Protein 4LUI (pdb70)

Secondary structure (DSSP, 8-state):
--SPPEEEEE-----HHHHHHHHHHHTTT-SEEEEEHHHHHHH-THHHHHHHHHH-SEEEEEEEE-S-HHHHHHHHHHHTTT-SEEEEESTT-HHHHHHHHHHHHHTT-EEEEE----STTHHHHTGGGHHHHHHHHHHHT-SEEE---SSHHHHHHHHHHH-S-EEEE---GGG--TT-EEEE-HHHHTSS-HHHHHHHHHH-/--PPEEEEE---S-HHHHHHHHHHHTTT-SEEEEEHHHHHHH-THHHHHHHHHH-SEEEEEEEE-S-HHHHHHHHHHHHTT-SEEEEESTT-HHHHHHHHHHHHHHT-EEEEE----SGGGGTTTGGGHHHHHHHHHHHT-SEEE---S-HHHHHHHHHHH-S-EEEESB-TTSPBPTT-TTT--TTSEEEE-HHHHTSS-HHHHHHHHHHHT-

Radius of gyration: 21.48 Å; Cα contacts (8 Å, |Δi|>4): 903; chains: 2; bounding box: 56×52×59 Å

Structure (mmCIF, N/CA/C/O backbone):
data_4LUI
#
_entry.id   4LUI
#
_cell.length_a   47.880
_cell.length_b   49.783
_cell.length_c   168.604
_cell.angle_alpha   90.00
_cell.angle_beta   90.00
_cell.angle_gamma   90.00
#
_symmetry.space_group_name_H-M   'P 21 21 21'
#
loop_
_entity.id
_entity.type
_entity.pdbx_description
1 polymer "Orotidine 5'-phosphate decarboxylase"
2 non-polymer 'CHLORIDE ION'
3 water water
#
loop_
_atom_site.group_PDB
_atom_site.id
_atom_site.type_symbol
_atom_site.label_atom_id
_atom_site.label_alt_id
_atom_site.label_comp_id
_atom_site.label_asym_id
_atom_site.label_entity_id
_atom_site.label_seq_id
_atom_site.pdbx_PDB_ins_code
_atom_site.Cartn_x
_atom_site.Cartn_y
_atom_site.Cartn_z
_atom_site.occupancy
_atom_site.B_iso_or_equiv
_atom_site.auth_seq_id
_atom_site.auth_comp_id
_atom_site.auth_asym_id
_atom_site.auth_atom_id
_atom_site.pdbx_PDB_model_num
ATOM 1 N N . GLY A 1 18 ? 64.536 33.419 12.425 1.00 45.98 18 GLY A N 1
ATOM 2 C CA . GLY A 1 18 ? 63.979 34.032 11.231 1.00 50.38 18 GLY A CA 1
ATOM 3 C C . GLY A 1 18 ? 64.445 33.347 9.958 1.00 50.44 18 GLY A C 1
ATOM 4 O O . GLY A 1 18 ? 65.466 32.654 9.950 1.00 52.23 18 GLY A O 1
ATOM 5 N N . SER A 1 19 ? 63.700 33.543 8.875 1.00 48.19 19 SER A N 1
ATOM 6 C CA . SER A 1 19 ? 64.004 32.867 7.616 1.00 46.92 19 SER A CA 1
ATOM 7 C C . SER A 1 19 ? 64.095 33.835 6.438 1.00 48.80 19 SER A C 1
ATOM 8 O O . SER A 1 19 ? 64.072 33.421 5.277 1.00 49.45 19 SER A O 1
ATOM 11 N N . HIS A 1 20 ? 64.197 35.124 6.745 1.00 45.69 20 HIS A N 1
ATOM 12 C CA . HIS A 1 20 ? 64.392 36.131 5.714 1.00 45.32 20 HIS A CA 1
ATOM 13 C C . HIS A 1 20 ? 65.884 36.404 5.538 1.00 40.28 20 HIS A C 1
ATOM 14 O O . HIS A 1 20 ? 66.722 35.789 6.201 1.00 37.41 20 HIS A O 1
ATOM 21 N N . MET A 1 21 ? 66.208 37.326 4.642 1.00 40.33 21 MET A N 1
ATOM 22 C CA . MET A 1 21 ? 67.592 37.559 4.265 1.00 39.85 21 MET A CA 1
ATOM 23 C C . MET A 1 21 ? 68.297 38.485 5.248 1.00 32.79 21 MET A C 1
ATOM 24 O O . MET A 1 21 ? 67.711 39.460 5.722 1.00 31.52 21 MET A O 1
ATOM 29 N N . PRO A 1 22 ? 69.561 38.172 5.565 1.00 27.17 22 PRO A N 1
ATOM 30 C CA . PRO A 1 22 ? 70.376 39.060 6.402 1.00 25.28 22 PRO A CA 1
ATOM 31 C C . PRO A 1 22 ? 70.645 40.386 5.699 1.00 24.55 22 PRO A C 1
ATOM 32 O O . PRO A 1 22 ? 70.444 40.496 4.491 1.00 29.26 22 PRO A O 1
ATOM 36 N N . LYS A 1 23 ? 71.075 41.381 6.465 1.00 25.75 23 LYS A N 1
ATOM 37 C CA . LYS A 1 23 ? 71.450 42.677 5.909 1.00 28.44 23 LYS A CA 1
ATOM 38 C C . LYS A 1 23 ? 72.872 42.626 5.341 1.00 24.30 23 LYS A C 1
ATOM 39 O O . LYS A 1 23 ? 73.651 41.734 5.681 1.00 28.49 23 LYS A O 1
ATOM 45 N N . LEU A 1 24 ? 73.198 43.572 4.463 1.00 23.11 24 LEU A N 1
ATOM 46 C CA . LEU A 1 24 ? 74.521 43.633 3.846 1.00 20.99 24 LEU A CA 1
ATOM 47 C C . LEU A 1 24 ? 75.308 44.807 4.391 1.00 19.61 24 LEU A C 1
ATOM 48 O O . LEU A 1 24 ? 74.881 45.956 4.257 1.00 21.92 24 LEU A O 1
ATOM 53 N N . MET A 1 25 ? 76.463 44.521 4.979 1.00 19.01 25 MET A N 1
ATOM 54 C CA . MET A 1 25 ? 77.325 45.563 5.535 1.00 18.26 25 MET A CA 1
ATOM 55 C C . MET A 1 25 ? 78.599 45.670 4.714 1.00 19.94 25 MET A C 1
ATOM 56 O O . MET A 1 25 ? 79.287 44.672 4.502 1.00 22.17 25 MET A O 1
ATOM 61 N N . LEU A 1 26 ? 78.918 46.880 4.255 1.00 19.32 26 LEU A N 1
ATOM 62 C CA . LEU A 1 26 ? 80.161 47.096 3.526 1.00 19.60 26 LEU A CA 1
ATOM 63 C C . LEU A 1 26 ? 81.281 47.445 4.490 1.00 17.05 26 LEU A C 1
ATOM 64 O O . LEU A 1 26 ? 81.166 48.388 5.257 1.00 18.30 26 LEU A O 1
ATOM 69 N N . ALA A 1 27 ? 82.355 46.666 4.461 1.00 16.46 27 ALA A N 1
ATOM 70 C CA . ALA A 1 27 ? 83.552 47.033 5.204 1.00 14.56 27 ALA A CA 1
ATOM 71 C C . ALA A 1 27 ? 84.358 47.963 4.321 1.00 16.42 27 ALA A C 1
ATOM 72 O O . ALA A 1 27 ? 85.019 47.517 3.383 1.00 17.92 27 ALA A O 1
ATOM 74 N N . LEU A 1 28 ? 84.296 49.260 4.611 1.00 15.81 28 LEU A N 1
ATOM 75 C CA . LEU A 1 28 ? 84.886 50.268 3.738 1.00 17.03 28 LEU A CA 1
ATOM 76 C C . LEU A 1 28 ? 86.351 50.465 4.099 1.00 17.97 28 LEU A C 1
ATOM 77 O O . LEU A 1 28 ? 86.754 51.498 4.641 1.00 20.82 28 LEU A O 1
ATOM 82 N N . ASP A 1 29 ? 87.147 49.461 3.773 1.00 16.66 29 ASP A N 1
ATOM 83 C CA . ASP A 1 29 ? 88.531 49.428 4.214 1.00 17.73 29 ASP A CA 1
ATOM 84 C C . ASP A 1 29 ? 89.477 50.028 3.181 1.00 21.79 29 ASP A C 1
ATOM 85 O O . ASP A 1 29 ? 90.300 49.327 2.576 1.00 21.56 29 ASP A O 1
ATOM 90 N N . VAL A 1 30 ? 89.332 51.337 2.989 1.00 21.20 30 VAL A N 1
ATOM 91 C CA . VAL A 1 30 ? 90.213 52.120 2.133 1.00 19.46 30 VAL A CA 1
ATOM 92 C C . VAL A 1 30 ? 90.819 53.234 2.979 1.00 21.96 30 VAL A C 1
ATOM 93 O O . VAL A 1 30 ? 90.316 53.537 4.065 1.00 25.21 30 VAL A O 1
ATOM 97 N N . LEU A 1 31 ? 91.900 53.833 2.490 1.00 25.48 31 LEU A N 1
ATOM 98 C CA . LEU A 1 31 ? 92.604 54.865 3.249 1.00 27.45 31 LEU A CA 1
ATOM 99 C C . LEU A 1 31 ? 92.252 56.268 2.781 1.00 23.08 31 LEU A C 1
ATOM 100 O O . LEU A 1 31 ? 92.250 57.217 3.573 1.00 26.54 31 LEU A O 1
ATOM 105 N N . ASP A 1 32 ? 91.959 56.397 1.492 1.00 20.83 32 ASP A N 1
ATOM 106 C CA . ASP A 1 32 ? 91.798 57.705 0.864 1.00 24.13 32 ASP A CA 1
ATOM 107 C C . ASP A 1 32 ? 90.380 58.244 0.985 1.00 26.88 32 ASP A C 1
ATOM 108 O O . ASP A 1 32 ? 89.401 57.556 0.683 1.00 25.20 32 ASP A O 1
ATOM 113 N N . ARG A 1 33 ? 90.287 59.492 1.423 1.00 27.71 33 ARG A N 1
ATOM 114 C CA . ARG A 1 33 ? 89.012 60.138 1.670 1.00 33.98 33 ARG A CA 1
ATOM 115 C C . ARG A 1 33 ? 88.143 60.211 0.416 1.00 29.04 33 ARG A C 1
ATOM 116 O O . ARG A 1 33 ? 86.972 59.827 0.444 1.00 28.46 33 ARG A O 1
ATOM 124 N N . ASP A 1 34 ? 88.711 60.706 -0.680 1.00 30.22 34 ASP A N 1
ATOM 125 C CA . ASP A 1 34 ? 87.965 60.842 -1.925 1.00 33.57 34 ASP A CA 1
ATOM 126 C C . ASP A 1 34 ? 87.410 59.504 -2.396 1.00 28.46 34 ASP A C 1
ATOM 127 O O . ASP A 1 34 ? 86.258 59.412 -2.820 1.00 29.55 34 ASP A O 1
ATOM 132 N N . ARG A 1 35 ? 88.242 58.471 -2.319 1.00 25.38 35 ARG A N 1
ATOM 133 C CA . ARG A 1 35 ? 87.855 57.154 -2.799 1.00 23.88 35 ARG A CA 1
ATOM 134 C C . ARG A 1 35 ? 86.730 56.583 -1.946 1.00 24.04 35 ARG A C 1
ATOM 135 O O . ARG A 1 35 ? 85.756 56.050 -2.476 1.00 23.52 35 ARG A O 1
ATOM 143 N N . ALA A 1 36 ? 86.878 56.702 -0.630 1.00 21.18 36 ALA A N 1
ATOM 144 C CA . ALA A 1 36 ? 85.851 56.270 0.318 1.00 20.95 36 ALA A CA 1
ATOM 145 C C . ALA A 1 36 ? 84.501 56.896 -0.011 1.00 24.21 36 ALA A C 1
ATOM 146 O O . ALA A 1 36 ? 83.490 56.199 -0.122 1.00 22.27 36 ALA A O 1
ATOM 148 N N . LEU A 1 37 ? 84.484 58.213 -0.181 1.00 23.37 37 LEU A N 1
ATOM 149 C CA . LEU A 1 37 ? 83.240 58.901 -0.500 1.00 26.33 37 LEU A CA 1
ATOM 150 C C . LEU A 1 37 ? 82.660 58.489 -1.854 1.00 25.27 37 LEU A C 1
ATOM 151 O O . LEU A 1 37 ? 81.437 58.426 -2.019 1.00 25.98 37 LEU A O 1
ATOM 156 N N . LYS A 1 38 ? 83.531 58.223 -2.825 1.00 22.56 38 LYS A N 1
ATOM 157 C CA . LYS A 1 38 ? 83.078 57.813 -4.151 1.00 24.52 38 LYS A CA 1
ATOM 158 C C . LYS A 1 38 ? 82.407 56.445 -4.067 1.00 26.49 38 LYS A C 1
ATOM 159 O O . LYS A 1 38 ? 81.328 56.224 -4.628 1.00 25.51 38 LYS A O 1
ATOM 165 N N . ILE A 1 39 ? 83.056 55.526 -3.361 1.00 21.77 39 ILE A N 1
ATOM 166 C CA . ILE A 1 39 ? 82.513 54.184 -3.191 1.00 21.35 39 ILE A CA 1
ATOM 167 C C . ILE A 1 39 ? 81.149 54.217 -2.490 1.00 25.77 39 ILE A C 1
ATOM 168 O O . ILE A 1 39 ? 80.196 53.564 -2.928 1.00 23.20 39 ILE A O 1
ATOM 173 N N . VAL A 1 40 ? 81.058 54.995 -1.415 1.00 23.46 40 VAL A N 1
ATOM 174 C CA . VAL A 1 40 ? 79.817 55.097 -0.655 1.00 22.05 40 VAL A CA 1
ATOM 175 C C . VAL A 1 40 ? 78.662 55.586 -1.529 1.00 24.57 40 VAL A C 1
ATOM 176 O O . VAL A 1 40 ? 77.572 55.009 -1.523 1.00 24.09 40 VAL A O 1
ATOM 180 N N . GLU A 1 41 ? 78.901 56.639 -2.302 1.00 23.08 41 GLU A N 1
ATOM 181 C CA . GLU A 1 41 ? 77.856 57.155 -3.167 1.00 25.53 41 GLU A CA 1
ATOM 182 C C . GLU A 1 41 ? 77.425 56.108 -4.188 1.00 29.46 41 GLU A C 1
ATOM 183 O O . GLU A 1 41 ? 76.246 55.999 -4.521 1.00 30.79 41 GLU A O 1
ATOM 189 N N . ASP A 1 42 ? 78.385 55.322 -4.658 1.00 28.52 42 ASP A N 1
ATOM 190 C CA . ASP A 1 42 ? 78.124 54.359 -5.715 1.00 29.24 42 ASP A CA 1
ATOM 191 C C . ASP A 1 42 ? 77.270 53.196 -5.205 1.00 29.19 42 ASP A C 1
ATOM 192 O O . ASP A 1 42 ? 76.420 52.687 -5.934 1.00 32.16 42 ASP A O 1
ATOM 197 N N . VAL A 1 43 ? 77.481 52.799 -3.950 1.00 23.81 43 VAL A N 1
ATOM 198 C CA . VAL A 1 43 ? 76.850 51.588 -3.418 1.00 23.47 43 VAL A CA 1
ATOM 199 C C . VAL A 1 43 ? 75.668 51.839 -2.481 1.00 27.42 43 VAL A C 1
ATOM 200 O O . VAL A 1 43 ? 75.044 50.889 -2.010 1.00 24.48 43 VAL A O 1
ATOM 204 N N . LYS A 1 44 ? 75.347 53.107 -2.232 1.00 29.08 44 LYS A N 1
ATOM 205 C CA . LYS A 1 44 ? 74.390 53.464 -1.182 1.00 29.99 44 LYS A CA 1
ATOM 206 C C . LYS A 1 44 ? 73.019 52.783 -1.280 1.00 27.75 44 LYS A C 1
ATOM 207 O O . LYS A 1 44 ? 72.390 52.507 -0.257 1.00 33.51 44 LYS A O 1
ATOM 213 N N . ASP A 1 45 ? 72.570 52.488 -2.492 1.00 26.73 45 ASP A N 1
ATOM 214 C CA . ASP A 1 45 ? 71.235 51.925 -2.664 1.00 29.88 45 ASP A CA 1
ATOM 215 C C . ASP A 1 45 ? 71.188 50.411 -2.504 1.00 26.68 45 ASP A C 1
ATOM 216 O O . ASP A 1 45 ? 70.115 49.818 -2.566 1.00 34.27 45 ASP A O 1
ATOM 221 N N . TYR A 1 46 ? 72.343 49.786 -2.296 1.00 26.25 46 TYR A N 1
ATOM 222 C CA . TYR A 1 46 ? 72.392 48.323 -2.237 1.00 31.73 46 TYR A CA 1
ATOM 223 C C . TYR A 1 46 ? 73.033 47.759 -0.969 1.00 30.96 46 TYR A C 1
ATOM 224 O O . TYR A 1 46 ? 73.073 46.540 -0.778 1.00 35.59 46 TYR A O 1
ATOM 233 N N . VAL A 1 47 ? 73.524 48.635 -0.101 1.00 22.70 47 VAL A N 1
ATOM 234 C CA . VAL A 1 47 ? 74.054 48.205 1.189 1.00 22.16 47 VAL A CA 1
ATOM 235 C C . VAL A 1 47 ? 73.135 48.694 2.295 1.00 21.25 47 VAL A C 1
ATOM 236 O O . VAL A 1 47 ? 72.446 49.703 2.140 1.00 30.55 47 VAL A O 1
ATOM 240 N N . ASP A 1 48 ? 73.113 47.976 3.409 1.00 23.60 48 ASP A N 1
ATOM 241 C CA . ASP A 1 48 ? 72.267 48.380 4.522 1.00 24.36 48 ASP A CA 1
ATOM 242 C C . ASP A 1 48 ? 73.065 49.118 5.589 1.00 21.97 48 ASP A C 1
ATOM 243 O O . ASP A 1 48 ? 72.500 49.860 6.396 1.00 22.74 48 ASP A O 1
ATOM 248 N N . ALA A 1 49 ? 74.377 48.903 5.592 1.00 21.27 49 ALA A N 1
ATOM 249 C CA . ALA A 1 49 ? 75.256 49.516 6.575 1.00 18.79 49 ALA A CA 1
ATOM 250 C C . ALA A 1 49 ? 76.654 49.639 5.994 1.00 19.76 49 ALA A C 1
ATOM 251 O O . ALA A 1 49 ? 77.030 48.894 5.088 1.00 19.55 49 ALA A O 1
ATOM 253 N N . ILE A 1 50 ? 77.415 50.592 6.516 1.00 18.93 50 ILE A N 1
ATOM 254 C CA . ILE A 1 50 ? 78.803 50.776 6.112 1.00 17.96 50 ILE A CA 1
ATOM 255 C C . ILE A 1 50 ? 79.633 50.753 7.383 1.00 16.48 50 ILE A C 1
ATOM 256 O O . ILE A 1 50 ? 79.324 51.479 8.335 1.00 18.89 50 ILE A O 1
ATOM 261 N N . LYS A 1 51 ? 80.653 49.899 7.409 1.00 15.72 51 LYS A N 1
ATOM 262 C CA . LYS A 1 51 ? 81.555 49.812 8.557 1.00 15.11 51 LYS A CA 1
ATOM 263 C C . LYS A 1 51 ? 82.845 50.558 8.261 1.00 15.00 51 LYS A C 1
ATOM 264 O O . LYS A 1 51 ? 83.486 50.324 7.236 1.00 15.82 51 LYS A O 1
ATOM 270 N N . VAL A 1 52 ? 83.228 51.466 9.153 1.00 14.04 52 VAL A N 1
ATOM 271 C CA . VAL A 1 52 ? 84.482 52.194 8.988 1.00 17.64 52 VAL A CA 1
ATOM 272 C C . VAL A 1 52 ? 85.433 51.908 10.140 1.00 14.24 52 VAL A C 1
ATOM 273 O O . VAL A 1 52 ? 85.013 51.648 11.263 1.00 17.33 52 VAL A O 1
ATOM 277 N N . GLY A 1 53 ? 86.725 51.948 9.852 1.00 15.93 53 GLY A N 1
ATOM 278 C CA . GLY A 1 53 ? 87.719 51.602 10.852 1.00 17.95 53 GLY A CA 1
ATOM 279 C C . GLY A 1 53 ? 88.690 52.745 11.099 1.00 16.24 53 GLY A C 1
ATOM 280 O O . GLY A 1 53 ? 88.640 53.792 10.447 1.00 16.96 53 GLY A O 1
ATOM 281 N N . TYR A 1 54 ? 89.587 52.542 12.055 1.00 13.64 54 TYR A N 1
ATOM 282 C CA . TYR A 1 54 ? 90.579 53.569 12.371 1.00 14.73 54 TYR A CA 1
ATOM 283 C C . TYR A 1 54 ? 91.519 53.990 11.233 1.00 15.18 54 TYR A C 1
ATOM 284 O O . TYR A 1 54 ? 91.859 55.170 11.135 1.00 15.70 54 TYR A O 1
ATOM 293 N N . PRO A 1 55 ? 91.962 53.046 10.386 1.00 15.49 55 PRO A N 1
ATOM 294 C CA . PRO A 1 55 ? 92.878 53.520 9.335 1.00 16.78 55 PRO A CA 1
ATOM 295 C C . PRO A 1 55 ? 92.267 54.618 8.455 1.00 18.13 55 PRO A C 1
ATOM 296 O O . PRO A 1 55 ? 92.942 55.603 8.153 1.00 21.22 55 PRO A O 1
ATOM 300 N N . LEU A 1 56 ? 90.995 54.477 8.093 1.00 18.20 56 LEU A N 1
ATOM 301 C CA . LEU A 1 56 ? 90.303 55.529 7.353 1.00 18.05 56 LEU A CA 1
ATOM 302 C C . LEU A 1 56 ? 90.080 56.784 8.212 1.00 18.77 56 LEU A C 1
ATOM 303 O O . LEU A 1 56 ? 90.379 57.894 7.788 1.00 21.52 56 LEU A O 1
ATOM 308 N N . VAL A 1 57 ? 89.559 56.601 9.425 1.00 17.18 57 VAL A N 1
ATOM 309 C CA . VAL A 1 57 ? 89.170 57.747 10.252 1.00 13.77 57 VAL A CA 1
ATOM 310 C C . VAL A 1 57 ? 90.358 58.555 10.800 1.00 17.65 57 VAL A C 1
ATOM 311 O O . VAL A 1 57 ? 90.270 59.771 10.934 1.00 18.00 57 VAL A O 1
ATOM 315 N N . LEU A 1 58 ? 91.471 57.888 11.094 1.00 17.79 58 LEU A N 1
ATOM 316 C CA . LEU A 1 58 ? 92.627 58.568 11.698 1.00 16.53 58 LEU A CA 1
ATOM 317 C C . LEU A 1 58 ? 93.272 59.688 10.877 1.00 27.10 58 LEU A C 1
ATOM 318 O O . LEU A 1 58 ? 93.865 60.622 11.434 1.00 24.96 58 LEU A O 1
ATOM 323 N N . SER A 1 59 ? 93.172 59.590 9.560 1.00 27.60 59 SER A N 1
ATOM 324 C CA . SER A 1 59 ? 93.780 60.583 8.683 1.00 32.92 59 SER A CA 1
ATOM 325 C C . SER A 1 59 ? 93.230 61.994 8.918 1.00 31.57 59 SER A C 1
ATOM 326 O O . SER A 1 59 ? 93.995 62.953 9.043 1.00 26.10 59 SER A O 1
ATOM 329 N N . THR A 1 60 ? 91.907 62.119 8.990 1.00 25.80 60 THR A N 1
ATOM 330 C CA . THR A 1 60 ? 91.274 63.437 9.058 1.00 33.32 60 THR A CA 1
ATOM 331 C C . THR A 1 60 ? 90.310 63.590 10.230 1.00 28.56 60 THR A C 1
ATOM 332 O O . THR A 1 60 ? 89.766 64.673 10.462 1.00 28.60 60 THR A O 1
ATOM 336 N N . GLY A 1 61 ? 90.091 62.508 10.965 1.00 24.09 61 GLY A N 1
ATOM 337 C CA . GLY A 1 61 ? 89.200 62.567 12.105 1.00 20.81 61 GLY A CA 1
ATOM 338 C C . GLY A 1 61 ? 87.773 62.273 11.698 1.00 20.70 61 GLY A C 1
ATOM 339 O O . GLY A 1 61 ? 87.501 61.921 10.546 1.00 19.80 61 GLY A O 1
ATOM 340 N N . THR A 1 62 ? 86.859 62.457 12.644 1.00 25.26 62 THR A N 1
ATOM 341 C CA . THR A 1 62 ? 85.488 62.008 12.479 1.00 20.86 62 THR A CA 1
ATOM 342 C C . THR A 1 62 ? 84.659 62.762 11.427 1.00 18.80 62 THR A C 1
ATOM 343 O O . THR A 1 62 ? 83.532 62.357 11.147 1.00 22.48 62 THR A O 1
ATOM 347 N N . GLU A 1 63 ? 85.198 63.833 10.845 1.00 21.56 63 GLU A N 1
ATOM 348 C CA . GLU A 1 63 ? 84.492 64.522 9.756 1.00 20.34 63 GLU A CA 1
ATOM 349 C C . GLU A 1 63 ? 84.112 63.556 8.626 1.00 20.08 63 GLU A C 1
ATOM 350 O O . GLU A 1 63 ? 83.065 63.719 7.988 1.00 23.50 63 GLU A O 1
ATOM 356 N N . ILE A 1 64 ? 84.946 62.544 8.387 1.00 20.63 64 ILE A N 1
ATOM 357 C CA . ILE A 1 64 ? 84.667 61.596 7.315 1.00 20.02 64 ILE A CA 1
ATOM 358 C C . ILE A 1 64 ? 83.407 60.769 7.618 1.00 20.53 64 ILE A C 1
ATOM 359 O O . ILE A 1 64 ? 82.668 60.411 6.710 1.00 22.61 64 ILE A O 1
ATOM 364 N N . ILE A 1 65 ? 83.144 60.504 8.896 1.00 20.11 65 ILE A N 1
ATOM 365 C CA . ILE A 1 65 ? 81.934 59.777 9.267 1.00 18.47 65 ILE A CA 1
ATOM 366 C C . ILE A 1 65 ? 80.722 60.667 8.980 1.00 19.99 65 ILE A C 1
ATOM 367 O O . ILE A 1 65 ? 79.715 60.204 8.429 1.00 21.32 65 ILE A O 1
ATOM 372 N N . LYS A 1 66 ? 80.827 61.946 9.334 1.00 23.26 66 LYS A N 1
ATOM 373 C CA . LYS A 1 66 ? 79.746 62.876 9.027 1.00 22.88 66 LYS A CA 1
ATOM 374 C C . LYS A 1 66 ? 79.440 62.898 7.527 1.00 26.32 66 LYS A C 1
ATOM 375 O O . LYS A 1 66 ? 78.275 62.828 7.127 1.00 30.22 66 LYS A O 1
ATOM 381 N N . GLU A 1 67 ? 80.481 62.970 6.699 1.00 25.30 67 GLU A N 1
ATOM 382 C CA . GLU A 1 67 ? 80.279 63.071 5.249 1.00 25.04 67 GLU A CA 1
ATOM 383 C C . GLU A 1 67 ? 79.738 61.768 4.659 1.00 25.24 67 GLU A C 1
ATOM 384 O O . GLU A 1 67 ? 78.913 61.789 3.743 1.00 28.61 67 GLU A O 1
ATOM 390 N N . ILE A 1 68 ? 80.214 60.639 5.176 1.00 23.32 68 ILE A N 1
ATOM 391 C CA . ILE A 1 68 ? 79.739 59.334 4.725 1.00 25.28 68 ILE A CA 1
ATOM 392 C C . ILE A 1 68 ? 78.265 59.167 5.055 1.00 29.76 68 ILE A C 1
ATOM 393 O O . ILE A 1 68 ? 77.463 58.807 4.189 1.00 30.56 68 ILE A O 1
ATOM 398 N N . LYS A 1 69 ? 77.921 59.435 6.312 1.00 32.39 69 LYS A N 1
ATOM 399 C CA . LYS A 1 69 ? 76.547 59.315 6.790 1.00 39.47 69 LYS A CA 1
ATOM 400 C C . LYS A 1 69 ? 75.622 60.187 5.944 1.00 39.80 69 LYS A C 1
ATOM 401 O O . LYS A 1 69 ? 74.511 59.778 5.590 1.00 38.93 69 LYS A O 1
ATOM 407 N N . LYS A 1 70 ? 76.110 61.374 5.592 1.00 38.12 70 LYS A N 1
ATOM 408 C CA . LYS A 1 70 ? 75.367 62.320 4.769 1.00 40.19 70 LYS A CA 1
ATOM 409 C C . LYS A 1 70 ? 75.071 61.790 3.366 1.00 38.28 70 LYS A C 1
ATOM 410 O O . LYS A 1 70 ? 73.995 62.023 2.815 1.00 42.35 70 LYS A O 1
ATOM 416 N N . LEU A 1 71 ? 76.037 61.089 2.788 1.00 34.13 71 LEU A N 1
ATOM 417 C CA . LEU A 1 71 ? 75.924 60.612 1.413 1.00 30.21 71 LEU A CA 1
ATOM 418 C C . LEU A 1 71 ? 75.061 59.365 1.262 1.00 33.91 71 LEU A C 1
ATOM 419 O O . LEU A 1 71 ? 74.276 59.270 0.322 1.00 37.11 71 LEU A O 1
ATOM 424 N N . CYS A 1 72 ? 75.215 58.401 2.165 1.00 37.05 72 CYS A N 1
ATOM 425 C CA . CYS A 1 72 ? 74.481 57.143 2.025 1.00 35.81 72 CYS A CA 1
ATOM 426 C C . CYS A 1 72 ? 73.133 57.166 2.734 1.00 40.20 72 CYS A C 1
ATOM 427 O O . CYS A 1 72 ? 72.182 56.521 2.287 1.00 37.42 72 CYS A O 1
ATOM 430 N N . ASN A 1 73 ? 73.059 57.914 3.833 1.00 37.93 73 ASN A N 1
ATOM 431 C CA . ASN A 1 73 ? 71.885 57.913 4.705 1.00 38.40 73 ASN A CA 1
ATOM 432 C C . ASN A 1 73 ? 71.508 56.503 5.181 1.00 41.07 73 ASN A C 1
ATOM 433 O O . ASN A 1 73 ? 70.331 56.186 5.365 1.00 43.03 73 ASN A O 1
ATOM 438 N N . LYS A 1 74 ? 72.528 55.664 5.356 1.00 32.09 74 LYS A N 1
ATOM 439 C CA . LYS A 1 74 ? 72.375 54.317 5.897 1.00 34.98 74 LYS A CA 1
ATOM 440 C C . LYS A 1 74 ? 73.163 54.207 7.203 1.00 27.65 74 LYS A C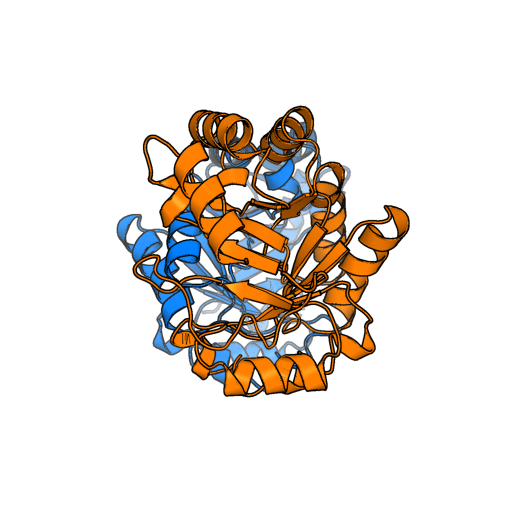 1
ATOM 441 O O . LYS A 1 74 ? 73.848 55.144 7.613 1.00 27.99 74 LYS A O 1
ATOM 447 N N . GLU A 1 75 ? 73.061 53.050 7.845 1.00 22.29 75 GLU A N 1
ATOM 448 C CA . GLU A 1 75 ? 73.696 52.803 9.130 1.00 23.20 75 GLU A CA 1
ATOM 449 C C . GLU A 1 75 ? 75.214 52.844 8.999 1.00 22.47 75 GLU A C 1
ATOM 450 O O . GLU A 1 75 ? 75.784 52.156 8.157 1.00 26.56 75 GLU A O 1
ATOM 456 N N . VAL A 1 76 ? 75.868 53.663 9.819 1.00 17.33 76 VAL A N 1
ATOM 457 C CA . VAL A 1 76 ? 77.323 53.710 9.830 1.00 15.51 76 VAL A CA 1
ATOM 458 C C . VAL A 1 76 ? 77.858 53.174 11.152 1.00 16.77 76 VAL A C 1
ATOM 459 O O . VAL A 1 76 ? 77.540 53.696 12.224 1.00 19.27 76 VAL A O 1
ATOM 463 N N . ILE A 1 77 ? 78.641 52.107 11.068 1.00 15.51 77 ILE A N 1
ATOM 464 C CA . ILE A 1 77 ? 79.198 51.462 12.251 1.00 14.77 77 ILE A CA 1
ATOM 465 C C . ILE A 1 77 ? 80.691 51.743 12.353 1.00 18.17 77 ILE A C 1
ATOM 466 O O . ILE A 1 77 ? 81.435 51.555 11.386 1.00 16.39 77 ILE A O 1
ATOM 471 N N . ALA A 1 78 ? 81.142 52.181 13.528 1.00 15.85 78 ALA A N 1
ATOM 472 C CA . ALA A 1 78 ? 82.559 52.474 13.725 1.00 13.45 78 ALA A CA 1
ATOM 473 C C . ALA A 1 78 ? 83.263 51.272 14.357 1.00 13.61 78 ALA A C 1
ATOM 474 O O . ALA A 1 78 ? 83.004 50.928 15.508 1.00 15.47 78 ALA A O 1
ATOM 476 N N . ASP A 1 79 ? 84.134 50.625 13.588 1.00 12.09 79 ASP A N 1
ATOM 477 C CA . ASP A 1 79 ? 84.787 49.398 14.042 1.00 13.45 79 ASP A CA 1
ATOM 478 C C . ASP A 1 79 ? 86.063 49.794 14.778 1.00 16.01 79 ASP A C 1
ATOM 479 O O . ASP A 1 79 ? 87.160 49.708 14.236 1.00 17.25 79 ASP A O 1
ATOM 484 N N . PHE A 1 80 ? 85.900 50.246 16.019 1.00 13.76 80 PHE A N 1
ATOM 485 C CA . PHE A 1 80 ? 87.001 50.880 16.747 1.00 13.87 80 PHE A CA 1
ATOM 486 C C . PHE A 1 80 ? 87.588 49.966 17.831 1.00 12.83 80 PHE A C 1
ATOM 487 O O . PHE A 1 80 ? 88.530 50.346 18.537 1.00 16.04 80 PHE A O 1
ATOM 495 N N . LYS A 1 81 ? 87.024 48.764 17.956 1.00 12.08 81 LYS A N 1
ATOM 496 C CA . LYS A 1 81 ? 87.528 47.763 18.898 1.00 14.02 81 LYS A CA 1
ATOM 497 C C . LYS A 1 81 ? 87.818 48.375 20.264 1.00 11.68 81 LYS A C 1
ATOM 498 O O . LYS A 1 81 ? 88.898 48.148 20.827 1.00 12.30 81 LYS A O 1
ATOM 504 N N . VAL A 1 82 ? 86.871 49.156 20.782 1.00 12.50 82 VAL A N 1
ATOM 505 C CA . VAL A 1 82 ? 87.114 49.956 21.980 1.00 11.09 82 VAL A CA 1
ATOM 506 C C . VAL A 1 82 ? 87.572 49.062 23.132 1.00 13.85 82 VAL A C 1
ATOM 507 O O . VAL A 1 82 ? 86.929 48.061 23.430 1.00 11.84 82 VAL A O 1
ATOM 511 N N . ALA A 1 83 ? 88.684 49.421 23.766 1.00 10.80 83 ALA A N 1
ATOM 512 C CA . ALA A 1 83 ? 89.334 48.506 24.711 1.00 11.43 83 ALA A CA 1
ATOM 513 C C . ALA A 1 83 ? 90.092 49.231 25.833 1.00 9.04 83 ALA A C 1
ATOM 514 O O . ALA A 1 83 ? 91.251 48.936 26.109 1.00 12.44 83 ALA A O 1
ATOM 516 N N . ASP A 1 84 ? 89.411 50.157 26.495 1.00 11.13 84 ASP A N 1
ATOM 517 C CA . ASP A 1 84 ? 90.048 50.941 27.536 1.00 12.35 84 ASP A CA 1
ATOM 518 C C . ASP A 1 84 ? 89.240 50.914 28.824 1.00 13.58 84 ASP A C 1
ATOM 519 O O . ASP A 1 84 ? 88.235 50.198 28.910 1.00 13.49 84 ASP A O 1
ATOM 524 N N . ILE A 1 85 ? 89.663 51.715 29.806 1.00 13.15 85 ILE A N 1
ATOM 525 C CA . ILE A 1 85 ? 88.932 51.861 31.068 1.00 12.91 85 ILE A CA 1
ATOM 526 C C . ILE A 1 85 ? 87.603 52.573 30.813 1.00 13.67 85 ILE A C 1
ATOM 527 O O . ILE A 1 85 ? 87.443 53.213 29.774 1.00 13.32 85 ILE A O 1
ATOM 532 N N . PRO A 1 86 ? 86.637 52.438 31.740 1.00 13.87 86 PRO A N 1
ATOM 533 C CA . PRO A 1 86 ? 85.331 53.056 31.490 1.00 13.54 86 PRO A CA 1
ATOM 534 C C . PRO A 1 86 ? 85.389 54.546 31.110 1.00 14.46 86 PRO A C 1
ATOM 535 O O . PRO A 1 86 ? 84.750 54.936 30.135 1.00 14.77 86 PRO A O 1
ATOM 539 N N . ALA A 1 87 ? 86.145 55.359 31.841 1.00 13.39 87 ALA A N 1
ATOM 540 C CA . ALA A 1 87 ? 86.150 56.805 31.579 1.00 17.16 87 ALA A CA 1
ATOM 541 C C . ALA A 1 87 ? 86.631 57.139 30.172 1.00 15.38 87 ALA A C 1
ATOM 542 O O . ALA A 1 87 ? 86.081 58.016 29.501 1.00 15.70 87 ALA A O 1
ATOM 544 N N . THR A 1 88 ? 87.653 56.426 29.720 1.00 13.87 88 THR A N 1
ATOM 545 C CA . THR A 1 88 ? 88.170 56.643 28.381 1.00 11.66 88 THR A CA 1
ATOM 546 C C . THR A 1 88 ? 87.206 56.090 27.324 1.00 15.03 88 THR A C 1
ATOM 547 O O . THR A 1 88 ? 86.922 56.746 26.321 1.00 13.30 88 THR A O 1
ATOM 551 N N . ASN A 1 89 ? 86.668 54.900 27.575 1.00 13.42 89 ASN A N 1
ATOM 552 C CA . ASN A 1 89 ? 85.642 54.339 26.697 1.00 11.74 89 ASN A CA 1
ATOM 553 C C . ASN A 1 89 ? 84.462 55.295 26.496 1.00 12.29 89 ASN A C 1
ATOM 554 O O . ASN A 1 89 ? 83.962 55.442 25.380 1.00 13.72 89 ASN A O 1
ATOM 559 N N . GLU A 1 90 ? 84.014 55.926 27.579 1.00 11.50 90 GLU A N 1
ATOM 560 C CA . GLU A 1 90 ? 82.902 56.851 27.508 1.00 12.17 90 GLU A CA 1
ATOM 561 C C . GLU A 1 90 ? 83.245 58.000 26.562 1.00 14.30 90 GLU A C 1
ATOM 562 O O . GLU A 1 90 ? 82.427 58.419 25.734 1.00 14.12 90 GLU A O 1
ATOM 568 N N . LYS A 1 91 ? 84.461 58.526 26.698 1.00 14.17 91 LYS A N 1
ATOM 569 C CA . LYS A 1 91 ? 84.894 59.649 25.872 1.00 16.12 91 LYS A CA 1
ATOM 570 C C . LYS A 1 91 ? 84.964 59.268 24.396 1.00 14.23 91 LYS A C 1
ATOM 571 O O . LYS A 1 91 ? 84.537 60.023 23.525 1.00 15.47 91 LYS A O 1
ATOM 577 N N . ILE A 1 92 ? 85.530 58.106 24.117 1.00 12.58 92 ILE A N 1
ATOM 578 C CA . ILE A 1 92 ? 85.592 57.624 22.743 1.00 11.93 92 ILE A CA 1
ATOM 579 C C . ILE A 1 92 ? 84.173 57.422 22.191 1.00 11.88 92 ILE A C 1
ATOM 580 O O . ILE A 1 92 ? 83.880 57.782 21.050 1.00 14.83 92 ILE A O 1
ATOM 585 N N . ALA A 1 93 ? 83.286 56.871 23.012 1.00 13.87 93 ALA A N 1
ATOM 586 C CA . ALA A 1 93 ? 81.907 56.656 22.581 1.00 15.53 93 ALA A CA 1
ATOM 587 C C . ALA A 1 93 ? 81.210 57.971 22.226 1.00 15.15 93 ALA A C 1
ATOM 588 O O . ALA A 1 93 ? 80.512 58.058 21.209 1.00 15.28 93 ALA A O 1
ATOM 590 N N . LYS A 1 94 ? 81.392 58.993 23.055 1.00 12.96 94 LYS A N 1
ATOM 591 C CA . LYS A 1 94 ? 80.740 60.272 22.791 1.00 13.84 94 LYS A CA 1
ATOM 592 C C . LYS A 1 94 ? 81.174 60.869 21.444 1.00 15.30 94 LYS A C 1
ATOM 593 O O . LYS A 1 94 ? 80.326 61.290 20.645 1.00 17.24 94 LYS A O 1
ATOM 599 N N . ILE A 1 95 ? 82.481 60.870 21.182 1.00 17.49 95 ILE A N 1
ATOM 600 C CA . ILE A 1 95 ? 83.006 61.472 19.960 1.00 16.81 95 ILE A CA 1
ATOM 601 C C . ILE A 1 95 ? 82.620 60.655 18.737 1.00 14.25 95 ILE A C 1
ATOM 602 O O . ILE A 1 95 ? 82.259 61.207 17.689 1.00 18.31 95 ILE A O 1
ATOM 607 N N . THR A 1 96 ? 82.664 59.336 18.896 1.00 14.04 96 THR A N 1
ATOM 608 C CA . THR A 1 96 ? 82.413 58.427 17.794 1.00 15.13 96 THR A CA 1
ATOM 609 C C . THR A 1 96 ? 80.942 58.439 17.393 1.00 18.50 96 THR A C 1
ATOM 610 O O . THR A 1 96 ? 80.614 58.477 16.210 1.00 15.85 96 THR A O 1
ATOM 614 N N . LEU A 1 97 ? 80.061 58.413 18.383 1.00 15.64 97 LEU A N 1
ATOM 615 C CA . LEU A 1 97 ? 78.624 58.302 18.123 1.00 17.52 97 LEU A CA 1
ATOM 616 C C . LEU A 1 97 ? 77.944 59.633 17.822 1.00 17.24 97 LEU A C 1
ATOM 617 O O . LEU A 1 97 ? 76.726 59.694 17.684 1.00 19.35 97 LEU A O 1
ATOM 622 N N . LYS A 1 98 ? 78.720 60.706 17.719 1.00 16.32 98 LYS A N 1
ATOM 623 C CA . LYS A 1 98 ? 78.140 61.953 17.253 1.00 16.83 98 LYS A CA 1
ATOM 624 C C . LYS A 1 98 ? 77.673 61.785 15.808 1.00 18.94 98 LYS A C 1
ATOM 625 O O . LYS A 1 98 ? 76.590 62.242 15.439 1.00 23.79 98 LYS A O 1
ATOM 631 N N . TYR A 1 99 ? 78.480 61.098 15.001 1.00 19.19 99 TYR A N 1
ATOM 632 C CA . TYR A 1 99 ? 78.131 60.898 13.595 1.00 19.95 99 TYR A CA 1
ATOM 633 C C . TYR A 1 99 ? 77.825 59.440 13.253 1.00 20.02 99 TYR A C 1
ATOM 634 O O . TYR A 1 99 ? 77.006 59.172 12.373 1.00 20.35 99 TYR A O 1
ATOM 643 N N . ALA A 1 100 ? 78.487 58.506 13.932 1.00 18.04 100 ALA A N 1
ATOM 644 C CA . ALA A 1 100 ? 78.235 57.081 13.698 1.00 14.87 100 ALA A CA 1
ATOM 645 C C . ALA A 1 100 ? 76.947 56.626 14.374 1.00 16.75 100 ALA A C 1
ATOM 646 O O . ALA A 1 100 ? 76.471 57.255 15.317 1.00 16.97 100 ALA A O 1
ATOM 648 N N . ASP A 1 101 ? 76.389 55.524 13.887 1.00 16.89 101 ASP A N 1
ATOM 649 C CA . ASP A 1 101 ? 75.135 55.001 14.433 1.00 17.03 101 ASP A CA 1
ATOM 650 C C . ASP A 1 101 ? 75.365 53.856 15.405 1.00 15.54 101 ASP A C 1
ATOM 651 O O . ASP A 1 101 ? 74.468 53.471 16.150 1.00 18.58 101 ASP A O 1
ATOM 656 N N . GLY A 1 102 ? 76.573 53.320 15.397 1.00 16.58 102 GLY A N 1
ATOM 657 C CA . GLY A 1 102 ? 76.930 52.228 16.282 1.00 15.56 102 GLY A CA 1
ATOM 658 C C . GLY A 1 102 ? 78.438 52.115 16.407 1.00 16.74 102 GLY A C 1
ATOM 659 O O . GLY A 1 102 ? 79.182 52.672 15.601 1.00 15.87 102 GLY A O 1
ATOM 660 N N . ILE A 1 103 ? 78.892 51.373 17.412 1.00 14.99 103 ILE A N 1
ATOM 661 C CA . ILE A 1 103 ? 80.320 51.289 17.699 1.00 13.37 103 ILE A CA 1
ATOM 662 C C . ILE A 1 103 ? 80.651 49.879 18.189 1.00 14.56 103 ILE A C 1
ATOM 663 O O . ILE A 1 103 ? 79.854 49.260 18.917 1.00 16.13 103 ILE A O 1
ATOM 668 N N . ILE A 1 104 ? 81.796 49.370 17.741 1.00 12.28 104 ILE A N 1
ATOM 669 C CA . ILE A 1 104 ? 82.230 48.015 18.073 1.00 12.33 104 ILE A CA 1
ATOM 670 C C . ILE A 1 104 ? 83.229 48.073 19.213 1.00 12.09 104 ILE A C 1
ATOM 671 O O . ILE A 1 104 ? 84.204 48.827 19.158 1.00 12.78 104 ILE A 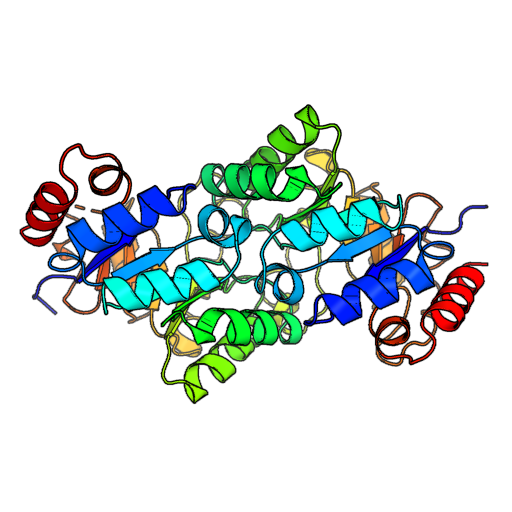O 1
ATOM 676 N N . VAL A 1 105 ? 82.966 47.277 20.252 1.00 12.87 105 VAL A N 1
ATOM 677 C CA . VAL A 1 105 ? 83.760 47.292 21.473 1.00 14.48 105 VAL A CA 1
ATOM 678 C C . VAL A 1 105 ? 84.247 45.885 21.800 1.00 17.26 105 VAL A C 1
ATOM 679 O O . VAL A 1 105 ? 83.615 44.898 21.424 1.00 16.45 105 VAL A O 1
ATOM 683 N N . HIS A 1 106 ? 85.378 45.794 22.489 1.00 12.54 106 HIS A N 1
ATOM 684 C CA . HIS A 1 106 ? 85.837 44.505 23.011 1.00 13.27 106 HIS A CA 1
ATOM 685 C C . HIS A 1 106 ? 85.142 44.219 24.328 1.00 14.09 106 HIS A C 1
ATOM 686 O O . HIS A 1 106 ? 84.959 45.123 25.139 1.00 18.03 106 HIS A O 1
ATOM 693 N N . GLY A 1 107 ? 84.766 42.959 24.549 1.00 12.16 107 GLY A N 1
ATOM 694 C CA . GLY A 1 107 ? 84.263 42.553 25.850 1.00 15.39 107 GLY A CA 1
ATOM 695 C C . GLY A 1 107 ? 85.371 42.115 26.806 1.00 12.19 107 GLY A C 1
ATOM 696 O O . GLY A 1 107 ? 85.186 42.111 28.018 1.00 14.33 107 GLY A O 1
ATOM 697 N N . PHE A 1 108 ? 86.532 41.762 26.264 1.00 13.73 108 PHE A N 1
ATOM 698 C CA . PHE A 1 108 ? 87.609 41.189 27.069 1.00 10.94 108 PHE A CA 1
ATOM 699 C C . PHE A 1 108 ? 88.070 42.111 28.204 1.00 13.27 108 PHE A C 1
ATOM 700 O O . PHE A 1 108 ? 88.486 41.640 29.267 1.00 15.44 108 PHE A O 1
ATOM 708 N N A VAL A 1 109 ? 87.997 43.425 28.002 0.53 14.10 109 VAL A N 1
ATOM 709 N N B VAL A 1 109 ? 87.945 43.414 27.976 0.47 13.74 109 VAL A N 1
ATOM 710 C CA A VAL A 1 109 ? 88.492 44.332 29.035 0.53 14.99 109 VAL A CA 1
ATOM 711 C CA B VAL A 1 109 ? 88.416 44.417 28.917 0.47 14.52 109 VAL A CA 1
ATOM 712 C C A VAL A 1 109 ? 87.489 44.504 30.180 0.53 17.09 109 VAL A C 1
ATOM 713 C C B VAL A 1 109 ? 87.507 44.473 30.154 0.47 16.85 109 VAL A C 1
ATOM 714 O O A VAL A 1 109 ? 87.805 45.108 31.202 0.53 20.67 109 VAL A O 1
ATOM 715 O O B VAL A 1 109 ? 87.918 44.937 31.216 0.47 18.29 109 VAL A O 1
ATOM 722 N N . GLY A 1 110 ? 86.290 43.946 30.025 1.00 15.35 110 GLY A N 1
ATOM 723 C CA . GLY A 1 110 ? 85.379 43.850 31.149 1.00 15.27 110 GLY A CA 1
ATOM 724 C C . GLY A 1 110 ? 84.021 44.507 31.006 1.00 16.35 110 GLY A C 1
ATOM 725 O O . GLY A 1 110 ? 83.790 45.303 30.097 1.00 16.39 110 GLY A O 1
ATOM 726 N N . GLU A 1 111 ? 83.129 44.158 31.933 1.00 15.86 111 GLU A N 1
ATOM 727 C CA . GLU A 1 111 ? 81.741 44.618 31.932 1.00 13.01 111 GLU A CA 1
ATOM 728 C C . GLU A 1 111 ? 81.583 46.126 32.063 1.00 18.26 111 GLU A C 1
ATOM 729 O O . GLU A 1 111 ? 80.785 46.729 31.342 1.00 17.41 111 GLU A O 1
ATOM 735 N N . ASP A 1 112 ? 82.305 46.729 33.005 1.00 14.01 112 ASP A N 1
ATOM 736 C CA . ASP A 1 112 ? 82.208 48.175 33.213 1.00 16.39 112 ASP A CA 1
ATOM 737 C C . ASP A 1 112 ? 82.617 48.969 31.975 1.00 13.70 112 ASP A C 1
ATOM 738 O O . ASP A 1 112 ? 81.975 49.964 31.634 1.00 16.58 112 ASP A O 1
ATOM 743 N N . SER A 1 113 ? 83.675 48.516 31.302 1.00 13.24 113 SER A N 1
ATOM 744 C CA . SER A 1 113 ? 84.135 49.171 30.079 1.00 15.26 113 SER A CA 1
ATOM 745 C C . SER A 1 113 ? 83.079 49.091 28.968 1.00 16.13 113 SER A C 1
ATOM 746 O O . SER A 1 113 ? 82.863 50.072 28.235 1.00 14.55 113 SER A O 1
ATOM 749 N N . VAL A 1 114 ? 82.395 47.951 28.854 1.00 14.20 114 VAL A N 1
ATOM 750 C CA . VAL A 1 114 ? 81.329 47.852 27.866 1.00 13.80 114 VAL A CA 1
ATOM 751 C C . VAL A 1 114 ? 80.140 48.733 28.258 1.00 15.06 114 VAL A C 1
ATOM 752 O O . VAL A 1 114 ? 79.592 49.465 27.428 1.00 14.69 114 VAL A O 1
ATOM 756 N N . LYS A 1 115 ? 79.742 48.658 29.527 1.00 15.38 115 LYS A N 1
ATOM 757 C CA . LYS A 1 115 ? 78.609 49.435 30.024 1.00 14.56 115 LYS A CA 1
ATOM 758 C C . LYS A 1 115 ? 78.826 50.949 29.851 1.00 13.55 115 LYS A C 1
ATOM 759 O O . LYS A 1 115 ? 77.891 51.671 29.543 1.00 16.18 115 LYS A O 1
ATOM 765 N N . ALA A 1 116 ? 80.061 51.418 29.998 1.00 14.81 116 ALA A N 1
ATOM 766 C CA . ALA A 1 116 ? 80.344 52.844 29.781 1.00 15.71 116 ALA A CA 1
ATOM 767 C C . ALA A 1 116 ? 79.970 53.290 28.361 1.00 15.69 116 ALA A C 1
ATOM 768 O O . ALA A 1 116 ? 79.447 54.394 28.154 1.00 17.70 116 ALA A O 1
ATOM 770 N N . VAL A 1 117 ? 80.249 52.433 27.383 1.00 13.89 117 VAL A N 1
ATOM 771 C CA . VAL A 1 117 ? 79.896 52.735 25.999 1.00 13.26 117 VAL A CA 1
ATOM 772 C C . VAL A 1 117 ? 78.382 52.622 25.816 1.00 13.89 117 VAL A C 1
ATOM 773 O O . VAL A 1 117 ? 77.747 53.489 25.204 1.00 14.67 117 VAL A O 1
ATOM 777 N N . GLN A 1 118 ? 77.797 51.564 26.363 1.00 15.72 118 GLN A N 1
ATOM 778 C CA . GLN A 1 118 ? 76.343 51.411 26.330 1.00 17.50 118 GLN A CA 1
ATOM 779 C C . GLN A 1 118 ? 75.589 52.611 26.887 1.00 20.59 118 GLN A C 1
ATOM 780 O O . GLN A 1 118 ? 74.588 53.041 26.319 1.00 21.20 118 GLN A O 1
ATOM 786 N N . ASP A 1 119 ? 76.064 53.150 28.005 1.00 18.64 119 ASP A N 1
ATOM 787 C CA . ASP A 1 119 ? 75.351 54.246 28.648 1.00 18.40 119 ASP A CA 1
ATOM 788 C C . ASP A 1 119 ? 75.334 55.494 27.761 1.00 19.82 119 ASP A C 1
ATOM 789 O O . ASP A 1 119 ? 74.349 56.231 27.748 1.00 19.41 119 ASP A O 1
ATOM 794 N N . VAL A 1 120 ? 76.414 55.716 27.011 1.00 19.18 120 VAL A N 1
ATOM 795 C CA . VAL A 1 120 ? 76.454 56.787 26.015 1.00 18.36 120 VAL A CA 1
ATOM 796 C C . VAL A 1 120 ? 75.482 56.482 24.883 1.00 18.00 120 VAL A C 1
ATOM 797 O O . VAL A 1 120 ? 74.632 57.298 24.541 1.00 17.29 120 VAL A O 1
ATOM 801 N N . ALA A 1 121 ? 75.584 55.277 24.334 1.00 19.32 121 ALA A N 1
ATOM 802 C CA . ALA A 1 121 ? 74.750 54.869 23.208 1.00 18.32 121 ALA A CA 1
ATOM 803 C C . ALA A 1 121 ? 73.254 54.926 23.495 1.00 18.66 121 ALA A C 1
ATOM 804 O O . ALA A 1 121 ? 72.476 55.368 22.649 1.00 18.93 121 ALA A O 1
ATOM 806 N N . LYS A 1 122 ? 72.847 54.471 24.679 1.00 17.75 122 LYS A N 1
ATOM 807 C CA . LYS A 1 122 ? 71.430 54.470 25.047 1.00 20.31 122 LYS A CA 1
ATOM 808 C C . LYS A 1 122 ? 70.799 55.862 25.015 1.00 23.79 122 LYS A C 1
ATOM 809 O O . LYS A 1 122 ? 69.666 56.016 24.581 1.00 26.41 122 LYS A O 1
ATOM 815 N N . LYS A 1 123 ? 71.534 56.874 25.465 1.00 21.83 123 LYS A N 1
ATOM 816 C CA . LYS A 1 123 ? 71.019 58.239 25.441 1.00 23.03 123 LYS A CA 1
ATOM 817 C C . LYS A 1 123 ? 70.802 58.736 24.009 1.00 26.85 123 LYS A C 1
ATOM 818 O O . LYS A 1 123 ? 70.029 59.665 23.783 1.00 28.23 123 LYS A O 1
ATOM 824 N N . LEU A 1 124 ? 71.483 58.111 23.049 1.00 26.61 124 LEU A N 1
ATOM 825 C CA . LEU A 1 124 ? 71.435 58.551 21.657 1.00 23.64 124 LEU A CA 1
ATOM 826 C C . LEU A 1 124 ? 70.609 57.629 20.765 1.00 27.15 124 LEU A C 1
ATOM 827 O O . LEU A 1 124 ? 70.511 57.860 19.556 1.00 25.11 124 LEU A O 1
ATOM 832 N N . ASN A 1 125 ? 70.007 56.601 21.363 1.00 25.88 125 ASN A N 1
ATOM 833 C CA . ASN A 1 125 ? 69.354 55.535 20.604 1.00 24.63 125 ASN A CA 1
ATOM 834 C C . ASN A 1 125 ? 70.287 54.953 19.558 1.00 28.10 125 ASN A C 1
ATOM 835 O O . ASN A 1 125 ? 69.896 54.748 18.408 1.00 25.66 125 ASN A O 1
ATOM 840 N N . LYS A 1 126 ? 71.528 54.699 19.959 1.00 21.83 126 LYS A N 1
ATOM 841 C CA . LYS A 1 126 ? 72.509 54.139 19.041 1.00 19.05 126 LYS A CA 1
ATOM 842 C C . LYS A 1 126 ? 73.023 52.785 19.540 1.00 17.97 126 LYS A C 1
ATOM 843 O O . LYS A 1 126 ? 72.682 52.364 20.647 1.00 21.26 126 LYS A O 1
ATOM 849 N N . LYS A 1 127 ? 73.809 52.097 18.719 1.00 15.25 127 LYS A N 1
ATOM 850 C CA . LYS A 1 127 ? 74.119 50.694 18.974 1.00 18.68 127 LYS A CA 1
ATOM 851 C C . LYS A 1 127 ? 75.506 50.429 19.538 1.00 17.28 127 LYS A C 1
ATOM 852 O O . LYS A 1 127 ? 76.476 51.117 19.213 1.00 18.23 127 LYS A O 1
ATOM 858 N N . VAL A 1 128 ? 75.584 49.397 20.370 1.00 18.92 128 VAL A N 1
ATOM 859 C CA . VAL A 1 128 ? 76.851 48.882 20.848 1.00 16.23 128 VAL A CA 1
ATOM 860 C C . VAL A 1 128 ? 76.943 47.434 20.400 1.00 17.91 128 VAL A C 1
ATOM 861 O O . VAL A 1 128 ? 76.009 46.650 20.582 1.00 17.33 128 VAL A O 1
ATOM 865 N N . ILE A 1 129 ? 78.070 47.098 19.790 1.00 17.22 129 ILE A N 1
ATOM 866 C CA . ILE A 1 129 ? 78.280 45.774 19.220 1.00 14.87 129 ILE A CA 1
ATOM 867 C C . ILE A 1 129 ? 79.541 45.210 19.837 1.00 17.04 129 ILE A C 1
ATOM 868 O O . ILE A 1 129 ? 80.574 45.870 19.847 1.00 16.09 129 ILE A O 1
ATOM 873 N N . MET A 1 130 ? 79.461 43.991 20.358 1.00 15.90 130 MET A N 1
ATOM 874 C CA . MET A 1 130 ? 80.601 43.424 21.081 1.00 16.58 130 MET A CA 1
ATOM 875 C C . MET A 1 130 ? 81.357 42.370 20.286 1.00 17.82 130 MET A C 1
ATOM 876 O O . MET A 1 130 ? 80.748 41.457 19.722 1.00 19.06 130 MET A O 1
ATOM 881 N N . VAL A 1 131 ? 82.682 42.479 20.261 1.00 14.63 131 VAL A N 1
ATOM 882 C CA . VAL A 1 131 ? 83.502 41.387 19.752 1.00 14.80 131 VAL A CA 1
ATOM 883 C C . VAL A 1 131 ? 83.552 40.262 20.774 1.00 16.05 131 VAL A C 1
ATOM 884 O O . VAL A 1 131 ? 84.059 40.447 21.884 1.00 16.40 131 VAL A O 1
ATOM 888 N N . THR A 1 132 ? 83.048 39.089 20.404 1.00 16.46 132 THR A N 1
ATOM 889 C CA . THR A 1 132 ? 83.096 37.942 21.313 1.00 17.83 132 THR A CA 1
ATOM 890 C C . THR A 1 132 ? 84.084 36.882 20.849 1.00 23.06 132 THR A C 1
ATOM 891 O O . THR A 1 132 ? 84.512 36.039 21.632 1.00 22.25 132 THR A O 1
ATOM 895 N N . GLU A 1 133 ? 84.449 36.941 19.572 1.00 18.51 133 GLU A N 1
ATOM 896 C CA . GLU A 1 133 ? 85.243 35.894 18.949 1.00 19.88 133 GLU A CA 1
ATOM 897 C C . GLU A 1 133 ? 85.950 36.489 17.729 1.00 21.41 133 GLU A C 1
ATOM 898 O O . GLU A 1 133 ? 85.368 37.305 17.002 1.00 19.82 133 GLU A O 1
ATOM 904 N N . MET A 1 134 ? 87.204 36.100 17.520 1.00 21.19 134 MET A N 1
ATOM 905 C CA . MET A 1 134 ? 87.980 36.550 16.363 1.00 17.74 134 MET A CA 1
ATOM 906 C C . MET A 1 134 ? 88.597 35.339 15.657 1.00 22.41 134 MET A C 1
ATOM 907 O O . MET A 1 134 ? 88.673 34.249 16.234 1.00 25.68 134 MET A O 1
ATOM 912 N N . SER A 1 135 ? 89.054 35.531 14.423 1.00 22.64 135 SER A N 1
ATOM 913 C CA . SER A 1 135 ? 89.482 34.398 13.607 1.00 27.92 135 SER A CA 1
ATOM 914 C C . SER A 1 135 ? 90.952 34.403 13.168 1.00 20.55 135 SER A C 1
ATOM 915 O O . SER A 1 135 ? 91.376 33.508 12.435 1.00 21.64 135 SER A O 1
ATOM 918 N N . HIS A 1 136 ? 91.728 35.398 13.595 1.00 18.20 136 HIS A N 1
ATOM 919 C CA . HIS A 1 136 ? 93.154 35.388 13.275 1.00 20.73 136 HIS A CA 1
ATOM 920 C C . HIS A 1 136 ? 93.866 34.371 14.176 1.00 15.42 136 HIS A C 1
ATOM 921 O O . HIS A 1 136 ? 93.350 34.015 15.238 1.00 21.41 136 HIS A O 1
ATOM 928 N N . PRO A 1 137 ? 95.038 33.886 13.753 1.00 16.44 137 PRO A N 1
ATOM 929 C CA . PRO A 1 137 ? 95.758 32.888 14.551 1.00 17.08 137 PRO A CA 1
ATOM 930 C C . PRO A 1 137 ? 95.989 33.316 16.003 1.00 24.84 137 PRO A C 1
ATOM 931 O O . PRO A 1 137 ? 95.906 32.491 16.905 1.00 22.62 137 PRO A O 1
ATOM 935 N N . GLY A 1 138 ? 96.261 34.595 16.228 1.00 19.80 138 GLY A N 1
ATOM 936 C CA . GLY A 1 138 ? 96.466 35.083 17.581 1.00 18.98 138 GLY A CA 1
ATOM 937 C C . GLY A 1 138 ? 95.297 34.928 18.535 1.00 21.63 138 GLY A C 1
ATOM 938 O O . GLY A 1 138 ? 95.489 34.936 19.751 1.00 21.34 138 GLY A O 1
ATOM 939 N N . ALA A 1 139 ? 94.089 34.783 17.996 1.00 17.79 139 ALA A N 1
ATOM 940 C CA . ALA A 1 139 ? 92.890 34.688 18.829 1.00 17.55 139 ALA A CA 1
ATOM 941 C C . ALA A 1 139 ? 92.883 33.448 19.727 1.00 16.69 139 ALA A C 1
ATOM 942 O O . ALA A 1 139 ? 92.198 33.423 20.751 1.00 19.46 139 ALA A O 1
ATOM 944 N N A VAL A 1 140 ? 93.639 32.421 19.350 0.39 19.10 140 VAL A N 1
ATOM 945 N N B VAL A 1 140 ? 93.635 32.431 19.326 0.61 19.30 140 VAL A N 1
ATOM 946 C CA A VAL A 1 140 ? 93.608 31.154 20.089 0.39 18.27 140 VAL A CA 1
ATOM 947 C CA B VAL A 1 140 ? 93.670 31.157 20.040 0.61 18.34 140 VAL A CA 1
ATOM 948 C C A VAL A 1 140 ? 94.236 31.245 21.476 0.39 19.79 140 VAL A C 1
ATOM 949 C C B VAL A 1 140 ? 94.179 31.308 21.472 0.61 19.55 140 VAL A C 1
ATOM 950 O O A VAL A 1 140 ? 93.889 30.475 22.374 0.39 18.81 140 VAL A O 1
ATOM 951 O O B VAL A 1 140 ? 93.682 30.661 22.394 0.61 19.78 140 VAL A O 1
ATOM 958 N N . GLN A 1 141 ? 95.166 32.179 21.647 1.00 19.60 141 GLN A N 1
ATOM 959 C CA . GLN A 1 141 ? 95.923 32.274 22.888 1.00 17.47 141 GLN A CA 1
ATOM 960 C C . GLN A 1 141 ? 95.091 32.702 24.101 1.00 16.78 141 GLN A C 1
ATOM 961 O O . GLN A 1 141 ? 95.095 32.025 25.134 1.00 18.57 141 GLN A O 1
ATOM 967 N N . PHE A 1 142 ? 94.393 33.827 23.978 1.00 15.73 142 PHE A N 1
ATOM 968 C CA . PHE A 1 142 ? 93.625 34.356 25.102 1.00 16.18 142 PHE A CA 1
ATOM 969 C C . PHE A 1 142 ? 92.132 34.542 24.825 1.00 17.48 142 PHE A C 1
ATOM 970 O O . PHE A 1 142 ? 91.306 34.407 25.733 1.00 17.68 142 PHE A O 1
ATOM 978 N N . LEU A 1 143 ? 91.783 34.873 23.587 1.00 16.58 143 LEU A N 1
ATOM 979 C CA . LEU A 1 143 ? 90.390 35.160 23.260 1.00 18.23 143 LEU A CA 1
ATOM 980 C C . LEU A 1 143 ? 89.541 33.898 23.151 1.00 19.91 143 LEU A C 1
ATOM 981 O O . LEU A 1 143 ? 88.482 33.792 23.780 1.00 17.99 143 LEU A O 1
ATOM 986 N N . GLN A 1 144 ? 89.990 32.950 22.340 1.00 18.81 144 GLN A N 1
ATOM 987 C CA . GLN A 1 144 ? 89.174 31.766 22.078 1.00 19.80 144 GLN A CA 1
ATOM 988 C C . GLN A 1 144 ? 88.795 30.969 23.338 1.00 17.83 144 GLN A C 1
ATOM 989 O O . GLN A 1 144 ? 87.650 30.527 23.446 1.00 20.67 144 GLN A O 1
ATOM 995 N N . PRO A 1 145 ? 89.729 30.802 24.301 1.00 19.46 145 PRO A N 1
ATOM 996 C CA . PRO A 1 145 ? 89.346 30.028 25.487 1.00 21.16 145 PRO A CA 1
ATOM 997 C C . PRO A 1 145 ? 88.165 30.603 26.280 1.00 25.74 145 PRO A C 1
ATOM 998 O O . PRO A 1 145 ? 87.544 29.848 27.043 1.00 29.54 145 PRO A O 1
ATOM 1002 N N . ILE A 1 146 ? 87.858 31.884 26.102 1.00 23.72 146 ILE A N 1
ATOM 1003 C CA . ILE A 1 146 ? 86.747 32.504 26.818 1.00 22.61 146 ILE A CA 1
ATOM 1004 C C . ILE A 1 146 ? 85.635 32.987 25.888 1.00 21.77 146 ILE A C 1
ATOM 1005 O O . ILE A 1 146 ? 84.807 33.815 26.277 1.00 23.12 146 ILE A O 1
ATOM 1010 N N . ALA A 1 147 ? 85.614 32.475 24.662 1.00 20.46 147 ALA A N 1
ATOM 1011 C CA . ALA A 1 147 ? 84.640 32.935 23.669 1.00 24.46 147 ALA A CA 1
ATOM 1012 C C . ALA A 1 147 ? 83.189 32.735 24.115 1.00 21.21 147 ALA A C 1
ATOM 1013 O O . ALA A 1 147 ? 82.344 33.588 23.869 1.00 20.45 147 ALA A O 1
ATOM 1015 N N . ASP A 1 148 ? 82.900 31.604 24.757 1.00 21.04 148 ASP A N 1
ATOM 1016 C CA . ASP A 1 148 ? 81.545 31.334 25.234 1.00 25.91 148 ASP A CA 1
ATOM 1017 C C . ASP A 1 148 ? 81.171 32.307 26.345 1.00 25.18 148 ASP A C 1
ATOM 1018 O O . ASP A 1 148 ? 80.043 32.792 26.405 1.00 20.88 148 ASP A O 1
ATOM 1023 N N . LYS A 1 149 ? 82.128 32.607 27.213 1.00 21.34 149 LYS A N 1
ATOM 1024 C CA . LYS A 1 149 ? 81.868 33.525 28.311 1.00 19.66 149 LYS A CA 1
ATOM 1025 C C . LYS A 1 149 ? 81.636 34.939 27.809 1.00 20.77 149 LYS A C 1
ATOM 1026 O O . LYS A 1 149 ? 80.858 35.689 28.393 1.00 20.12 149 LYS A O 1
ATOM 1032 N N . LEU A 1 150 ? 82.307 35.300 26.721 1.00 17.20 150 LEU A N 1
ATOM 1033 C CA . LEU A 1 150 ? 82.091 36.607 26.120 1.00 18.19 150 LEU A CA 1
ATOM 1034 C C . LEU A 1 150 ? 80.713 36.685 25.471 1.00 18.35 150 LEU A C 1
ATOM 1035 O O . LEU A 1 150 ? 80.054 37.716 25.550 1.00 19.32 150 LEU A O 1
ATOM 1040 N N . SER A 1 151 ? 80.285 35.605 24.821 1.00 17.64 151 SER A N 1
ATOM 1041 C CA . SER A 1 151 ? 78.924 35.543 24.285 1.00 18.03 151 SER A CA 1
ATOM 1042 C C . SER A 1 151 ? 77.903 35.634 25.410 1.00 19.88 151 SER A C 1
ATOM 1043 O O . SER A 1 151 ? 76.878 36.297 25.272 1.00 20.22 151 SER A O 1
ATOM 1046 N N . GLU A 1 152 ? 78.180 34.960 26.522 1.00 17.62 152 GLU A N 1
ATOM 1047 C CA . GLU A 1 152 ? 77.291 35.038 27.673 1.00 20.73 152 GLU A CA 1
ATOM 1048 C C . GLU A 1 152 ? 77.241 36.478 28.214 1.00 23.67 152 GLU A C 1
ATOM 1049 O O . GLU A 1 152 ? 76.177 36.951 28.615 1.00 21.11 152 GLU A O 1
ATOM 1055 N N A MET A 1 153 ? 78.374 37.170 28.213 0.48 19.33 153 MET A N 1
ATOM 1056 N N B MET A 1 153 ? 78.394 37.149 28.229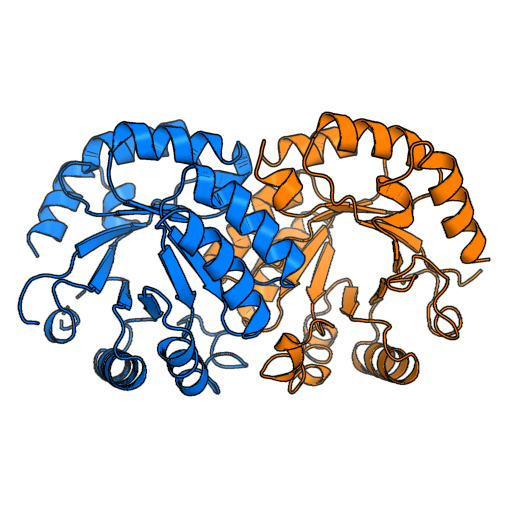 0.52 19.15 153 MET A N 1
ATOM 1057 C CA A MET A 1 153 ? 78.390 38.540 28.717 0.48 18.77 153 MET A CA 1
ATOM 1058 C CA B MET A 1 153 ? 78.480 38.545 28.672 0.52 15.58 153 MET A CA 1
ATOM 1059 C C A MET A 1 153 ? 77.664 39.501 27.778 0.48 21.66 153 MET A C 1
ATOM 1060 C C B MET A 1 153 ? 77.639 39.448 27.784 0.52 21.65 153 MET A C 1
ATOM 1061 O O A MET A 1 153 ? 77.008 40.446 28.229 0.48 20.19 153 MET A O 1
ATOM 1062 O O B MET A 1 153 ? 76.884 40.300 28.272 0.52 19.21 153 MET A O 1
ATOM 1071 N N . ALA A 1 154 ? 77.783 39.258 26.477 1.00 18.87 154 ALA A N 1
ATOM 1072 C CA . ALA A 1 154 ? 77.004 40.001 25.491 1.00 18.27 154 ALA A CA 1
ATOM 1073 C C . ALA A 1 154 ? 75.504 39.848 25.757 1.00 23.22 154 ALA A C 1
ATOM 1074 O O . ALA A 1 154 ? 74.759 40.829 25.722 1.00 22.77 154 ALA A O 1
ATOM 1076 N N . LYS A 1 155 ? 75.066 38.621 26.038 1.00 20.17 155 LYS A N 1
ATOM 1077 C CA . LYS A 1 155 ? 73.666 38.375 26.361 1.00 21.89 155 LYS A CA 1
ATOM 1078 C C . LYS A 1 155 ? 73.262 39.107 27.642 1.00 21.73 155 LYS A C 1
ATOM 1079 O O . LYS A 1 155 ? 72.221 39.768 27.686 1.00 26.46 155 LYS A O 1
ATOM 1085 N N . LYS A 1 156 ? 74.102 38.997 28.671 1.00 22.86 156 LYS A N 1
ATOM 1086 C CA . LYS A 1 156 ? 73.809 39.576 29.979 1.00 24.94 156 LYS A CA 1
ATOM 1087 C C . LYS A 1 156 ? 73.652 41.090 29.880 1.00 23.18 156 LYS A C 1
ATOM 1088 O O . LYS A 1 156 ? 72.718 41.678 30.446 1.00 24.18 156 LYS A O 1
ATOM 1094 N N . LEU A 1 157 ? 74.555 41.700 29.129 1.00 20.06 157 LEU A N 1
ATOM 1095 C CA . LEU A 1 157 ? 74.614 43.156 29.018 1.00 21.33 157 LEU A CA 1
ATOM 1096 C C . LEU A 1 157 ? 73.608 43.688 28.011 1.00 27.26 157 LEU A C 1
ATOM 1097 O O . LEU A 1 157 ? 73.366 44.893 27.961 1.00 22.69 157 LEU A O 1
ATOM 1102 N N . LYS A 1 158 ? 73.024 42.784 27.226 1.00 22.32 158 LYS A N 1
ATOM 1103 C CA . LYS A 1 158 ? 72.053 43.146 26.196 1.00 21.20 158 LYS A CA 1
ATOM 1104 C C . LYS A 1 158 ? 72.635 44.148 25.200 1.00 24.21 158 LYS A C 1
ATOM 1105 O O . LYS A 1 158 ? 72.007 45.160 24.890 1.00 24.02 158 LYS A O 1
ATOM 1111 N N . VAL A 1 159 ? 73.838 43.875 24.701 1.00 19.40 159 VAL A N 1
ATOM 1112 C CA . VAL A 1 159 ? 74.347 44.661 23.593 1.00 16.20 159 VAL A CA 1
ATOM 1113 C C . VAL A 1 159 ? 73.474 44.406 22.369 1.00 18.99 159 VAL A C 1
ATOM 1114 O O . VAL A 1 159 ? 72.659 43.469 22.332 1.00 24.78 159 VAL A O 1
ATOM 1118 N N . ASP A 1 160 ? 73.623 45.264 21.372 1.00 19.54 160 ASP A N 1
ATOM 1119 C CA . ASP A 1 160 ? 72.756 45.218 20.212 1.00 21.51 160 ASP A CA 1
ATOM 1120 C C . ASP A 1 160 ? 73.084 44.096 19.246 1.00 22.47 160 ASP A C 1
ATOM 1121 O O . ASP A 1 160 ? 72.186 43.540 18.616 1.00 24.53 160 ASP A O 1
ATOM 1126 N N . ALA A 1 161 ? 74.363 43.748 19.154 1.00 20.57 161 ALA A N 1
ATOM 1127 C CA . ALA A 1 161 ? 74.802 42.672 18.279 1.00 19.58 161 ALA A CA 1
ATOM 1128 C C . ALA A 1 161 ? 76.184 42.215 18.710 1.00 17.81 161 ALA A C 1
ATOM 1129 O O . ALA A 1 161 ? 76.821 42.855 19.541 1.00 18.13 161 ALA A O 1
ATOM 1131 N N . ILE A 1 162 ? 76.629 41.103 18.145 1.00 19.12 162 ILE A N 1
ATOM 1132 C CA . ILE A 1 162 ? 77.998 40.669 18.368 1.00 20.90 162 ILE A CA 1
ATOM 1133 C C . ILE A 1 162 ? 78.723 40.494 17.044 1.00 19.83 162 ILE A C 1
ATOM 1134 O O . ILE A 1 162 ? 78.113 40.222 16.004 1.00 22.19 162 ILE A O 1
ATOM 1139 N N . VAL A 1 163 ? 80.038 40.658 17.100 1.00 19.51 163 VAL A N 1
ATOM 1140 C CA . VAL A 1 163 ? 80.905 40.399 15.969 1.00 22.93 163 VAL A CA 1
ATOM 1141 C C . VAL A 1 163 ? 81.554 39.051 16.228 1.00 20.87 163 VAL A C 1
ATOM 1142 O O . VAL A 1 163 ? 82.117 38.820 17.305 1.00 21.29 163 VAL A O 1
ATOM 1146 N N . ALA A 1 164 ? 81.434 38.148 15.260 1.00 22.34 164 ALA A N 1
ATOM 1147 C CA . ALA A 1 164 ? 82.001 36.814 15.384 1.00 26.01 164 ALA A CA 1
ATOM 1148 C C . ALA A 1 164 ? 82.285 36.259 13.992 1.00 34.93 164 ALA A C 1
ATOM 1149 O O . ALA A 1 164 ? 81.638 36.656 13.027 1.00 30.16 164 ALA A O 1
ATOM 1151 N N . PRO A 1 165 ? 83.262 35.341 13.883 1.00 34.22 165 PRO A N 1
ATOM 1152 C CA . PRO A 1 165 ? 83.650 34.759 12.591 1.00 30.22 165 PRO A CA 1
ATOM 1153 C C . PRO A 1 165 ? 82.651 33.750 12.035 1.00 29.55 165 PRO A C 1
ATOM 1154 O O . PRO A 1 165 ? 81.837 33.184 12.767 1.00 29.26 165 PRO A O 1
ATOM 1158 N N . SER A 1 166 ? 82.738 33.521 10.731 1.00 24.14 166 SER A N 1
ATOM 1159 C CA . SER A 1 166 ? 81.877 32.566 10.054 1.00 32.49 166 SER A CA 1
ATOM 1160 C C . SER A 1 166 ? 82.698 31.436 9.450 1.00 31.19 166 SER A C 1
ATOM 1161 O O . SER A 1 166 ? 82.212 30.716 8.576 1.00 33.51 166 SER A O 1
ATOM 1164 N N . THR A 1 167 ? 83.941 31.295 9.909 1.00 31.82 167 THR A N 1
ATOM 1165 C CA . THR A 1 167 ? 84.835 30.242 9.422 1.00 37.44 167 THR A CA 1
ATOM 1166 C C . THR A 1 167 ? 84.193 28.864 9.507 1.00 37.74 167 THR A C 1
ATOM 1167 O O . THR A 1 167 ? 84.237 28.089 8.553 1.00 38.35 167 THR A O 1
ATOM 1171 N N . ARG A 1 168 ? 83.602 28.557 10.653 1.00 35.02 168 ARG A N 1
ATOM 1172 C CA . ARG A 1 168 ? 82.823 27.332 10.790 1.00 38.42 168 ARG A CA 1
ATOM 1173 C C . ARG A 1 168 ? 81.364 27.669 11.068 1.00 40.22 168 ARG A C 1
ATOM 1174 O O . ARG A 1 168 ? 81.029 28.150 12.152 1.00 43.22 168 ARG A O 1
ATOM 1182 N N . PRO A 1 169 ? 80.492 27.431 10.079 1.00 41.09 169 PRO A N 1
ATOM 1183 C CA . PRO A 1 169 ? 79.052 27.674 10.202 1.00 41.06 169 PRO A CA 1
ATOM 1184 C C . PRO A 1 169 ? 78.452 27.044 11.463 1.00 41.44 169 PRO A C 1
ATOM 1185 O O . PRO A 1 169 ? 77.609 27.665 12.109 1.00 41.36 169 PRO A O 1
ATOM 1189 N N . GLU A 1 170 ? 78.895 25.841 11.816 1.00 37.69 170 GLU A N 1
ATOM 1190 C CA . GLU A 1 170 ? 78.401 25.173 13.017 1.00 34.05 170 GLU A CA 1
ATOM 1191 C C . GLU A 1 170 ? 78.712 25.993 14.265 1.00 31.61 170 GLU A C 1
ATOM 1192 O O . GLU A 1 170 ? 77.889 26.093 15.174 1.00 36.95 170 GLU A O 1
ATOM 1198 N N . ARG A 1 171 ? 79.902 26.582 14.299 1.00 30.32 171 ARG A N 1
ATOM 1199 C CA . ARG A 1 171 ? 80.320 27.387 15.436 1.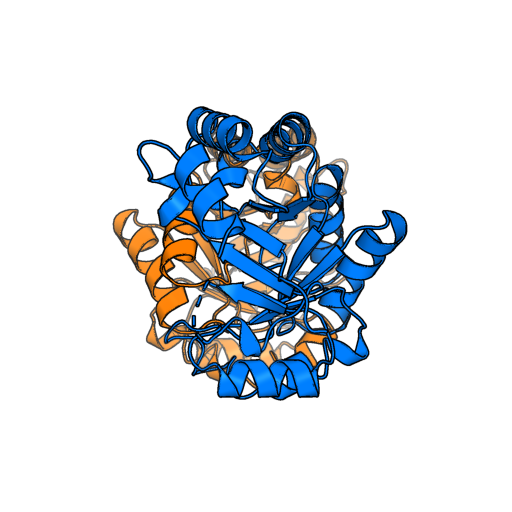00 33.33 171 ARG A CA 1
ATOM 1200 C C . ARG A 1 171 ? 79.495 28.669 15.508 1.00 35.49 171 ARG A C 1
ATOM 1201 O O . ARG A 1 171 ? 79.088 29.094 16.593 1.00 32.83 171 ARG A O 1
ATOM 1209 N N . LEU A 1 172 ? 79.252 29.278 14.348 1.00 31.21 172 LEU A N 1
ATOM 1210 C CA . LEU A 1 172 ? 78.438 30.487 14.278 1.00 35.07 172 LEU A CA 1
ATOM 1211 C C . LEU A 1 172 ? 77.052 30.210 14.852 1.00 29.51 172 LEU A C 1
ATOM 1212 O O . LEU A 1 172 ? 76.487 31.039 15.563 1.00 34.36 172 LEU A O 1
ATOM 1217 N N . LYS A 1 173 ? 76.517 29.033 14.546 1.00 28.07 173 LYS A N 1
ATOM 1218 C CA . LYS A 1 173 ? 75.240 28.610 15.102 1.00 29.82 173 LYS A CA 1
ATOM 1219 C C . LYS A 1 173 ? 75.317 28.486 16.627 1.00 36.02 173 LYS A C 1
ATOM 1220 O O . LYS A 1 173 ? 74.413 28.930 17.334 1.00 40.67 173 LYS A O 1
ATOM 1226 N N . GLU A 1 174 ? 76.395 27.889 17.133 1.00 30.98 174 GLU A N 1
ATOM 1227 C CA . GLU A 1 174 ? 76.579 27.770 18.581 1.00 33.15 174 GLU A CA 1
ATOM 1228 C C . GLU A 1 174 ? 76.620 29.146 19.253 1.00 30.30 174 GLU A C 1
ATOM 1229 O O . GLU A 1 174 ? 76.027 29.342 20.318 1.00 31.96 174 GLU A O 1
ATOM 1235 N N . ILE A 1 175 ? 77.327 30.086 18.629 1.00 27.46 175 ILE A N 1
ATOM 1236 C CA . ILE A 1 175 ? 77.446 31.448 19.153 1.00 26.92 175 ILE A CA 1
ATOM 1237 C C . ILE A 1 175 ? 76.066 32.095 19.243 1.00 29.64 175 ILE A C 1
ATOM 1238 O O . ILE A 1 175 ? 75.715 32.687 20.264 1.00 28.22 175 ILE A O 1
ATOM 1243 N N . LYS A 1 176 ? 75.277 31.950 18.181 1.00 31.33 176 LYS A N 1
ATOM 1244 C CA . LYS A 1 176 ? 73.921 32.501 18.150 1.00 35.14 176 LYS A CA 1
ATOM 1245 C C . LYS A 1 176 ? 73.014 31.899 19.216 1.00 36.09 176 LYS A C 1
ATOM 1246 O O . LYS A 1 176 ? 72.166 32.586 19.778 1.00 41.74 176 LYS A O 1
ATOM 1252 N N . GLU A 1 177 ? 73.191 30.614 19.493 1.00 32.37 177 GLU A N 1
ATOM 1253 C CA . GLU A 1 177 ? 72.373 29.947 20.495 1.00 33.53 177 GLU A CA 1
ATOM 1254 C C . GLU A 1 177 ? 72.739 30.374 21.915 1.00 31.23 177 GLU A C 1
ATOM 1255 O O . GLU A 1 177 ? 71.878 30.419 22.794 1.00 36.81 177 GLU A O 1
ATOM 1261 N N . ILE A 1 178 ? 74.012 30.683 22.138 1.00 25.59 178 ILE A N 1
ATOM 1262 C CA . ILE A 1 178 ? 74.457 31.171 23.441 1.00 28.10 178 ILE A CA 1
ATOM 1263 C C . ILE A 1 178 ? 74.011 32.610 23.684 1.00 28.65 178 ILE A C 1
ATOM 1264 O O . ILE A 1 178 ? 73.415 32.920 24.714 1.00 31.47 178 ILE A O 1
ATOM 1269 N N . ALA A 1 179 ? 74.312 33.481 22.731 1.00 27.72 179 ALA A N 1
ATOM 1270 C CA . ALA A 1 179 ? 74.089 34.915 22.896 1.00 24.92 179 ALA A CA 1
ATOM 1271 C C . ALA A 1 179 ? 72.634 35.317 22.661 1.00 30.54 179 ALA A C 1
ATOM 1272 O O . ALA A 1 179 ? 72.127 36.239 23.311 1.00 28.33 179 ALA A O 1
ATOM 1274 N N . GLU A 1 180 ? 71.977 34.623 21.732 1.00 24.76 180 GLU A N 1
ATOM 1275 C CA . GLU A 1 180 ? 70.609 34.947 21.314 1.00 32.73 180 GLU A CA 1
ATOM 1276 C C . GLU A 1 180 ? 70.508 36.409 20.877 1.00 30.49 180 GLU A C 1
ATOM 1277 O O . GLU A 1 180 ? 69.508 37.091 21.128 1.00 29.48 180 GLU A O 1
ATOM 1283 N N . LEU A 1 181 ? 71.566 36.855 20.205 1.00 25.56 181 LEU A N 1
ATOM 1284 C CA . LEU A 1 181 ? 71.696 38.213 19.696 1.00 24.85 181 LEU A CA 1
ATOM 1285 C C . LEU A 1 181 ? 71.995 38.164 18.201 1.00 23.74 181 LEU A C 1
ATOM 1286 O O . LEU A 1 181 ? 72.470 37.147 17.692 1.00 26.74 181 LEU A O 1
ATOM 1291 N N . PRO A 1 182 ? 71.718 39.267 17.491 1.00 23.69 182 PRO A N 1
ATOM 1292 C CA . PRO A 1 182 ? 72.137 39.364 16.092 1.00 24.86 182 PRO A CA 1
ATOM 1293 C C . PRO A 1 182 ? 73.657 39.286 15.962 1.00 23.74 182 PRO A C 1
ATOM 1294 O O . PRO A 1 182 ? 74.386 39.713 16.861 1.00 23.84 182 PRO A O 1
ATOM 1298 N N . VAL A 1 183 ? 74.121 38.744 14.845 1.00 21.26 183 VAL A N 1
ATOM 1299 C CA . VAL A 1 183 ? 75.544 38.658 14.584 1.00 21.52 183 VAL A CA 1
ATOM 1300 C C . VAL A 1 183 ? 75.904 39.428 13.335 1.00 23.05 183 VAL A C 1
ATOM 1301 O O . VAL A 1 183 ? 75.129 39.505 12.368 1.00 23.75 183 VAL A O 1
ATOM 1305 N N . ILE A 1 184 ? 77.096 40.003 13.381 1.00 23.40 184 ILE A N 1
ATOM 1306 C CA . ILE A 1 184 ? 77.700 40.634 12.230 1.00 21.43 184 ILE A CA 1
ATOM 1307 C C . ILE A 1 184 ? 78.907 39.769 11.891 1.00 22.97 184 ILE A C 1
ATOM 1308 O O . ILE A 1 184 ? 79.816 39.605 12.712 1.00 23.02 184 ILE A O 1
ATOM 1313 N N . THR A 1 185 ? 78.892 39.185 10.700 1.00 20.35 185 THR A N 1
ATOM 1314 C CA . THR A 1 185 ? 79.857 38.145 10.354 1.00 26.99 185 THR A CA 1
ATOM 1315 C C . THR A 1 185 ? 80.279 38.243 8.891 1.00 26.88 185 THR A C 1
ATOM 1316 O O . THR A 1 185 ? 79.490 38.648 8.044 1.00 24.74 185 THR A O 1
ATOM 1320 N N . PRO A 1 186 ? 81.545 37.896 8.593 1.00 30.81 186 PRO A N 1
ATOM 1321 C CA . PRO A 1 186 ? 82.038 37.946 7.211 1.00 26.13 186 PRO A CA 1
ATOM 1322 C C . PRO A 1 186 ? 81.295 36.989 6.291 1.00 29.31 186 PRO A C 1
ATOM 1323 O O . PRO A 1 186 ? 80.927 35.885 6.701 1.00 27.20 186 PRO A O 1
ATOM 1327 N N . GLY A 1 187 ? 81.070 37.417 5.053 1.00 31.37 187 GLY A N 1
ATOM 1328 C CA . GLY A 1 187 ? 80.510 36.537 4.041 1.00 29.71 187 GLY A CA 1
ATOM 1329 C C . GLY A 1 187 ? 81.447 35.386 3.723 1.00 43.95 187 GLY A C 1
ATOM 1330 O O . GLY A 1 187 ? 82.026 35.316 2.637 1.00 51.27 187 GLY A O 1
ATOM 1331 N N . ASP A 1 197 ? 75.874 28.935 2.335 1.00 48.94 197 ASP A N 1
ATOM 1332 C CA . ASP A 1 197 ? 76.304 27.975 3.351 1.00 59.22 197 ASP A CA 1
ATOM 1333 C C . ASP A 1 197 ? 76.315 28.575 4.761 1.00 62.70 197 ASP A C 1
ATOM 1334 O O . ASP A 1 197 ? 76.029 27.891 5.745 1.00 65.76 197 ASP A O 1
ATOM 1339 N N . ILE A 1 198 ? 76.648 29.857 4.847 1.00 55.74 198 ILE A N 1
ATOM 1340 C CA . ILE A 1 198 ? 76.600 30.591 6.104 1.00 48.97 198 ILE A CA 1
ATOM 1341 C C . ILE A 1 198 ? 75.192 31.157 6.289 1.00 46.67 198 ILE A C 1
ATOM 1342 O O . ILE A 1 198 ? 74.688 31.273 7.406 1.00 44.66 198 ILE A O 1
ATOM 1347 N N . LEU A 1 199 ? 74.552 31.466 5.167 1.00 46.69 199 LEU A N 1
ATOM 1348 C CA . LEU A 1 199 ? 73.235 32.099 5.149 1.00 44.40 199 LEU A CA 1
ATOM 1349 C C . LEU A 1 199 ? 72.128 31.315 5.850 1.00 44.74 199 LEU A C 1
ATOM 1350 O O . LEU A 1 199 ? 71.182 31.909 6.365 1.00 46.72 199 LEU A O 1
ATOM 1355 N N . ASN A 1 200 ? 72.236 29.989 5.865 1.00 44.36 200 ASN A N 1
ATOM 1356 C CA . ASN A 1 200 ? 71.205 29.154 6.479 1.00 41.71 200 ASN A CA 1
ATOM 1357 C C . ASN A 1 200 ? 71.107 29.373 7.982 1.00 41.28 200 ASN A C 1
ATOM 1358 O O . ASN A 1 200 ? 70.085 29.079 8.604 1.00 46.01 200 ASN A O 1
ATOM 1363 N N . ILE A 1 201 ? 72.187 29.897 8.547 1.00 35.86 201 ILE A N 1
ATOM 1364 C CA . ILE A 1 201 ? 72.309 30.124 9.978 1.00 37.45 201 ILE A CA 1
ATOM 1365 C C . ILE A 1 201 ? 71.872 31.552 10.324 1.00 32.42 201 ILE A C 1
ATOM 1366 O O . ILE A 1 201 ? 71.538 31.862 11.470 1.00 38.85 201 ILE A O 1
ATOM 1371 N N . LEU A 1 202 ? 71.821 32.408 9.311 1.00 31.92 202 LEU A N 1
ATOM 1372 C CA . LEU A 1 202 ? 71.510 33.815 9.527 1.00 29.83 202 LEU A CA 1
ATOM 1373 C C . LEU A 1 202 ? 70.064 34.159 9.199 1.00 31.41 202 LEU A C 1
ATOM 1374 O O . LEU A 1 202 ? 69.411 33.464 8.425 1.00 33.50 202 LEU A O 1
ATOM 1379 N N . ASP A 1 203 ? 69.577 35.247 9.790 1.00 27.92 203 ASP A N 1
ATOM 1380 C CA . ASP A 1 203 ? 68.266 35.784 9.437 1.00 30.85 203 ASP A CA 1
ATOM 1381 C C . ASP A 1 203 ? 68.289 37.300 9.231 1.00 30.22 203 ASP A C 1
ATOM 1382 O O . ASP A 1 203 ? 69.357 37.913 9.175 1.00 32.03 203 ASP A O 1
ATOM 1387 N N . GLU A 1 204 ? 67.096 37.888 9.150 1.00 34.98 204 GLU A N 1
ATOM 1388 C CA . GLU A 1 204 ? 66.926 39.310 8.845 1.00 34.38 204 GLU A CA 1
ATOM 1389 C C . GLU A 1 204 ? 67.572 40.273 9.848 1.00 32.91 204 GLU A C 1
ATOM 1390 O O . GLU A 1 204 ? 67.780 41.446 9.538 1.00 30.04 204 GLU A O 1
ATOM 1396 N N . ASN A 1 205 ? 67.898 39.780 11.039 1.00 28.21 205 ASN A N 1
ATOM 1397 C CA . ASN A 1 205 ? 68.501 40.616 12.072 1.00 24.39 205 ASN A CA 1
ATOM 1398 C C . ASN A 1 205 ? 70.023 40.629 12.001 1.00 23.07 205 ASN A C 1
ATOM 1399 O O . ASN A 1 205 ? 70.674 41.477 12.605 1.00 22.97 205 ASN A O 1
ATOM 1404 N N . ASP A 1 206 ? 70.578 39.691 11.245 1.00 24.01 206 ASP A N 1
ATOM 1405 C CA . ASP A 1 206 ? 72.025 39.563 11.120 1.00 23.83 206 ASP A CA 1
ATOM 1406 C C . ASP A 1 206 ? 72.565 40.400 9.963 1.00 24.31 206 ASP A C 1
ATOM 1407 O O . ASP A 1 206 ? 71.817 40.812 9.078 1.00 24.13 206 ASP A O 1
ATOM 1412 N N . TYR A 1 207 ? 73.876 40.635 9.973 1.00 22.94 207 TYR A N 1
ATOM 1413 C CA . TYR A 1 207 ? 74.557 41.286 8.862 1.00 27.49 207 TYR A CA 1
ATOM 1414 C C . TYR A 1 207 ? 75.653 40.385 8.306 1.00 24.39 207 TYR A C 1
ATOM 1415 O O . TYR A 1 207 ? 76.409 39.795 9.071 1.00 26.17 207 TYR A O 1
ATOM 1424 N N . VAL A 1 208 ? 75.735 40.286 6.979 1.00 22.55 208 VAL A N 1
ATOM 1425 C CA . VAL A 1 208 ? 76.913 39.725 6.322 1.00 23.76 208 VAL A CA 1
ATOM 1426 C C . VAL A 1 208 ? 77.841 40.867 5.898 1.00 20.98 208 VAL A C 1
ATOM 1427 O O . VAL A 1 208 ? 77.397 41.829 5.267 1.00 20.89 208 VAL A O 1
ATOM 1431 N N . ILE A 1 209 ? 79.117 40.777 6.269 1.00 21.29 209 ILE A N 1
ATOM 1432 C CA . ILE A 1 209 ? 80.088 41.810 5.913 1.00 20.35 209 ILE A CA 1
ATOM 1433 C C . ILE A 1 209 ? 80.800 41.443 4.621 1.00 22.23 209 ILE A C 1
ATOM 1434 O O . ILE A 1 209 ? 81.314 40.339 4.483 1.00 24.20 209 ILE A O 1
ATOM 1439 N N . VAL A 1 210 ? 80.835 42.374 3.677 1.00 19.12 210 VAL A N 1
ATOM 1440 C CA . VAL A 1 210 ? 81.603 42.192 2.455 1.00 21.38 210 VAL A CA 1
ATOM 1441 C C . VAL A 1 210 ? 82.543 43.380 2.325 1.00 21.49 210 VAL A C 1
ATOM 1442 O O . VAL A 1 210 ? 82.162 44.508 2.630 1.00 20.41 210 VAL A O 1
ATOM 1446 N N . GLY A 1 211 ? 83.777 43.136 1.900 1.00 22.86 211 GLY A N 1
ATOM 1447 C CA . GLY A 1 211 ? 84.744 44.215 1.817 1.00 18.06 211 GLY A CA 1
ATOM 1448 C C . GLY A 1 211 ? 85.328 44.423 0.431 1.00 19.77 211 GLY A C 1
ATOM 1449 O O . GLY A 1 211 ? 84.707 45.042 -0.442 1.00 19.67 211 GLY A O 1
ATOM 1450 N N . ARG A 1 212 ? 86.541 43.909 0.251 1.00 18.82 212 ARG A N 1
ATOM 1451 C CA . ARG A 1 212 ? 87.341 44.125 -0.950 1.00 20.37 212 ARG A CA 1
ATOM 1452 C C . ARG A 1 212 ? 86.629 43.772 -2.253 1.00 21.60 212 ARG A C 1
ATOM 1453 O O . ARG A 1 212 ? 86.830 44.439 -3.270 1.00 22.06 212 ARG A O 1
ATOM 1461 N N . ALA A 1 213 ? 85.805 42.723 -2.232 1.00 20.03 213 ALA A N 1
ATOM 1462 C CA . ALA A 1 213 ? 85.083 42.304 -3.428 1.00 22.84 213 ALA A CA 1
ATOM 1463 C C . ALA A 1 213 ? 84.235 43.445 -3.973 1.00 25.18 213 ALA A C 1
ATOM 1464 O O . ALA A 1 213 ? 84.040 43.557 -5.182 1.00 25.86 213 ALA A O 1
ATOM 1466 N N . ILE A 1 214 ? 83.732 44.283 -3.073 1.00 22.02 214 ILE A N 1
ATOM 1467 C CA . ILE A 1 214 ? 82.989 45.469 -3.479 1.00 21.54 214 ILE A CA 1
ATOM 1468 C C . ILE A 1 214 ? 83.887 46.694 -3.679 1.00 20.85 214 ILE A C 1
ATOM 1469 O O . ILE A 1 214 ? 83.903 47.270 -4.771 1.00 24.48 214 ILE A O 1
ATOM 1474 N N . TYR A 1 215 ? 84.637 47.089 -2.649 1.00 23.45 215 TYR A N 1
ATOM 1475 C CA . TYR A 1 215 ? 85.390 48.343 -2.737 1.00 26.43 215 TYR A CA 1
ATOM 1476 C C . TYR A 1 215 ? 86.546 48.338 -3.737 1.00 32.86 215 TYR A C 1
ATOM 1477 O O . TYR A 1 215 ? 86.990 49.400 -4.170 1.00 32.94 215 TYR A O 1
ATOM 1486 N N . GLN A 1 216 ? 87.028 47.154 -4.107 1.00 32.49 216 GLN A N 1
ATOM 1487 C CA . GLN A 1 216 ? 88.130 47.059 -5.062 1.00 37.77 216 GLN A CA 1
ATOM 1488 C C . GLN A 1 216 ? 87.626 46.774 -6.477 1.00 36.82 216 GLN A C 1
ATOM 1489 O O . GLN A 1 216 ? 88.407 46.693 -7.424 1.00 37.93 216 GLN A O 1
ATOM 1495 N N . SER A 1 217 ? 86.314 46.637 -6.625 1.00 32.31 217 SER A N 1
ATOM 1496 C CA . SER A 1 217 ? 85.735 46.356 -7.932 1.00 29.98 217 SER A CA 1
ATOM 1497 C C . SER A 1 217 ? 85.825 47.535 -8.894 1.00 33.87 217 SER A C 1
ATOM 1498 O O . SER A 1 217 ? 85.895 48.692 -8.474 1.00 34.08 217 SER A O 1
ATOM 1501 N N . GLN A 1 218 ? 85.808 47.231 -10.189 1.00 36.27 218 GLN A N 1
ATOM 1502 C CA . GLN A 1 218 ? 85.709 48.263 -11.214 1.00 40.40 218 GLN A CA 1
ATOM 1503 C C . GLN A 1 218 ? 84.326 48.898 -11.164 1.00 39.67 218 GLN A C 1
ATOM 1504 O O . GLN A 1 218 ? 84.145 50.053 -11.546 1.00 44.39 218 GLN A O 1
ATOM 1510 N N . ASN A 1 219 ? 83.347 48.134 -10.696 1.00 37.17 219 ASN A N 1
ATOM 1511 C CA . ASN A 1 219 ? 81.985 48.642 -10.578 1.00 37.59 219 ASN A CA 1
ATOM 1512 C C . ASN A 1 219 ? 81.366 48.228 -9.249 1.00 31.37 219 ASN A C 1
ATOM 1513 O O . ASN A 1 219 ? 80.581 47.284 -9.190 1.00 29.95 219 ASN A O 1
ATOM 1518 N N . PRO A 1 220 ? 81.732 48.936 -8.173 1.00 25.93 220 PRO A N 1
ATOM 1519 C CA . PRO A 1 220 ? 81.247 48.637 -6.822 1.00 25.89 220 PRO A CA 1
ATOM 1520 C C . PRO A 1 220 ? 79.724 48.550 -6.757 1.00 25.12 220 PRO A C 1
ATOM 1521 O O . PRO A 1 220 ? 79.214 47.644 -6.104 1.00 26.07 220 PRO A O 1
ATOM 1525 N N . LYS A 1 221 ? 79.017 49.464 -7.420 1.00 26.15 221 LYS A N 1
ATOM 1526 C CA . LYS A 1 221 ? 77.556 49.437 -7.414 1.00 26.87 221 LYS A CA 1
ATOM 1527 C C . LYS A 1 221 ? 77.023 48.094 -7.908 1.00 28.90 221 LYS A C 1
ATOM 1528 O O . LYS A 1 221 ? 76.150 47.485 -7.281 1.00 28.75 221 LYS A O 1
ATOM 1534 N N . GLU A 1 222 ? 77.568 47.646 -9.033 1.00 28.68 222 GLU A N 1
ATOM 1535 C CA . GLU A 1 222 ? 77.213 46.364 -9.622 1.00 30.55 222 GLU A CA 1
ATOM 1536 C C . GLU A 1 222 ? 77.497 45.219 -8.648 1.00 29.75 222 GLU A C 1
ATOM 1537 O O . GLU A 1 222 ? 76.650 44.351 -8.441 1.00 28.98 222 GLU A O 1
ATOM 1543 N N . GLU A 1 223 ? 78.676 45.231 -8.032 1.00 28.60 223 GLU A N 1
ATOM 1544 C CA . GLU A 1 223 ? 79.037 44.179 -7.084 1.00 26.49 223 GLU A CA 1
ATOM 1545 C C . GLU A 1 223 ? 78.139 44.169 -5.854 1.00 36.55 223 GLU A C 1
ATOM 1546 O O . GLU A 1 223 ? 77.748 43.106 -5.373 1.00 25.45 223 GLU A O 1
ATOM 1552 N N . ALA A 1 224 ? 77.826 45.352 -5.339 1.00 24.86 224 ALA A N 1
ATOM 1553 C CA . ALA A 1 224 ? 76.980 45.459 -4.156 1.00 24.16 224 ALA A CA 1
ATOM 1554 C C . ALA A 1 224 ? 75.595 44.905 -4.462 1.00 28.93 224 ALA A C 1
ATOM 1555 O O . ALA A 1 224 ? 75.023 44.153 -3.671 1.00 25.19 224 ALA A O 1
ATOM 1557 N N . LYS A 1 225 ? 75.062 45.280 -5.619 1.00 26.81 225 LYS A N 1
ATOM 1558 C CA . LYS A 1 225 ? 73.755 44.794 -6.036 1.00 28.61 225 LYS A CA 1
ATOM 1559 C C . LYS A 1 225 ? 73.760 43.269 -6.101 1.00 30.67 225 LYS A C 1
ATOM 1560 O O . LYS A 1 225 ? 72.820 42.625 -5.646 1.00 33.32 225 LYS A O 1
ATOM 1566 N N . LYS A 1 226 ? 74.834 42.699 -6.644 1.00 29.32 226 LYS A N 1
ATOM 1567 C CA . LYS A 1 226 ? 74.950 41.249 -6.785 1.00 30.80 226 LYS A CA 1
ATOM 1568 C C . LYS A 1 226 ? 74.945 40.540 -5.436 1.00 34.44 226 LYS A C 1
ATOM 1569 O O . LYS A 1 226 ? 74.220 39.562 -5.244 1.00 40.68 226 LYS A O 1
ATOM 1575 N N . TYR A 1 227 ? 75.763 41.029 -4.510 1.00 29.56 227 TYR A N 1
ATOM 1576 C CA . TYR A 1 227 ? 75.806 40.488 -3.156 1.00 27.57 227 TYR A CA 1
ATOM 1577 C C . TYR A 1 227 ? 74.457 40.628 -2.458 1.00 35.71 227 TYR A C 1
ATOM 1578 O O . TYR A 1 227 ? 74.014 39.711 -1.768 1.00 37.26 227 TYR A O 1
ATOM 1587 N N . LYS A 1 228 ? 73.806 41.773 -2.655 1.00 34.22 228 LYS A N 1
ATOM 1588 C CA . LYS A 1 228 ? 72.485 42.031 -2.086 1.00 34.71 228 LYS A CA 1
ATOM 1589 C C . LYS A 1 228 ? 71.464 41.015 -2.601 1.00 43.43 228 LYS A C 1
ATOM 1590 O O . LYS A 1 228 ? 70.540 40.622 -1.882 1.00 43.76 228 LYS A O 1
ATOM 1596 N N . GLU A 1 229 ? 71.646 40.579 -3.844 1.00 38.76 229 GLU A N 1
ATOM 1597 C CA . GLU A 1 229 ? 70.765 39.582 -4.435 1.00 45.70 229 GLU A CA 1
ATOM 1598 C C . GLU A 1 229 ? 71.022 38.174 -3.890 1.00 44.27 229 GLU A C 1
ATOM 1599 O O . GLU A 1 229 ? 70.121 37.335 -3.891 1.00 47.98 229 GLU A O 1
ATOM 1605 N N . MET A 1 230 ? 72.240 37.915 -3.421 1.00 34.73 230 MET A N 1
ATOM 1606 C CA . MET A 1 230 ? 72.535 36.626 -2.806 1.00 40.13 230 MET A CA 1
ATOM 1607 C C . MET A 1 230 ? 71.782 36.521 -1.485 1.00 48.50 230 MET A C 1
ATOM 1608 O O . MET A 1 230 ? 71.442 35.425 -1.039 1.00 50.75 230 MET A O 1
ATOM 1613 N N . SER B 1 19 ? 119.522 60.204 39.638 1.00 56.67 19 SER B N 1
ATOM 1614 C CA . SER B 1 19 ? 120.305 59.071 39.158 1.00 56.52 19 SER B CA 1
ATOM 1615 C C . SER B 1 19 ? 119.420 58.020 38.487 1.00 53.35 19 SER B C 1
ATOM 1616 O O . SER B 1 19 ? 119.370 57.931 37.260 1.00 54.04 19 SER B O 1
ATOM 1619 N N . HIS B 1 20 ? 118.723 57.226 39.293 1.00 47.21 20 HIS B N 1
ATOM 1620 C CA . HIS B 1 20 ? 117.813 56.215 38.759 1.00 39.40 20 HIS B CA 1
ATOM 1621 C C . HIS B 1 20 ? 116.352 56.672 38.809 1.00 33.75 20 HIS B C 1
ATOM 1622 O O . HIS B 1 20 ? 115.449 55.885 39.093 1.00 35.30 20 HIS B O 1
ATOM 1629 N N . MET B 1 21 ? 116.129 57.950 38.518 1.00 34.13 21 MET B N 1
ATOM 1630 C CA . MET B 1 21 ? 114.789 58.534 38.553 1.00 30.93 21 MET B CA 1
ATOM 1631 C C . MET B 1 21 ? 114.027 58.232 37.267 1.00 22.25 21 MET B C 1
ATOM 1632 O O . MET B 1 21 ? 114.554 58.419 36.176 1.00 25.04 21 MET B O 1
ATOM 1637 N N . PRO B 1 22 ? 112.772 57.781 37.385 1.00 21.28 22 PRO B N 1
ATOM 1638 C CA . PRO B 1 22 ? 112.018 57.518 36.154 1.00 19.91 22 PRO B CA 1
ATOM 1639 C C . PRO B 1 22 ? 111.709 58.781 35.356 1.00 17.69 22 PRO B C 1
ATOM 1640 O O . PRO B 1 22 ? 111.788 59.898 35.876 1.00 18.53 22 PRO B O 1
ATOM 1644 N N . LYS B 1 23 ? 111.378 58.586 34.084 1.00 17.29 23 LYS B N 1
ATOM 1645 C CA . LYS B 1 23 ? 110.961 59.671 33.213 1.00 17.14 23 LYS B CA 1
ATOM 1646 C C . LYS B 1 23 ? 109.524 60.080 33.547 1.00 18.49 23 LYS B C 1
ATOM 1647 O O . LYS B 1 23 ? 108.743 59.275 34.043 1.00 16.78 23 LYS B O 1
ATOM 1653 N N . LEU B 1 24 ? 109.185 61.339 33.289 1.00 15.08 24 LEU B N 1
ATOM 1654 C CA . LEU B 1 24 ? 107.836 61.824 33.538 1.00 14.35 24 LEU B CA 1
ATOM 1655 C C . LEU B 1 24 ? 107.049 61.879 32.234 1.00 14.34 24 LEU B C 1
ATOM 1656 O O . LEU B 1 24 ? 107.447 62.559 31.286 1.00 15.06 24 LEU B O 1
ATOM 1661 N N . MET B 1 25 ? 105.935 61.153 32.189 1.00 11.57 25 MET B N 1
ATOM 1662 C CA . MET B 1 25 ? 105.090 61.103 31.004 1.00 12.11 25 MET B CA 1
ATOM 1663 C C . MET B 1 25 ? 103.776 61.782 31.313 1.00 13.11 25 MET B C 1
ATOM 1664 O O . MET B 1 25 ? 103.082 61.392 32.248 1.00 13.87 25 MET B O 1
ATOM 1669 N N . LEU B 1 26 ? 103.437 62.805 30.533 1.00 12.48 26 LEU B N 1
ATOM 1670 C CA . LEU B 1 26 ? 102.161 63.491 30.702 1.00 11.53 26 LEU B CA 1
ATOM 1671 C C . LEU B 1 26 ? 101.062 62.777 29.927 1.00 11.29 26 LEU B C 1
ATOM 1672 O O . LEU B 1 26 ? 101.199 62.587 28.714 1.00 12.23 26 LEU B O 1
ATOM 1677 N N . ALA B 1 27 ? 99.986 62.388 30.615 1.00 13.57 27 ALA B N 1
ATOM 1678 C CA . ALA B 1 27 ? 98.801 61.874 29.932 1.00 11.27 27 ALA B CA 1
ATOM 1679 C C . ALA B 1 27 ? 97.952 63.075 29.534 1.00 12.50 27 ALA B C 1
ATOM 1680 O O . ALA B 1 27 ? 97.261 63.666 30.370 1.00 13.38 27 ALA B O 1
ATOM 1682 N N . LEU B 1 28 ? 98.018 63.451 28.261 1.00 12.07 28 LEU B N 1
ATOM 1683 C CA . LEU B 1 28 ? 97.440 64.713 27.814 1.00 13.70 28 LEU B CA 1
ATOM 1684 C C . LEU B 1 28 ? 95.998 64.485 27.405 1.00 17.23 28 LEU B C 1
ATOM 1685 O O . LEU B 1 28 ? 95.645 64.565 26.230 1.00 16.01 28 LEU B O 1
ATOM 1690 N N . ASP B 1 29 ? 95.159 64.202 28.391 1.00 12.82 29 ASP B N 1
ATOM 1691 C CA . ASP B 1 29 ? 93.793 63.773 28.119 1.00 17.13 29 ASP B CA 1
ATOM 1692 C C . ASP B 1 29 ? 92.826 64.956 28.126 1.00 20.10 29 ASP B C 1
ATOM 1693 O O . ASP B 1 29 ? 91.978 65.094 29.012 1.00 22.26 29 ASP B O 1
ATOM 1698 N N . VAL B 1 30 ? 92.990 65.831 27.140 1.00 15.23 30 VAL B N 1
ATOM 1699 C CA . VAL B 1 30 ? 92.047 66.917 26.909 1.00 13.75 30 VAL B CA 1
ATOM 1700 C C . VAL B 1 30 ? 91.396 66.665 25.550 1.00 13.04 30 VAL B C 1
ATOM 1701 O O . VAL B 1 30 ? 91.891 65.867 24.767 1.00 19.45 30 VAL B O 1
ATOM 1705 N N . LEU B 1 31 ? 90.262 67.301 25.293 1.00 16.47 31 LEU B N 1
ATOM 1706 C CA . LEU B 1 31 ? 89.553 67.082 24.037 1.00 17.60 31 LEU B CA 1
ATOM 1707 C C . LEU B 1 31 ? 89.859 68.151 23.008 1.00 18.89 31 LEU B C 1
ATOM 1708 O O . LEU B 1 31 ? 89.783 67.907 21.805 1.00 24.56 31 LEU B O 1
ATOM 1713 N N . ASP B 1 32 ? 90.195 69.339 23.487 1.00 18.57 32 ASP B N 1
ATOM 1714 C CA . ASP B 1 32 ? 90.355 70.495 22.621 1.00 20.28 32 ASP B CA 1
ATOM 1715 C C . ASP B 1 32 ? 91.806 70.658 22.174 1.00 24.49 32 ASP B C 1
ATOM 1716 O O . ASP B 1 32 ? 92.729 70.654 22.995 1.00 17.57 32 ASP B O 1
ATOM 1721 N N . ARG B 1 33 ? 92.012 70.812 20.870 1.00 29.21 33 ARG B N 1
ATOM 1722 C CA . ARG B 1 33 ? 93.375 70.803 20.351 1.00 31.97 33 ARG B CA 1
ATOM 1723 C C . ARG B 1 33 ? 94.157 72.055 20.745 1.00 27.35 33 ARG B C 1
ATOM 1724 O O . ARG B 1 33 ? 95.362 71.963 20.983 1.00 24.47 33 ARG B O 1
ATOM 1732 N N . ASP B 1 34 ? 93.477 73.200 20.839 1.00 27.08 34 ASP B N 1
ATOM 1733 C CA . ASP B 1 34 ? 94.108 74.448 21.285 1.00 21.62 34 ASP B CA 1
ATOM 1734 C C . ASP B 1 34 ? 94.623 74.289 22.714 1.00 22.18 34 ASP B C 1
ATOM 1735 O O . ASP B 1 34 ? 95.753 74.673 23.033 1.00 21.40 34 ASP B O 1
ATOM 1740 N N . ARG B 1 35 ? 93.778 73.730 23.573 1.00 21.60 35 ARG B N 1
ATOM 1741 C CA . ARG B 1 35 ? 94.157 73.497 24.960 1.00 22.72 35 ARG B CA 1
ATOM 1742 C C . ARG B 1 35 ? 95.354 72.551 25.031 1.00 16.66 35 ARG B C 1
ATOM 1743 O O . ARG B 1 35 ? 96.287 72.774 25.798 1.00 16.41 35 ARG B O 1
ATOM 1751 N N . ALA B 1 36 ? 95.310 71.489 24.228 1.00 14.75 36 ALA B N 1
ATOM 1752 C CA . ALA B 1 36 ? 96.388 70.507 24.186 1.00 13.64 36 ALA B CA 1
ATOM 1753 C C . ALA B 1 36 ? 97.693 71.187 23.797 1.00 17.83 36 ALA B C 1
ATOM 1754 O O . ALA B 1 36 ? 98.736 70.955 24.403 1.00 17.41 36 ALA B O 1
ATOM 1756 N N . LEU B 1 37 ? 97.630 72.052 22.796 1.00 16.85 37 LEU B N 1
ATOM 1757 C CA . LEU B 1 37 ? 98.844 72.698 22.315 1.00 19.64 37 LEU B CA 1
ATOM 1758 C C . LEU B 1 37 ? 99.380 73.700 23.334 1.00 21.16 37 LEU B C 1
ATOM 1759 O O . LEU B 1 37 ? 100.593 73.855 23.482 1.00 25.27 37 LEU B O 1
ATOM 1764 N N . LYS B 1 38 ? 98.472 74.381 24.032 1.00 18.35 38 LYS B N 1
ATOM 1765 C CA . LYS B 1 38 ? 98.866 75.326 25.067 1.00 19.92 38 LYS B CA 1
ATOM 1766 C C . LYS B 1 38 ? 99.625 74.607 26.177 1.00 18.57 38 LYS B C 1
ATOM 1767 O O . LYS B 1 38 ? 100.669 75.065 26.635 1.00 20.90 38 LYS B O 1
ATOM 1773 N N . ILE B 1 39 ? 99.100 73.464 26.589 1.00 17.36 39 ILE B N 1
ATOM 1774 C CA . ILE B 1 39 ? 99.699 72.713 27.681 1.00 16.27 39 ILE B CA 1
ATOM 1775 C C . ILE B 1 39 ? 101.070 72.176 27.301 1.00 14.94 39 ILE B C 1
ATOM 1776 O O . ILE B 1 39 ? 102.023 72.282 28.080 1.00 16.64 39 ILE B O 1
ATOM 1781 N N . VAL B 1 40 ? 101.166 71.599 26.107 1.00 17.90 40 VAL B N 1
ATOM 1782 C CA . VAL B 1 40 ? 102.446 71.074 25.628 1.00 19.90 40 VAL B CA 1
ATOM 1783 C C . VAL B 1 40 ? 103.545 72.136 25.649 1.00 24.25 40 VAL B C 1
ATOM 1784 O O . VAL B 1 40 ? 104.640 71.896 26.166 1.00 20.71 40 VAL B O 1
ATOM 1788 N N . GLU B 1 41 ? 103.251 73.311 25.100 1.00 21.38 41 GLU B N 1
ATOM 1789 C CA . GLU B 1 41 ? 104.214 74.404 25.093 1.00 22.92 41 GLU B CA 1
ATOM 1790 C C . GLU B 1 41 ? 104.629 74.770 26.512 1.00 24.49 41 GLU B C 1
ATOM 1791 O O . GLU B 1 41 ? 105.794 75.088 26.774 1.00 27.18 41 GLU B O 1
ATOM 1797 N N . ASP B 1 42 ? 103.671 74.710 27.431 1.00 20.49 42 ASP B N 1
ATOM 1798 C CA . ASP B 1 42 ? 103.894 75.162 28.801 1.00 21.26 42 ASP B CA 1
ATOM 1799 C C . ASP B 1 42 ? 104.742 74.171 29.613 1.00 25.40 42 ASP B C 1
ATOM 1800 O O . ASP B 1 42 ? 105.549 74.596 30.453 1.00 25.12 42 ASP B O 1
ATOM 1805 N N . VAL B 1 43 ? 104.576 72.870 29.352 1.00 20.03 43 VAL B N 1
ATOM 1806 C CA . VAL B 1 43 ? 105.222 71.833 30.177 1.00 17.57 43 VAL B CA 1
ATOM 1807 C C . VAL B 1 43 ? 106.467 71.189 29.560 1.00 22.66 43 VAL B C 1
ATOM 1808 O O . VAL B 1 43 ? 107.118 70.372 30.206 1.00 20.38 43 VAL B O 1
ATOM 1812 N N . LYS B 1 44 ? 106.812 71.575 28.335 1.00 22.60 44 LYS B N 1
ATOM 1813 C CA . LYS B 1 44 ? 107.828 70.855 27.555 1.00 21.40 44 LYS B CA 1
ATOM 1814 C C . LYS B 1 44 ? 109.197 70.718 28.235 1.00 22.40 44 LYS B C 1
ATOM 1815 O O . LYS B 1 44 ? 109.923 69.760 27.981 1.00 29.05 44 LYS B O 1
ATOM 1821 N N . ASP B 1 45 ? 109.548 71.660 29.103 1.00 23.73 45 ASP B N 1
ATOM 1822 C CA . ASP B 1 45 ? 110.856 71.627 29.753 1.00 26.77 45 ASP B CA 1
ATOM 1823 C C . ASP B 1 45 ? 110.910 70.698 30.970 1.00 27.03 45 ASP B C 1
ATOM 1824 O O . ASP B 1 45 ? 111.983 70.462 31.529 1.00 28.33 45 ASP B O 1
ATOM 1829 N N . TYR B 1 46 ? 109.762 70.180 31.391 1.00 18.06 46 TYR B N 1
ATOM 1830 C CA . TYR B 1 46 ? 109.711 69.346 32.591 1.00 17.85 46 TYR B CA 1
ATOM 1831 C C . TYR B 1 46 ? 109.259 67.916 32.339 1.00 22.82 46 TYR B C 1
ATOM 1832 O O . TYR B 1 46 ? 109.553 67.021 33.129 1.00 28.66 46 TYR B O 1
ATOM 1841 N N . VAL B 1 47 ? 108.537 67.695 31.249 1.00 20.33 47 VAL B N 1
ATOM 1842 C CA . VAL B 1 47 ? 108.079 66.351 30.934 1.00 17.66 47 VAL B CA 1
ATOM 1843 C C . VAL B 1 47 ? 109.049 65.689 29.976 1.00 20.22 47 VAL B C 1
ATOM 1844 O O . VAL B 1 47 ? 109.725 66.363 29.200 1.00 22.52 47 VAL B O 1
ATOM 1848 N N . ASP B 1 48 ? 109.127 64.364 30.043 1.00 15.95 48 ASP B N 1
ATOM 1849 C CA . ASP B 1 48 ? 110.036 63.621 29.180 1.00 15.07 48 ASP B CA 1
ATOM 1850 C C . ASP B 1 48 ? 109.279 62.997 28.015 1.00 14.80 48 ASP B C 1
ATOM 1851 O O . ASP B 1 48 ? 109.870 62.686 26.978 1.00 18.72 48 ASP B O 1
ATOM 1856 N N . ALA B 1 49 ? 107.975 62.820 28.192 1.00 15.55 49 ALA B N 1
ATOM 1857 C CA . ALA B 1 49 ? 107.139 62.213 27.158 1.00 15.45 49 ALA B CA 1
ATOM 1858 C C . ALA B 1 49 ? 105.716 62.732 27.243 1.00 14.22 49 ALA B C 1
ATOM 1859 O O . ALA B 1 49 ? 105.267 63.162 28.302 1.00 14.85 49 ALA B O 1
ATOM 1861 N N . ILE B 1 50 ? 105.009 62.681 26.120 1.00 13.62 50 ILE B N 1
ATOM 1862 C CA . ILE B 1 50 ? 103.603 63.068 26.081 1.00 11.50 50 ILE B CA 1
ATOM 1863 C C . ILE B 1 50 ? 102.802 61.908 25.512 1.00 11.22 50 ILE B C 1
ATOM 1864 O O . ILE B 1 50 ? 103.150 61.383 24.449 1.00 15.56 50 ILE B O 1
ATOM 1869 N N . LYS B 1 51 ? 101.753 61.499 26.226 1.00 10.76 51 LYS B N 1
ATOM 1870 C CA . LYS B 1 51 ? 100.890 60.396 25.799 1.00 11.46 51 LYS B CA 1
ATOM 1871 C C . LYS B 1 51 ? 99.539 60.958 25.360 1.00 11.31 51 LYS B C 1
ATOM 1872 O O . LYS B 1 51 ? 98.879 61.689 26.113 1.00 11.38 51 LYS B O 1
ATOM 1878 N N . VAL B 1 52 ? 99.135 60.625 24.139 1.00 13.79 52 VAL B N 1
ATOM 1879 C CA . VAL B 1 52 ? 97.871 61.104 23.605 1.00 13.32 52 VAL B CA 1
ATOM 1880 C C . VAL B 1 52 ? 96.975 59.920 23.284 1.00 9.88 52 VAL B C 1
ATOM 1881 O O . VAL B 1 52 ? 97.457 58.849 22.887 1.00 15.06 52 VAL B O 1
ATOM 1885 N N . GLY B 1 53 ? 95.676 60.105 23.466 1.00 12.95 53 GLY B N 1
ATOM 1886 C CA . GLY B 1 53 ? 94.740 59.024 23.206 1.00 11.41 53 GLY B CA 1
ATOM 1887 C C . GLY B 1 53 ? 93.737 59.363 22.128 1.00 11.29 53 GLY B C 1
ATOM 1888 O O . GLY B 1 53 ? 93.753 60.451 21.560 1.00 14.23 53 GLY B O 1
ATOM 1889 N N . TYR B 1 54 ? 92.835 58.421 21.859 1.00 11.27 54 TYR B N 1
ATOM 1890 C CA . TYR B 1 54 ? 91.801 58.629 20.853 1.00 14.09 54 TYR B CA 1
ATOM 1891 C C . TYR B 1 54 ? 90.837 59.805 21.047 1.00 14.35 54 TYR B C 1
ATOM 1892 O O . TYR B 1 54 ? 90.446 60.429 20.063 1.00 16.52 54 TYR B O 1
ATOM 1901 N N . PRO B 1 55 ? 90.412 60.086 22.294 1.00 13.68 55 PRO B N 1
ATOM 1902 C CA . PRO B 1 55 ? 89.466 61.207 22.392 1.00 15.16 55 PRO B CA 1
ATOM 1903 C C . PRO B 1 55 ? 90.027 62.516 21.830 1.00 16.54 55 PRO B C 1
ATOM 1904 O O . PRO B 1 55 ? 89.305 63.246 21.135 1.00 18.97 55 PRO B O 1
ATOM 1908 N N . LEU B 1 56 ? 91.301 62.781 22.088 1.00 16.57 56 LEU B N 1
ATOM 1909 C CA . LEU B 1 56 ? 91.928 63.971 21.523 1.00 17.06 56 LEU B CA 1
ATOM 1910 C C . LEU B 1 56 ? 92.126 63.823 20.019 1.00 18.25 56 LEU B C 1
ATOM 1911 O O . LEU B 1 56 ? 91.759 64.703 19.240 1.00 20.79 56 LEU B O 1
ATOM 1916 N N . VAL B 1 57 ? 92.697 62.696 19.613 1.00 16.04 57 VAL B N 1
ATOM 1917 C CA . VAL B 1 57 ? 93.090 62.509 18.217 1.00 13.18 57 VAL B CA 1
ATOM 1918 C C . VAL B 1 57 ? 91.902 62.351 17.253 1.00 17.47 57 VAL B C 1
ATOM 1919 O O . VAL B 1 57 ? 91.960 62.808 16.112 1.00 18.56 57 VAL B O 1
ATOM 1923 N N . LEU B 1 58 ? 90.817 61.735 17.719 1.00 16.85 58 LEU B N 1
ATOM 1924 C CA . LEU B 1 58 ? 89.651 61.487 16.859 1.00 21.45 58 LEU B CA 1
ATOM 1925 C C . LEU B 1 58 ? 88.968 62.707 16.265 1.00 27.05 58 LEU B C 1
ATOM 1926 O O . LEU B 1 58 ? 88.381 62.632 15.180 1.00 30.61 58 LEU B O 1
ATOM 1931 N N A SER B 1 59 ? 89.036 63.822 16.980 0.48 22.64 59 SER B N 1
ATOM 1932 N N B SER B 1 59 ? 89.030 63.821 16.983 0.52 22.36 59 SER B N 1
ATOM 1933 C CA A SER B 1 59 ? 88.377 65.051 16.557 0.48 27.36 59 SER B CA 1
ATOM 1934 C CA B SER B 1 59 ? 88.378 65.052 16.552 0.52 27.42 59 SER B CA 1
ATOM 1935 C C A SER B 1 59 ? 88.922 65.599 15.234 0.48 30.01 59 SER B C 1
ATOM 1936 C C B SER B 1 59 ? 88.923 65.585 15.224 0.52 30.07 59 SER B C 1
ATOM 1937 O O A SER B 1 59 ? 88.154 65.951 14.338 0.48 31.07 59 SER B O 1
ATOM 1938 O O B SER B 1 59 ? 88.156 65.911 14.317 0.52 30.97 59 SER B O 1
ATOM 1943 N N . THR B 1 60 ? 90.245 65.668 15.111 1.00 27.72 60 THR B N 1
ATOM 1944 C CA . THR B 1 60 ? 90.868 66.242 13.916 1.00 28.76 60 THR B CA 1
ATOM 1945 C C . THR B 1 60 ? 91.837 65.314 13.188 1.00 28.48 60 THR B C 1
ATOM 1946 O O . THR B 1 60 ? 92.354 65.667 12.130 1.00 30.45 60 THR B O 1
ATOM 1950 N N . GLY B 1 61 ? 92.080 64.132 13.747 1.00 20.40 61 GLY B N 1
ATOM 1951 C CA . GLY B 1 61 ? 93.010 63.198 13.142 1.00 24.89 61 GLY B CA 1
ATOM 1952 C C . GLY B 1 61 ? 94.438 63.418 13.609 1.00 23.59 61 GLY B C 1
ATOM 1953 O O . GLY B 1 61 ? 94.712 64.256 14.475 1.00 21.79 61 GLY B O 1
ATOM 1954 N N . THR B 1 62 ? 95.355 62.670 13.008 1.00 20.29 62 THR B N 1
ATOM 1955 C CA . THR B 1 62 ? 96.737 62.640 13.455 1.00 18.13 62 THR B CA 1
ATOM 1956 C C . THR B 1 62 ? 97.508 63.948 13.266 1.00 17.29 62 THR B C 1
ATOM 1957 O O . THR B 1 62 ? 98.635 64.051 13.734 1.00 18.29 62 THR B O 1
ATOM 1961 N N . GLU B 1 63 ? 96.913 64.938 12.603 1.00 16.50 63 GLU B N 1
ATOM 1962 C CA . GLU B 1 63 ? 97.551 66.251 12.482 1.00 22.18 63 GLU B CA 1
ATOM 1963 C C . GLU B 1 63 ? 97.985 66.779 13.851 1.00 21.57 63 GLU B C 1
ATOM 1964 O O . GLU B 1 63 ? 99.025 67.415 13.966 1.00 22.42 63 GLU B O 1
ATOM 1970 N N . ILE B 1 64 ? 97.198 66.490 14.889 1.00 20.98 64 ILE B N 1
ATOM 1971 C CA . ILE B 1 64 ? 97.508 67.002 16.224 1.00 17.27 64 ILE B CA 1
ATOM 1972 C C . ILE B 1 64 ? 98.804 66.400 16.775 1.00 18.66 64 ILE B C 1
ATOM 1973 O O . ILE B 1 64 ? 99.544 67.061 17.491 1.00 19.62 64 ILE B O 1
ATOM 1978 N N . ILE B 1 65 ? 99.077 65.140 16.441 1.00 15.76 65 ILE B N 1
ATOM 1979 C CA . ILE B 1 65 ? 100.329 64.508 16.845 1.00 15.52 65 ILE B CA 1
ATOM 1980 C C . ILE B 1 65 ? 101.517 65.194 16.167 1.00 20.37 65 ILE B C 1
ATOM 1981 O O . ILE B 1 65 ? 102.536 65.473 16.802 1.00 21.38 65 ILE B O 1
ATOM 1986 N N . LYS B 1 66 ? 101.366 65.467 14.875 1.00 19.40 66 LYS B N 1
ATOM 1987 C CA . LYS B 1 66 ? 102.359 66.218 14.098 1.00 21.15 66 LYS B CA 1
ATOM 1988 C C . LYS B 1 66 ? 102.636 67.571 14.741 1.00 26.66 66 LYS B C 1
ATOM 1989 O O . LYS B 1 66 ? 103.789 67.967 14.900 1.00 30.30 66 LYS B O 1
ATOM 1995 N N . GLU B 1 67 ? 101.569 68.266 15.124 1.00 21.97 67 GLU B N 1
ATOM 1996 C CA . GLU B 1 67 ? 101.697 69.618 15.669 1.00 23.32 67 GLU B CA 1
ATOM 1997 C C . GLU B 1 67 ? 102.362 69.592 17.034 1.00 26.18 67 GLU B C 1
ATOM 1998 O O . GLU B 1 67 ? 103.157 70.470 17.357 1.00 26.98 67 GLU B O 1
ATOM 2004 N N . ILE B 1 68 ? 102.011 68.591 17.837 1.00 22.39 68 ILE B N 1
ATOM 2005 C CA . ILE B 1 68 ? 102.612 68.405 19.153 1.00 28.00 68 ILE B CA 1
ATOM 2006 C C . ILE B 1 68 ? 104.115 68.188 18.975 1.00 37.33 68 ILE B C 1
ATOM 2007 O O . ILE B 1 68 ? 104.920 68.658 19.786 1.00 36.00 68 ILE B O 1
ATOM 2012 N N . LYS B 1 69 ? 104.484 67.526 17.878 1.00 36.19 69 LYS B N 1
ATOM 2013 C CA . LYS B 1 69 ? 105.889 67.294 17.547 1.00 41.95 69 LYS B CA 1
ATOM 2014 C C . LYS B 1 69 ? 106.623 68.536 17.030 1.00 38.96 69 LYS B C 1
ATOM 2015 O O . LYS B 1 69 ? 107.828 68.675 17.242 1.00 41.23 69 LYS B O 1
ATOM 2021 N N . LYS B 1 70 ? 105.917 69.441 16.361 1.00 34.47 70 LYS B N 1
ATOM 2022 C CA . LYS B 1 70 ? 106.550 70.685 15.934 1.00 31.96 70 LYS B CA 1
ATOM 2023 C C . LYS B 1 70 ? 106.922 71.518 17.160 1.00 40.49 70 LYS B C 1
ATOM 2024 O O . LYS B 1 70 ? 107.698 72.468 17.056 1.00 45.82 70 LYS B O 1
ATOM 2030 N N . LEU B 1 71 ? 106.382 71.142 18.320 1.00 37.16 71 LEU B N 1
ATOM 2031 C CA . LEU B 1 71 ? 106.357 72.016 19.490 1.00 40.42 71 LEU B CA 1
ATOM 2032 C C . LEU B 1 71 ? 107.342 71.695 20.616 1.00 44.39 71 LEU B C 1
ATOM 2033 O O . LEU B 1 71 ? 107.986 72.599 21.137 1.00 45.13 71 LEU B O 1
ATOM 2038 N N . CYS B 1 72 ? 107.448 70.430 21.014 1.00 44.67 72 CYS B N 1
ATOM 2039 C CA . CYS B 1 72 ? 108.129 70.116 22.277 1.00 43.15 72 CYS B CA 1
ATOM 2040 C C . CYS B 1 72 ? 109.437 69.337 22.162 1.00 46.21 72 CYS B C 1
ATOM 2041 O O . CYS B 1 72 ? 110.220 69.297 23.117 1.00 51.12 72 CYS B O 1
ATOM 2044 N N . ASN B 1 73 ? 109.661 68.710 21.011 1.00 35.27 73 ASN B N 1
ATOM 2045 C CA . ASN B 1 73 ? 110.851 67.893 20.775 1.00 34.44 73 ASN B CA 1
ATOM 2046 C C . ASN B 1 73 ? 111.024 66.753 21.779 1.00 28.64 73 ASN B C 1
ATOM 2047 O O . ASN B 1 73 ? 112.136 66.286 22.021 1.00 43.23 73 ASN B O 1
ATOM 2052 N N . LYS B 1 74 ? 109.916 66.315 22.367 1.00 18.99 74 LYS B N 1
ATOM 2053 C CA . LYS B 1 74 ? 109.940 65.191 23.293 1.00 18.32 74 LYS B CA 1
ATOM 2054 C C . LYS B 1 74 ? 109.142 64.029 22.696 1.00 22.00 74 LYS B C 1
ATOM 2055 O O . LYS B 1 74 ? 108.381 64.197 21.741 1.00 24.09 74 LYS B O 1
ATOM 2061 N N . GLU B 1 75 ? 109.329 62.858 23.283 1.00 17.62 75 GLU B N 1
ATOM 2062 C CA . GLU B 1 75 ? 108.725 61.620 22.819 1.00 17.21 75 GLU B CA 1
ATOM 2063 C C . GLU B 1 75 ? 107.201 61.673 22.891 1.00 15.00 75 GLU B C 1
ATOM 2064 O O . GLU B 1 75 ? 106.648 61.998 23.932 1.00 16.32 75 GLU B O 1
ATOM 2070 N N . VAL B 1 76 ? 106.519 61.333 21.801 1.00 15.32 76 VAL B N 1
ATOM 2071 C CA . VAL B 1 76 ? 105.053 61.296 21.809 1.00 14.01 76 VAL B CA 1
ATOM 2072 C C . VAL B 1 76 ? 104.561 59.866 21.621 1.00 13.22 76 VAL B C 1
ATOM 2073 O O . VAL B 1 76 ? 104.904 59.205 20.636 1.00 13.50 76 VAL B O 1
ATOM 2077 N N . ILE B 1 77 ? 103.761 59.397 22.573 1.00 12.95 77 ILE B N 1
ATOM 2078 C CA . ILE B 1 77 ? 103.268 58.018 22.583 1.00 13.50 77 ILE B CA 1
ATOM 2079 C C . ILE B 1 77 ? 101.768 58.004 22.342 1.00 14.69 77 ILE B C 1
ATOM 2080 O O . ILE B 1 77 ? 101.031 58.734 22.996 1.00 12.94 77 ILE B O 1
ATOM 2085 N N . ALA B 1 78 ? 101.319 57.189 21.393 1.00 12.30 78 ALA B N 1
ATOM 2086 C CA . ALA B 1 78 ? 99.893 57.101 21.086 1.00 12.72 78 ALA B CA 1
ATOM 2087 C C . ALA B 1 78 ? 99.244 55.960 21.848 1.00 12.60 78 ALA B C 1
ATOM 2088 O O . ALA B 1 78 ? 99.518 54.785 21.576 1.00 13.37 78 ALA B O 1
ATOM 2090 N N . ASP B 1 79 ? 98.393 56.308 22.809 1.00 12.07 79 ASP B N 1
ATOM 2091 C CA . ASP B 1 79 ? 97.757 55.306 23.647 1.00 12.81 79 ASP B CA 1
ATOM 2092 C C . ASP B 1 79 ? 96.469 54.869 22.956 1.00 11.17 79 ASP B C 1
ATOM 2093 O O . ASP B 1 79 ? 95.371 55.315 23.301 1.00 12.94 79 ASP B O 1
ATOM 2098 N N . PHE B 1 80 ? 96.625 54.003 21.956 1.00 10.35 80 PHE B N 1
ATOM 2099 C CA . PHE B 1 80 ? 95.517 53.636 21.077 1.00 9.16 80 PHE B CA 1
ATOM 2100 C C . PHE B 1 80 ? 94.987 52.230 21.354 1.00 12.36 80 PHE B C 1
ATOM 2101 O O . PHE B 1 80 ? 94.065 51.766 20.666 1.00 15.52 80 PHE B O 1
ATOM 2109 N N . LYS B 1 81 ? 95.567 51.572 22.352 1.00 10.92 81 LYS B N 1
ATOM 2110 C CA . LYS B 1 81 ? 95.078 50.262 22.800 1.00 12.99 81 LYS B CA 1
ATOM 2111 C C . LYS B 1 81 ? 94.804 49.314 21.624 1.00 10.91 81 LYS B C 1
ATOM 2112 O O . LYS B 1 81 ? 93.744 48.678 21.572 1.00 11.03 81 LYS B O 1
ATOM 2118 N N . VAL B 1 82 ? 95.740 49.238 20.683 1.00 9.99 82 VAL B N 1
ATOM 2119 C CA . VAL B 1 82 ? 95.499 48.568 19.405 1.00 9.49 82 VAL B CA 1
ATOM 2120 C C . VAL B 1 82 ? 95.113 47.112 19.658 1.00 11.05 82 VAL B C 1
ATOM 2121 O O . VAL B 1 82 ? 95.783 46.409 20.420 1.00 12.22 82 VAL B O 1
ATOM 2125 N N . ALA B 1 83 ? 94.020 46.679 19.045 1.00 12.88 83 ALA B N 1
ATOM 2126 C CA . ALA B 1 83 ? 93.415 45.419 19.428 1.00 14.13 83 ALA B CA 1
ATOM 2127 C C . ALA B 1 83 ? 92.645 44.801 18.273 1.00 10.70 83 ALA B C 1
ATOM 2128 O O . ALA B 1 83 ? 91.493 44.407 18.433 1.00 13.64 83 ALA B O 1
ATOM 2130 N N . ASP B 1 84 ? 93.290 44.708 17.111 1.00 11.05 84 ASP B N 1
ATOM 2131 C CA . ASP B 1 84 ? 92.665 44.120 15.929 1.00 13.36 84 ASP B CA 1
ATOM 2132 C C . ASP B 1 84 ? 93.496 42.972 15.339 1.00 13.19 84 ASP B C 1
ATOM 2133 O O . ASP B 1 84 ? 94.483 42.540 15.930 1.00 14.29 84 ASP B O 1
ATOM 2138 N N . ILE B 1 85 ? 93.065 42.472 14.186 1.00 14.53 85 ILE B N 1
ATOM 2139 C CA . ILE B 1 85 ? 93.788 41.419 13.480 1.00 14.20 85 ILE B CA 1
ATOM 2140 C C . ILE B 1 85 ? 95.085 41.991 12.915 1.00 14.87 85 ILE B C 1
ATOM 2141 O O . ILE B 1 85 ? 95.218 43.202 12.783 1.00 13.41 85 ILE B O 1
ATOM 2146 N N . PRO B 1 86 ? 96.046 41.121 12.574 1.00 15.38 86 PRO B N 1
ATOM 2147 C CA . PRO B 1 86 ? 97.326 41.649 12.085 1.00 16.58 86 PRO B CA 1
ATOM 2148 C C . PRO B 1 86 ? 97.233 42.692 10.964 1.00 16.73 86 PRO B C 1
ATOM 2149 O O . PRO B 1 86 ? 97.879 43.731 11.090 1.00 16.56 86 PRO B O 1
ATOM 2153 N N . ALA B 1 87 ? 96.437 42.441 9.924 1.00 15.71 87 ALA B N 1
ATOM 2154 C CA . ALA B 1 87 ? 96.359 43.360 8.786 1.00 17.01 87 ALA B CA 1
ATOM 2155 C C . ALA B 1 87 ? 95.891 44.754 9.207 1.00 19.18 87 ALA B C 1
ATOM 2156 O O . ALA B 1 87 ? 96.425 45.767 8.759 1.00 17.41 87 ALA B O 1
ATOM 2158 N N . THR B 1 88 ? 94.884 44.807 10.064 1.00 16.20 88 THR B N 1
ATOM 2159 C CA . THR B 1 88 ? 94.375 46.092 10.512 1.00 15.83 88 THR B CA 1
ATOM 2160 C C . THR B 1 88 ? 95.342 46.772 11.485 1.00 15.64 88 THR B C 1
ATOM 2161 O O . THR B 1 88 ? 95.552 47.987 11.419 1.00 13.89 88 THR B O 1
ATOM 2165 N N . ASN B 1 89 ? 95.926 45.989 12.389 1.00 15.88 89 ASN B N 1
ATOM 2166 C CA . ASN B 1 89 ? 96.937 46.515 13.302 1.00 13.22 89 ASN B CA 1
ATOM 2167 C C . ASN B 1 89 ? 98.076 47.173 12.540 1.00 14.33 89 ASN B C 1
ATOM 2168 O O . ASN B 1 89 ? 98.562 48.242 12.939 1.00 14.54 89 ASN B O 1
ATOM 2173 N N . GLU B 1 90 ? 98.503 46.535 11.448 1.00 13.86 90 GLU B N 1
ATOM 2174 C CA . GLU B 1 90 ? 99.588 47.073 10.631 1.00 16.35 90 GLU B CA 1
ATOM 2175 C C . GLU B 1 90 ? 99.217 48.452 10.056 1.00 16.96 90 GLU B C 1
ATOM 2176 O O . GLU B 1 90 ? 100.013 49.393 10.101 1.00 14.27 90 GLU B O 1
ATOM 2182 N N . LYS B 1 91 ? 98.000 48.570 9.538 1.00 16.80 91 LYS B N 1
ATOM 2183 C CA . LYS B 1 91 ? 97.532 49.824 8.957 1.00 14.81 91 LYS B CA 1
ATOM 2184 C C . LYS B 1 91 ? 97.426 50.932 10.007 1.00 13.88 91 LYS B C 1
ATOM 2185 O O . LYS B 1 91 ? 97.814 52.071 9.751 1.00 16.79 91 LYS B O 1
ATOM 2191 N N . ILE B 1 92 ? 96.882 50.599 11.176 1.00 13.06 92 ILE B N 1
ATOM 2192 C CA . ILE B 1 92 ? 96.811 51.547 12.292 1.00 12.30 92 ILE B CA 1
ATOM 2193 C C . ILE B 1 92 ? 98.220 51.987 12.707 1.00 15.66 92 ILE B C 1
ATOM 2194 O O . ILE B 1 92 ? 98.473 53.176 12.906 1.00 14.11 92 ILE B O 1
ATOM 2199 N N . ALA B 1 93 ? 99.136 51.027 12.810 1.00 12.42 93 ALA B N 1
ATOM 2200 C CA . ALA B 1 93 ? 100.515 51.339 13.193 1.00 14.43 93 ALA B CA 1
ATOM 2201 C C . ALA B 1 93 ? 101.194 52.287 12.202 1.00 14.99 93 ALA B C 1
ATOM 2202 O O . ALA B 1 93 ? 101.889 53.228 12.600 1.00 16.77 93 ALA B O 1
ATOM 2204 N N . LYS B 1 94 ? 101.012 52.038 10.911 1.00 13.78 94 LYS B N 1
ATOM 2205 C CA . LYS B 1 94 ? 101.636 52.889 9.900 1.00 14.67 94 LYS B CA 1
ATOM 2206 C C . LYS B 1 94 ? 101.164 54.336 10.017 1.00 20.23 94 LYS B C 1
ATOM 2207 O O . LYS B 1 94 ? 101.971 55.276 10.031 1.00 19.08 94 LYS B O 1
ATOM 2213 N N . ILE B 1 95 ? 99.857 54.531 10.103 1.00 14.88 95 ILE B N 1
ATOM 2214 C CA . ILE B 1 95 ? 99.350 55.906 10.138 1.00 14.25 95 ILE B CA 1
ATOM 2215 C C . ILE B 1 95 ? 99.718 56.596 11.452 1.00 16.98 95 ILE B C 1
ATOM 2216 O O . ILE B 1 95 ? 100.005 57.794 11.477 1.00 19.89 95 ILE B O 1
ATOM 2221 N N . THR B 1 96 ? 99.734 55.826 12.535 1.00 14.26 96 THR B N 1
ATOM 2222 C CA . THR B 1 96 ? 99.967 56.379 13.865 1.00 11.99 96 THR B CA 1
ATOM 2223 C C . THR B 1 96 ? 101.430 56.755 14.046 1.00 16.35 96 THR B C 1
ATOM 2224 O O . THR B 1 96 ? 101.749 57.835 14.567 1.00 16.32 96 THR B O 1
ATOM 2228 N N . LEU B 1 97 ? 102.323 55.878 13.593 1.00 14.46 97 LEU B N 1
ATOM 2229 C CA . LEU B 1 97 ? 103.750 56.094 13.788 1.00 16.11 97 LEU B CA 1
ATOM 2230 C C . LEU B 1 97 ? 104.371 57.030 12.753 1.00 17.81 97 LEU B C 1
ATOM 2231 O O . LEU B 1 97 ? 105.576 57.306 12.805 1.00 18.26 97 LEU B O 1
ATOM 2236 N N . LYS B 1 98 ? 103.557 57.544 11.834 1.00 16.53 98 LYS B N 1
ATOM 2237 C CA . LYS B 1 98 ? 104.022 58.590 10.936 1.00 19.07 98 LYS B CA 1
ATOM 2238 C C . LYS B 1 98 ? 104.506 59.798 11.741 1.00 17.15 98 LYS B C 1
ATOM 2239 O O . LYS B 1 98 ? 105.546 60.378 11.426 1.00 20.47 98 LYS B O 1
ATOM 2245 N N . TYR B 1 99 ? 103.755 60.154 12.787 1.00 17.51 99 TYR B N 1
ATOM 2246 C CA . TYR B 1 99 ? 104.101 61.297 13.632 1.00 20.56 99 TYR B CA 1
ATOM 2247 C C . TYR B 1 99 ? 104.421 60.939 15.083 1.00 15.32 99 TYR B C 1
ATOM 2248 O O . TYR B 1 99 ? 105.223 61.625 15.725 1.00 17.94 99 TYR B O 1
ATOM 2257 N N . ALA B 1 100 ? 103.797 59.887 15.607 1.00 15.77 100 ALA B N 1
ATOM 2258 C CA . ALA B 1 100 ? 104.102 59.453 16.969 1.00 12.81 100 ALA B CA 1
ATOM 2259 C C . ALA B 1 100 ? 105.423 58.687 17.018 1.00 15.98 100 ALA B C 1
ATOM 2260 O O . ALA B 1 100 ? 105.886 58.150 16.013 1.00 18.93 100 ALA B O 1
ATOM 2262 N N . ASP B 1 101 ? 106.006 58.625 18.207 1.00 15.97 101 ASP B N 1
ATOM 2263 C CA . ASP B 1 101 ? 107.266 57.930 18.407 1.00 16.89 101 ASP B CA 1
ATOM 2264 C C . ASP B 1 101 ? 107.065 56.530 18.951 1.00 13.83 101 ASP B C 1
ATOM 2265 O O . ASP B 1 101 ? 107.989 55.729 18.944 1.00 16.26 101 ASP B O 1
ATOM 2270 N N . GLY B 1 102 ? 105.862 56.250 19.426 1.00 15.10 102 GLY B N 1
ATOM 2271 C CA . GLY B 1 102 ? 105.555 54.947 19.977 1.00 11.32 102 GLY B CA 1
ATOM 2272 C C . GLY B 1 102 ? 104.057 54.749 19.997 1.00 12.05 102 GLY B C 1
ATOM 2273 O O . GLY B 1 102 ? 103.288 55.706 19.902 1.00 13.24 102 GLY B O 1
ATOM 2274 N N . ILE B 1 103 ? 103.648 53.491 20.097 1.00 12.63 103 ILE B N 1
ATOM 2275 C CA . ILE B 1 103 ? 102.236 53.156 20.095 1.00 13.56 103 ILE B CA 1
ATOM 2276 C C . ILE B 1 103 ? 101.962 52.063 21.129 1.00 11.94 103 ILE B C 1
ATOM 2277 O O . ILE B 1 103 ? 102.779 51.145 21.311 1.00 14.41 103 ILE B O 1
ATOM 2282 N N . ILE B 1 104 ? 100.829 52.186 21.825 1.00 10.04 104 ILE B N 1
ATOM 2283 C CA . ILE B 1 104 ? 100.444 51.228 22.853 1.00 10.60 104 ILE B CA 1
ATOM 2284 C C . ILE B 1 104 ? 99.440 50.230 22.279 1.00 11.50 104 ILE B C 1
ATOM 2285 O O . ILE B 1 104 ? 98.438 50.625 21.666 1.00 10.76 104 ILE B O 1
ATOM 2290 N N . VAL B 1 105 ? 99.742 48.944 22.461 1.00 11.06 105 VAL B N 1
ATOM 2291 C CA . VAL B 1 105 ? 98.926 47.852 21.935 1.00 11.76 105 VAL B CA 1
ATOM 2292 C C . VAL B 1 105 ? 98.470 46.904 23.050 1.00 13.60 105 VAL B C 1
ATOM 2293 O O . VAL B 1 105 ? 99.118 46.795 24.096 1.00 14.74 105 VAL B O 1
ATOM 2297 N N . HIS B 1 106 ? 97.338 46.240 22.837 1.00 12.00 106 HIS B N 1
ATOM 2298 C CA . HIS B 1 106 ? 96.934 45.143 23.717 1.00 11.39 106 HIS B CA 1
ATOM 2299 C C . HIS B 1 106 ? 97.650 43.872 23.320 1.00 14.66 106 HIS B C 1
ATOM 2300 O O . HIS B 1 106 ? 97.848 43.609 22.135 1.00 16.05 106 HIS B O 1
ATOM 2307 N N . GLY B 1 107 ? 98.066 43.096 24.312 1.00 12.28 107 GLY B N 1
ATOM 2308 C CA . GLY B 1 107 ? 98.595 41.772 24.052 1.00 13.82 107 GLY B CA 1
ATOM 2309 C C . GLY B 1 107 ? 97.500 40.715 24.013 1.00 14.77 107 GLY B C 1
ATOM 2310 O O . GLY B 1 107 ? 97.733 39.604 23.511 1.00 14.39 107 GLY B O 1
ATOM 2311 N N . PHE B 1 108 ? 96.311 41.028 24.544 1.00 15.09 108 PHE B N 1
ATOM 2312 C CA . PHE B 1 108 ? 95.282 39.981 24.661 1.00 16.83 108 PHE B CA 1
ATOM 2313 C C . PHE B 1 108 ? 94.799 39.421 23.326 1.00 16.73 108 PHE B C 1
ATOM 2314 O O . PHE B 1 108 ? 94.300 38.297 23.271 1.00 17.53 108 PHE B O 1
ATOM 2322 N N . VAL B 1 109 ? 94.991 40.180 22.250 1.00 13.72 109 VAL B N 1
ATOM 2323 C CA . VAL B 1 109 ? 94.581 39.728 20.926 1.00 17.89 109 VAL B CA 1
ATOM 2324 C C . VAL B 1 109 ? 95.602 38.783 20.280 1.00 17.54 109 VAL B C 1
ATOM 2325 O O . VAL B 1 109 ? 95.366 38.246 19.201 1.00 19.10 109 VAL B O 1
ATOM 2329 N N . GLY B 1 110 ? 96.728 38.556 20.955 1.00 16.18 110 GLY B N 1
ATOM 2330 C CA . GLY B 1 110 ? 97.633 37.497 20.536 1.00 15.59 110 GLY B CA 1
ATOM 2331 C C . GLY B 1 110 ? 98.941 37.989 19.956 1.00 16.72 110 GLY B C 1
ATOM 2332 O O . GLY B 1 110 ? 99.100 39.166 19.639 1.00 17.47 110 GLY B O 1
ATOM 2333 N N . GLU B 1 111 ? 99.874 37.062 19.793 1.00 18.68 111 GLU B N 1
ATOM 2334 C CA . GLU B 1 111 ? 101.216 37.394 19.332 1.00 20.05 111 GLU B CA 1
ATOM 2335 C C . GLU B 1 111 ? 101.274 38.017 17.952 1.00 17.82 111 GLU B C 1
ATOM 2336 O O . GLU B 1 111 ? 102.029 38.955 17.731 1.00 19.39 111 GLU B O 1
ATOM 2342 N N . ASP B 1 112 ? 100.531 37.451 17.009 1.00 18.35 112 ASP B N 1
ATOM 2343 C CA . ASP B 1 112 ? 100.629 37.909 15.628 1.00 20.70 112 ASP B CA 1
ATOM 2344 C C . ASP B 1 112 ? 100.181 39.359 15.495 1.00 20.78 112 ASP B C 1
ATOM 2345 O O . ASP B 1 112 ? 100.773 40.130 14.744 1.00 18.14 112 ASP B O 1
ATOM 2350 N N . SER B 1 113 ? 99.150 39.733 16.244 1.00 16.02 113 SER B N 1
ATOM 2351 C CA . SER B 1 113 ? 98.662 41.109 16.197 1.00 14.50 113 SER B CA 1
ATOM 2352 C C . SER B 1 113 ? 99.705 42.081 16.740 1.00 16.30 113 SER B C 1
ATOM 2353 O O . SER B 1 113 ? 99.888 43.173 16.207 1.00 16.11 113 SER B O 1
ATOM 2356 N N . VAL B 1 114 ? 100.394 41.678 17.801 1.00 15.69 114 VAL B N 1
ATOM 2357 C CA . VAL B 1 114 ? 101.445 42.517 18.362 1.00 18.23 114 VAL B CA 1
ATOM 2358 C C . VAL B 1 114 ? 102.633 42.629 17.393 1.00 16.14 114 VAL B C 1
ATOM 2359 O O . VAL B 1 114 ? 103.131 43.731 17.124 1.00 16.17 114 VAL B O 1
ATOM 2363 N N . LYS B 1 115 ? 103.055 41.490 16.856 1.00 14.46 115 LYS B N 1
ATOM 2364 C CA . LYS B 1 115 ? 104.143 41.434 15.873 1.00 16.18 115 LYS B CA 1
ATOM 2365 C C . LYS B 1 115 ? 103.889 42.338 14.663 1.00 18.63 115 LYS B C 1
ATOM 2366 O O . LYS B 1 115 ? 104.806 42.978 14.151 1.00 19.61 115 LYS B O 1
ATOM 2372 N N . ALA B 1 116 ? 102.639 42.392 14.210 1.00 17.07 116 ALA B N 1
ATOM 2373 C CA . ALA B 1 116 ? 102.281 43.246 13.078 1.00 17.14 116 ALA B CA 1
ATOM 2374 C C . ALA B 1 116 ? 102.624 44.707 13.351 1.00 17.75 116 ALA B C 1
ATOM 2375 O O . ALA B 1 116 ? 103.144 45.407 12.480 1.00 18.42 116 ALA B O 1
ATOM 2377 N N . VAL B 1 117 ? 102.334 45.163 14.564 1.00 15.91 117 VAL B N 1
ATOM 2378 C CA . VAL B 1 117 ? 102.695 46.522 14.960 1.00 14.60 117 VAL B CA 1
ATOM 2379 C C . VAL B 1 117 ? 104.217 46.668 15.086 1.00 17.71 117 VAL B C 1
ATOM 2380 O O . VAL B 1 117 ? 104.792 47.638 14.591 1.00 15.36 117 VAL B O 1
ATOM 2384 N N . GLN B 1 118 ? 104.865 45.689 15.720 1.00 15.39 118 GLN B N 1
ATOM 2385 C CA . GLN B 1 118 ? 106.320 45.701 15.864 1.00 15.72 118 GLN B CA 1
ATOM 2386 C C . GLN B 1 118 ? 107.052 45.791 14.534 1.00 20.27 118 GLN B C 1
ATOM 2387 O O . GLN B 1 118 ? 108.037 46.522 14.405 1.00 19.07 118 GLN B O 1
ATOM 2393 N N . ASP B 1 119 ? 106.573 45.046 13.545 1.00 17.05 119 ASP B N 1
ATOM 2394 C CA . ASP B 1 119 ? 107.219 45.030 12.242 1.00 19.56 119 ASP B CA 1
ATOM 2395 C C . ASP B 1 119 ? 107.221 46.421 11.604 1.00 19.59 119 ASP B C 1
ATOM 2396 O O . ASP B 1 119 ? 108.206 46.820 10.978 1.00 22.21 119 ASP B O 1
ATOM 2401 N N . VAL B 1 120 ? 106.135 47.164 11.790 1.00 16.15 120 VAL B N 1
ATOM 2402 C CA . VAL B 1 120 ? 106.058 48.533 11.294 1.00 16.11 120 VAL B CA 1
ATOM 2403 C C . VAL B 1 120 ? 107.008 49.425 12.082 1.00 17.78 120 VAL B C 1
ATOM 2404 O O . VAL B 1 120 ? 107.778 50.206 11.499 1.00 20.82 120 VAL B O 1
ATOM 2408 N N . ALA B 1 121 ? 106.948 49.302 13.405 1.00 17.94 121 ALA B N 1
ATOM 2409 C CA . ALA B 1 121 ? 107.740 50.152 14.300 1.00 15.32 121 ALA B CA 1
ATOM 2410 C C . ALA B 1 121 ? 109.239 49.966 14.091 1.00 17.31 121 ALA B C 1
ATOM 2411 O O . ALA B 1 121 ? 110.003 50.937 14.133 1.00 21.10 121 ALA B O 1
ATOM 2413 N N . LYS B 1 122 ? 109.659 48.724 13.860 1.00 18.13 122 LYS B N 1
ATOM 2414 C CA . LYS B 1 122 ? 111.079 48.422 13.692 1.00 17.87 122 LYS B CA 1
ATOM 2415 C C . LYS B 1 122 ? 111.686 49.148 12.500 1.00 22.64 122 LYS B C 1
ATOM 2416 O O . LYS B 1 122 ? 112.798 49.679 12.575 1.00 24.30 122 LYS B O 1
ATOM 2422 N N . LYS B 1 123 ? 110.951 49.176 11.397 1.00 19.95 123 LYS B N 1
ATOM 2423 C CA . LYS B 1 123 ? 111.432 49.848 10.205 1.00 24.03 123 LYS B CA 1
ATOM 2424 C C . LYS B 1 123 ? 111.580 51.350 10.426 1.00 21.65 123 LYS B C 1
ATOM 2425 O O . LYS B 1 123 ? 112.381 51.997 9.754 1.00 26.43 123 LYS B O 1
ATOM 2431 N N . LEU B 1 124 ? 110.822 51.887 11.379 1.00 22.06 124 LEU B N 1
ATOM 2432 C CA . LEU B 1 124 ? 110.821 53.322 11.647 1.00 20.46 124 LEU B CA 1
ATOM 2433 C C . LEU B 1 124 ? 111.687 53.709 12.846 1.00 22.72 124 LEU B C 1
ATOM 2434 O O . LEU B 1 124 ? 111.795 54.899 13.183 1.00 20.83 124 LEU B O 1
ATOM 2439 N N . ASN B 1 125 ? 112.309 52.708 13.469 1.00 23.14 125 ASN B N 1
ATOM 2440 C CA . ASN B 1 125 ? 113.029 52.891 14.731 1.00 22.10 125 ASN B CA 1
ATOM 2441 C C . ASN B 1 125 ? 112.130 53.541 15.778 1.00 23.87 125 ASN B C 1
ATOM 2442 O O . ASN B 1 125 ? 112.526 54.483 16.473 1.00 21.32 125 ASN B O 1
ATOM 2447 N N . LYS B 1 126 ? 110.910 53.027 15.887 1.00 16.09 126 LYS B N 1
ATOM 2448 C CA . LYS B 1 126 ? 109.956 53.543 16.853 1.00 14.35 126 LYS B CA 1
ATOM 2449 C C . LYS B 1 126 ? 109.493 52.425 17.782 1.00 15.71 126 LYS B C 1
ATOM 2450 O O . LYS B 1 126 ? 109.871 51.261 17.586 1.00 21.22 126 LYS B O 1
ATOM 2456 N N . LYS B 1 127 ? 108.727 52.785 18.806 1.00 15.56 127 LYS B N 1
ATOM 2457 C CA . LYS B 1 127 ? 108.439 51.884 19.918 1.00 16.44 127 LYS B CA 1
ATOM 2458 C C . LYS B 1 127 ? 107.055 51.237 19.892 1.00 15.16 127 LYS B C 1
ATOM 2459 O O . LYS B 1 127 ? 106.051 51.857 19.503 1.00 14.56 127 LYS B O 1
ATOM 2465 N N . VAL B 1 128 ? 107.019 49.993 20.351 1.00 14.56 128 VAL B N 1
ATOM 2466 C CA . VAL B 1 128 ? 105.763 49.296 20.640 1.00 15.04 128 VAL B CA 1
ATOM 2467 C C . VAL B 1 128 ? 105.698 48.981 22.138 1.00 14.24 128 VAL B C 1
ATOM 2468 O O . VAL B 1 128 ? 106.648 48.467 22.720 1.00 14.00 128 VAL B O 1
ATOM 2472 N N . ILE B 1 129 ? 104.572 49.308 22.754 1.00 14.11 129 ILE B N 1
ATOM 2473 C CA . ILE B 1 129 ? 104.415 49.209 24.189 1.00 14.47 129 ILE B CA 1
ATOM 2474 C C . ILE B 1 129 ? 103.177 48.350 24.429 1.00 11.15 129 ILE B C 1
ATOM 2475 O O . ILE B 1 129 ? 102.123 48.622 23.868 1.00 13.52 129 ILE B O 1
ATOM 2480 N N . MET B 1 130 ? 103.298 47.299 25.228 1.00 14.12 130 MET B N 1
ATOM 2481 C CA . MET B 1 130 ? 102.160 46.394 25.422 1.00 11.96 130 MET B CA 1
ATOM 2482 C C . MET B 1 130 ? 101.461 46.619 26.758 1.00 12.70 130 MET B C 1
ATOM 2483 O O . MET B 1 130 ? 102.116 46.670 27.805 1.00 13.73 130 MET B O 1
ATOM 2488 N N . VAL B 1 131 ? 100.133 46.725 26.729 1.00 11.81 131 VAL B N 1
ATOM 2489 C CA . VAL B 1 131 ? 99.367 46.700 27.967 1.00 12.56 131 VAL B CA 1
ATOM 2490 C C . VAL B 1 131 ? 99.356 45.278 28.500 1.00 12.40 131 VAL B C 1
ATOM 2491 O O . VAL B 1 131 ? 98.843 44.374 27.839 1.00 15.11 131 VAL B O 1
ATOM 2495 N N . THR B 1 132 ? 99.902 45.071 29.694 1.00 11.80 132 THR B N 1
ATOM 2496 C CA . THR B 1 132 ? 99.875 43.735 30.289 1.00 13.05 132 THR B CA 1
ATOM 2497 C C . THR B 1 132 ? 98.891 43.627 31.447 1.00 15.05 132 THR B C 1
ATOM 2498 O O . THR B 1 132 ? 98.544 42.523 31.870 1.00 15.01 132 THR B O 1
ATOM 2502 N N . GLU B 1 133 ? 98.449 44.764 31.972 1.00 11.31 133 GLU B N 1
ATOM 2503 C CA . GLU B 1 133 ? 97.665 44.763 33.206 1.00 12.14 133 GLU B CA 1
ATOM 2504 C C . GLU B 1 133 ? 96.958 46.112 33.348 1.00 13.12 133 GLU B C 1
ATOM 2505 O O . GLU B 1 133 ? 97.536 47.143 33.033 1.00 14.11 133 GLU B O 1
ATOM 2511 N N . MET B 1 134 ? 95.706 46.086 33.795 1.00 12.59 134 MET B N 1
ATOM 2512 C CA . MET B 1 134 ? 94.885 47.285 33.898 1.00 13.24 134 MET B CA 1
ATOM 2513 C C . MET B 1 134 ? 94.244 47.345 35.278 1.00 14.69 134 MET B C 1
ATOM 2514 O O . MET B 1 134 ? 94.157 46.327 35.976 1.00 19.41 134 MET B O 1
ATOM 2519 N N . SER B 1 135 ? 93.798 48.528 35.681 1.00 15.75 135 SER B N 1
ATOM 2520 C CA . SER B 1 135 ? 93.391 48.718 37.073 1.00 18.81 135 SER B CA 1
ATOM 2521 C C . SER B 1 135 ? 91.919 49.050 37.272 1.00 18.11 135 SER B C 1
ATOM 2522 O O . SER B 1 135 ? 91.479 49.249 38.402 1.00 18.54 135 SER B O 1
ATOM 2525 N N . HIS B 1 136 ? 91.151 49.115 36.193 1.00 14.14 136 HIS B N 1
ATOM 2526 C CA . HIS B 1 136 ? 89.709 49.319 36.352 1.00 13.59 136 HIS B CA 1
ATOM 2527 C C . HIS B 1 136 ? 89.051 48.028 36.869 1.00 15.64 136 HIS B C 1
ATOM 2528 O O . HIS B 1 136 ? 89.586 46.933 36.675 1.00 14.60 136 HIS B O 1
ATOM 2535 N N . PRO B 1 137 ? 87.900 48.144 37.547 1.00 15.97 137 PRO B N 1
ATOM 2536 C CA . PRO B 1 137 ? 87.260 46.960 38.133 1.00 14.13 137 PRO B CA 1
ATOM 2537 C C . PRO B 1 137 ? 87.030 45.801 37.151 1.00 15.97 137 PRO B C 1
ATOM 2538 O O . PRO B 1 137 ? 87.209 44.641 37.528 1.00 18.28 137 PRO B O 1
ATOM 2542 N N . GLY B 1 138 ? 86.648 46.117 35.919 1.00 15.74 138 GLY B N 1
ATOM 2543 C CA . GLY B 1 138 ? 86.335 45.101 34.928 1.00 17.14 138 GLY B CA 1
ATOM 2544 C C . GLY B 1 138 ? 87.528 44.250 34.511 1.00 17.63 138 GLY B C 1
ATOM 2545 O O . GLY B 1 138 ? 87.346 43.134 34.011 1.00 16.30 138 GLY B O 1
ATOM 2546 N N . ALA B 1 139 ? 88.738 44.758 34.729 1.00 14.66 139 ALA B N 1
ATOM 2547 C CA . ALA B 1 139 ? 89.947 44.009 34.395 1.00 15.23 139 ALA B CA 1
ATOM 2548 C C . ALA B 1 139 ? 90.030 42.698 35.162 1.00 15.10 139 ALA B C 1
ATOM 2549 O O . ALA B 1 139 ? 90.709 41.763 34.738 1.00 14.40 139 ALA B O 1
ATOM 2551 N N . VAL B 1 140 ? 89.344 42.613 36.295 1.00 15.31 140 VAL B N 1
ATOM 2552 C CA . VAL B 1 140 ? 89.447 41.420 37.139 1.00 14.43 140 VAL B CA 1
ATOM 2553 C C . VAL B 1 140 ? 88.929 40.132 36.463 1.00 15.13 140 VAL B C 1
ATOM 2554 O O . VAL B 1 140 ? 89.374 39.033 36.788 1.00 17.65 140 VAL B O 1
ATOM 2558 N N . GLN B 1 141 ? 88.004 40.267 35.515 1.00 14.84 141 GLN B N 1
ATOM 2559 C CA . GLN B 1 141 ? 87.306 39.107 34.976 1.00 16.54 141 GLN B CA 1
ATOM 25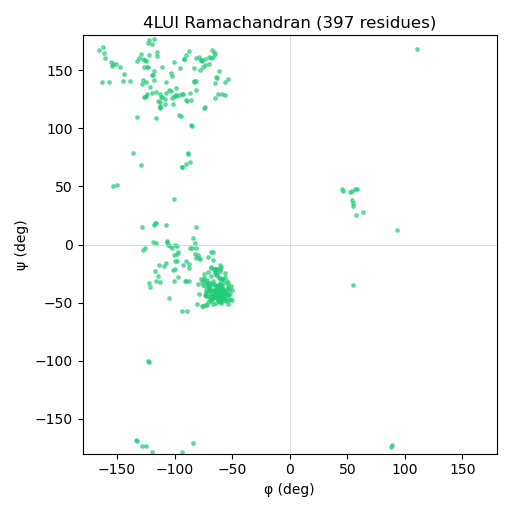60 C C . GLN B 1 141 ? 88.137 38.265 34.005 1.00 16.83 141 GLN B C 1
ATOM 2561 O O . GLN B 1 141 ? 88.247 37.048 34.174 1.00 17.18 141 GLN B O 1
ATOM 2567 N N . PHE B 1 142 ? 88.700 38.910 32.989 1.00 19.21 142 PHE B N 1
ATOM 2568 C CA . PHE B 1 142 ? 89.446 38.195 31.947 1.00 14.72 142 PHE B CA 1
ATOM 2569 C C . PHE B 1 142 ? 90.894 38.646 31.808 1.00 17.21 142 PHE B C 1
ATOM 2570 O O . PHE B 1 142 ? 91.762 37.833 31.502 1.00 18.09 142 PHE B O 1
ATOM 2578 N N . LEU B 1 143 ? 91.153 39.944 31.979 1.00 12.81 143 LEU B N 1
ATOM 2579 C CA . LEU B 1 143 ? 92.513 40.462 31.825 1.00 11.87 143 LEU B CA 1
ATOM 2580 C C . LEU B 1 143 ? 93.420 40.051 32.976 1.00 16.04 143 LEU B C 1
ATOM 2581 O O . LEU B 1 143 ? 94.517 39.532 32.762 1.00 15.13 143 LEU B O 1
ATOM 2586 N N . GLN B 1 144 ? 92.986 40.308 34.205 1.00 15.37 144 GLN B N 1
ATOM 2587 C CA . GLN B 1 144 ? 93.864 40.040 35.344 1.00 15.87 144 GLN B CA 1
ATOM 2588 C C . GLN B 1 144 ? 94.336 38.571 35.464 1.00 16.37 144 GLN B C 1
ATOM 2589 O O . GLN B 1 144 ? 95.513 38.334 35.755 1.00 14.93 144 GLN B O 1
ATOM 2595 N N . PRO B 1 145 ? 93.446 37.581 35.222 1.00 15.11 145 PRO B N 1
ATOM 2596 C CA . PRO B 1 145 ? 93.925 36.194 35.312 1.00 15.82 145 PRO B CA 1
ATOM 2597 C C . PRO B 1 145 ? 95.116 35.876 34.402 1.00 16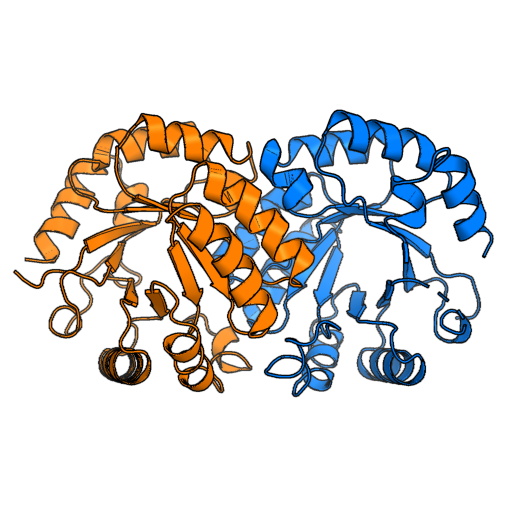.33 145 PRO B C 1
ATOM 2598 O O . PRO B 1 145 ? 95.861 34.932 34.715 1.00 18.31 145 PRO B O 1
ATOM 2602 N N . ILE B 1 146 ? 95.285 36.628 33.315 1.00 16.72 146 ILE B N 1
ATOM 2603 C CA . ILE B 1 146 ? 96.387 36.384 32.380 1.00 19.15 146 ILE B CA 1
ATOM 2604 C C . ILE B 1 146 ? 97.487 37.448 32.448 1.00 18.84 146 ILE B C 1
ATOM 2605 O O . ILE B 1 146 ? 98.311 37.558 31.541 1.00 19.89 146 ILE B O 1
ATOM 2610 N N . ALA B 1 147 ? 97.501 38.233 33.517 1.00 16.91 147 ALA B N 1
ATOM 2611 C CA . ALA B 1 147 ? 98.458 39.336 33.620 1.00 15.30 147 ALA B CA 1
ATOM 2612 C C . ALA B 1 147 ? 99.916 38.850 33.544 1.00 15.51 147 ALA B C 1
ATOM 2613 O O . ALA B 1 147 ? 100.759 39.512 32.941 1.00 16.68 147 ALA B O 1
ATOM 2615 N N . ASP B 1 148 ? 100.211 37.704 34.149 1.00 15.43 148 ASP B N 1
ATOM 2616 C CA . ASP B 1 148 ? 101.580 37.179 34.091 1.00 15.78 148 ASP B CA 1
ATOM 2617 C C . ASP B 1 148 ? 101.894 36.613 32.706 1.00 17.88 148 ASP B C 1
ATOM 2618 O O . ASP B 1 148 ? 103.018 36.740 32.210 1.00 17.90 148 ASP B O 1
ATOM 2623 N N . LYS B 1 149 ? 100.893 36.005 32.075 1.00 15.88 149 LYS B N 1
ATOM 2624 C CA . LYS B 1 149 ? 101.068 35.480 30.729 1.00 16.93 149 LYS B CA 1
ATOM 2625 C C . LYS B 1 149 ? 101.377 36.609 29.758 1.00 18.16 149 LYS B C 1
ATOM 2626 O O . LYS B 1 149 ? 102.161 36.441 28.818 1.00 19.23 149 LYS B O 1
ATOM 2632 N N . LEU B 1 150 ? 100.759 37.764 29.984 1.00 15.21 150 LEU B N 1
ATOM 2633 C CA . LEU B 1 150 ? 100.982 38.912 29.116 1.00 13.76 150 LEU B CA 1
ATOM 2634 C C . LEU B 1 150 ? 102.374 39.504 29.285 1.00 16.33 150 LEU B C 1
ATOM 2635 O O . LEU B 1 150 ? 103.015 39.866 28.302 1.00 18.00 150 LEU B O 1
ATOM 2640 N N A SER B 1 151 ? 102.837 39.595 30.529 0.48 18.14 151 SER B N 1
ATOM 2641 N N B SER B 1 151 ? 102.849 39.598 30.522 0.52 18.26 151 SER B N 1
ATOM 2642 C CA A SER B 1 151 ? 104.193 40.066 30.799 0.48 18.41 151 SER B CA 1
ATOM 2643 C CA B SER B 1 151 ? 104.199 40.104 30.744 0.52 18.06 151 SER B CA 1
ATOM 2644 C C A SER B 1 151 ? 105.212 39.126 30.165 0.48 17.98 151 SER B C 1
ATOM 2645 C C B SER B 1 151 ? 105.244 39.124 30.196 0.52 18.06 151 SER B C 1
ATOM 2646 O O A SER B 1 151 ? 106.212 39.570 29.596 0.48 16.09 151 SER B O 1
ATOM 2647 O O B SER B 1 151 ? 106.292 39.542 29.701 0.52 17.16 151 SER B O 1
ATOM 2652 N N . GLU B 1 152 ? 104.954 37.826 30.266 1.00 17.39 152 GLU B N 1
ATOM 2653 C CA . GLU B 1 152 ? 105.836 36.836 29.657 1.00 17.37 152 GLU B CA 1
ATOM 2654 C C . GLU B 1 152 ? 105.850 37.008 28.138 1.00 18.18 152 GLU B C 1
ATOM 2655 O O . GLU B 1 152 ? 106.902 36.855 27.509 1.00 21.65 152 GLU B O 1
ATOM 2661 N N A MET B 1 153 ? 104.704 37.329 27.546 0.50 17.32 153 MET B N 1
ATOM 2662 N N B MET B 1 153 ? 104.683 37.315 27.562 0.50 16.84 153 MET B N 1
ATOM 2663 C CA A MET B 1 153 ? 104.677 37.507 26.101 0.50 17.55 153 MET B CA 1
ATOM 2664 C CA B MET B 1 153 ? 104.572 37.557 26.123 0.50 17.47 153 MET B CA 1
ATOM 2665 C C A MET B 1 153 ? 105.397 38.792 25.690 0.50 15.82 153 MET B C 1
ATOM 2666 C C B MET B 1 153 ? 105.400 38.770 25.722 0.50 16.01 153 MET B C 1
ATOM 2667 O O A MET B 1 153 ? 106.058 38.833 24.651 0.50 17.29 153 MET B O 1
ATOM 2668 O O B MET B 1 153 ? 106.127 38.743 24.727 0.50 17.74 153 MET B O 1
ATOM 2677 N N . ALA B 1 154 ? 105.278 39.830 26.511 1.00 14.94 154 ALA B N 1
ATOM 2678 C CA . ALA B 1 154 ? 106.002 41.076 26.262 1.00 15.44 154 ALA B CA 1
ATOM 2679 C C . ALA B 1 154 ? 107.515 40.811 26.240 1.00 15.62 154 ALA B C 1
ATOM 2680 O O . ALA B 1 154 ? 108.236 41.311 25.371 1.00 16.53 154 ALA B O 1
ATOM 2682 N N . LYS B 1 155 ? 107.982 39.994 27.180 1.00 14.72 155 LYS B N 1
ATOM 2683 C CA . LYS B 1 155 ? 109.399 39.632 27.227 1.00 16.45 155 LYS B CA 1
ATOM 2684 C C . LYS B 1 155 ? 109.819 38.814 26.003 1.00 17.30 155 LYS B C 1
ATOM 2685 O O . LYS B 1 155 ? 110.869 39.073 25.406 1.00 23.50 155 LYS B O 1
ATOM 2691 N N . LYS B 1 156 ? 108.995 37.832 25.637 1.00 18.79 156 LYS B N 1
ATOM 2692 C CA . LYS B 1 156 ? 109.279 36.963 24.491 1.00 19.11 156 LYS B CA 1
ATOM 2693 C C . LYS B 1 156 ? 109.390 37.759 23.193 1.00 22.04 156 LYS B C 1
ATOM 2694 O O . LYS B 1 156 ? 110.334 37.569 22.412 1.00 23.17 156 LYS B O 1
ATOM 2700 N N . LEU B 1 157 ? 108.432 38.656 22.973 1.00 20.39 157 LEU B N 1
ATOM 2701 C CA . LEU B 1 157 ? 108.390 39.450 21.746 1.00 22.01 157 LEU B CA 1
ATOM 2702 C C . LEU B 1 157 ? 109.357 40.633 21.750 1.00 19.47 157 LEU B C 1
ATOM 2703 O O . LEU B 1 157 ? 109.558 41.270 20.718 1.00 21.13 157 LEU B O 1
ATOM 2708 N N . LYS B 1 158 ? 109.961 40.915 22.901 1.00 20.00 158 LYS B N 1
ATOM 2709 C CA . LYS B 1 158 ? 110.909 42.016 23.019 1.00 19.23 158 LYS B CA 1
ATOM 2710 C C . LYS B 1 158 ? 110.269 43.352 22.639 1.00 21.25 158 LYS B C 1
ATOM 2711 O O . LYS B 1 158 ? 110.833 44.125 21.860 1.00 21.30 158 LYS B O 1
ATOM 2717 N N . VAL B 1 159 ? 109.085 43.627 23.171 1.00 19.77 159 VAL B N 1
ATOM 2718 C CA . VAL B 1 159 ? 108.507 44.948 22.985 1.00 16.97 159 VAL B CA 1
ATOM 2719 C C . VAL B 1 159 ? 109.363 45.963 23.750 1.00 17.55 159 VAL B C 1
ATOM 2720 O O . VAL B 1 159 ? 110.222 45.593 24.559 1.00 20.84 159 VAL B O 1
ATOM 2724 N N . ASP B 1 160 ? 109.148 47.243 23.483 1.00 14.73 160 ASP B N 1
ATOM 2725 C CA . ASP B 1 160 ? 109.991 48.284 24.059 1.00 16.30 160 ASP B CA 1
ATOM 2726 C C . ASP B 1 160 ? 109.678 48.590 25.517 1.00 17.80 160 ASP B C 1
ATOM 2727 O O . ASP B 1 160 ? 110.567 49.010 26.267 1.00 19.72 160 ASP B O 1
ATOM 2732 N N . ALA B 1 161 ? 108.415 48.408 25.905 1.00 15.53 161 ALA B N 1
ATOM 2733 C CA . ALA B 1 161 ? 107.978 48.704 27.266 1.00 13.52 161 ALA B CA 1
ATOM 2734 C C . ALA B 1 161 ? 106.619 48.081 27.516 1.00 16.50 161 ALA B C 1
ATOM 2735 O O . ALA B 1 161 ? 105.944 47.652 26.579 1.00 15.76 161 ALA B O 1
ATOM 2737 N N . ILE B 1 162 ? 106.211 48.044 28.779 1.00 13.00 162 ILE B N 1
ATOM 2738 C CA . ILE B 1 162 ? 104.856 47.610 29.109 1.00 13.16 162 ILE B CA 1
ATOM 2739 C C . ILE B 1 162 ? 104.140 48.674 29.928 1.00 13.20 162 ILE B C 1
ATOM 2740 O O . ILE B 1 162 ? 104.773 49.523 30.584 1.00 14.60 162 ILE B O 1
ATOM 2745 N N . VAL B 1 163 ? 102.811 48.609 29.889 1.00 12.52 163 VAL B N 1
ATOM 2746 C CA . VAL B 1 163 ? 101.950 49.480 30.682 1.00 11.74 163 VAL B CA 1
ATOM 2747 C C . VAL B 1 163 ? 101.296 48.599 31.736 1.00 12.44 163 VAL B C 1
ATOM 2748 O O . VAL B 1 163 ? 100.726 47.565 31.410 1.00 14.58 163 VAL B O 1
ATOM 2752 N N . ALA B 1 164 ? 101.408 48.999 32.997 1.00 13.99 164 ALA B N 1
ATOM 2753 C CA . ALA B 1 164 ? 100.848 48.231 34.103 1.00 15.92 164 ALA B CA 1
ATOM 2754 C C . ALA B 1 164 ? 100.592 49.173 35.278 1.00 17.09 164 ALA B C 1
ATOM 2755 O O . ALA B 1 164 ? 101.181 50.256 35.351 1.00 17.06 164 ALA B O 1
ATOM 2757 N N . PRO B 1 165 ? 99.680 48.790 36.181 1.00 17.08 165 PRO B N 1
ATOM 2758 C CA . PRO B 1 165 ? 99.296 49.664 37.293 1.00 15.86 165 PRO B CA 1
ATOM 2759 C C . PRO B 1 165 ? 100.283 49.689 38.455 1.00 16.91 165 PRO B C 1
ATOM 2760 O O . PRO B 1 165 ? 101.097 48.775 38.614 1.00 16.94 165 PRO B O 1
ATOM 2764 N N . SER B 1 166 ? 100.162 50.734 39.276 1.00 17.24 166 SER B N 1
ATOM 2765 C CA . SER B 1 166 ? 100.978 50.916 40.470 1.00 16.47 166 SER B CA 1
ATOM 2766 C C . SER B 1 166 ? 100.124 50.899 41.749 1.00 21.16 166 SER B C 1
ATOM 2767 O O . SER B 1 166 ? 100.562 51.354 42.811 1.00 18.80 166 SER B O 1
ATOM 2770 N N . THR B 1 167 ? 98.912 50.365 41.647 1.00 17.96 167 THR B N 1
ATOM 2771 C CA . THR B 1 167 ? 98.014 50.281 42.804 1.00 19.42 167 THR B CA 1
ATOM 2772 C C . THR B 1 167 ? 98.549 49.403 43.934 1.00 20.28 167 THR B C 1
ATOM 2773 O O . THR B 1 167 ? 98.163 49.572 45.095 1.00 19.10 167 THR B O 1
ATOM 2777 N N . ARG B 1 168 ? 99.422 48.459 43.590 1.00 20.26 168 ARG B N 1
ATOM 2778 C CA . ARG B 1 168 ? 100.126 47.647 44.585 1.00 19.66 168 ARG B CA 1
ATOM 2779 C C . ARG B 1 168 ? 101.618 47.583 44.254 1.00 19.80 168 ARG B C 1
ATOM 2780 O O . ARG B 1 168 ? 102.002 46.933 43.281 1.00 20.26 168 ARG B O 1
ATOM 2788 N N . PRO B 1 169 ? 102.463 48.244 45.071 1.00 19.88 169 PRO B N 1
ATOM 2789 C CA . PRO B 1 169 ? 103.914 48.252 44.826 1.00 22.56 169 PRO B CA 1
ATOM 2790 C C . PRO B 1 169 ? 104.478 46.844 44.730 1.00 23.67 169 PRO B C 1
ATOM 2791 O O . PRO B 1 169 ? 105.323 46.564 43.876 1.00 23.25 169 PRO B O 1
ATOM 2795 N N . GLU B 1 170 ? 104.009 45.964 45.606 1.00 22.02 170 GLU B N 1
ATOM 2796 C CA . GLU B 1 170 ? 104.495 44.590 45.605 1.00 26.11 170 GLU B CA 1
ATOM 2797 C C . GLU B 1 170 ? 104.175 43.913 44.275 1.00 22.44 170 GLU B C 1
ATOM 2798 O O . GLU B 1 170 ? 104.954 43.106 43.776 1.00 23.32 170 GLU B O 1
ATOM 2804 N N . ARG B 1 171 ? 103.022 44.246 43.703 1.00 20.57 171 ARG B N 1
ATOM 2805 C CA . ARG B 1 171 ? 102.619 43.687 42.416 1.00 18.38 171 ARG B CA 1
ATOM 2806 C C . ARG B 1 171 ? 103.436 44.279 41.271 1.00 20.53 171 ARG B C 1
ATOM 2807 O O . ARG B 1 171 ? 103.806 43.575 40.327 1.00 19.81 171 ARG B O 1
ATOM 2815 N N . LEU B 1 172 ? 103.717 45.579 41.353 1.00 18.48 172 LEU B N 1
ATOM 2816 C CA . LEU B 1 172 ? 104.559 46.237 40.354 1.00 19.14 172 LEU B CA 1
ATOM 2817 C C . LEU B 1 172 ? 105.948 45.590 40.308 1.00 18.84 172 LEU B C 1
ATOM 2818 O O . LEU B 1 172 ? 106.497 45.330 39.233 1.00 20.18 172 LEU B O 1
ATOM 2823 N N . LYS B 1 173 ? 106.501 45.298 41.477 1.00 19.16 173 LYS B N 1
ATOM 2824 C CA . LYS B 1 173 ? 107.790 44.618 41.549 1.00 19.45 173 LYS B CA 1
ATOM 2825 C C . LYS B 1 173 ? 107.739 43.253 40.854 1.00 26.50 173 LYS B C 1
ATOM 2826 O O . LYS B 1 173 ? 108.661 42.878 40.133 1.00 24.33 173 LYS B O 1
ATOM 2832 N N . GLU B 1 174 ? 106.651 42.517 41.054 1.00 19.75 174 GLU B N 1
ATOM 2833 C CA . GLU B 1 174 ? 106.501 41.212 40.419 1.00 18.78 174 GLU B CA 1
ATOM 2834 C C . GLU B 1 174 ? 106.443 41.342 38.896 1.00 18.34 174 GLU B C 1
ATOM 2835 O O . GLU B 1 174 ? 107.047 40.550 38.169 1.00 20.69 174 GLU B O 1
ATOM 2841 N N . ILE B 1 175 ? 105.712 42.342 38.425 1.00 18.71 175 ILE B N 1
ATOM 2842 C CA . ILE B 1 175 ? 105.594 42.600 36.997 1.00 17.72 175 ILE B CA 1
ATOM 2843 C C . ILE B 1 175 ? 106.958 42.912 36.356 1.00 23.21 175 ILE B C 1
ATOM 2844 O O . ILE B 1 175 ? 107.312 42.330 35.335 1.00 20.81 175 ILE B O 1
ATOM 2849 N N . LYS B 1 176 ? 107.722 43.818 36.963 1.00 26.19 176 LYS B N 1
ATOM 2850 C CA . LYS B 1 176 ? 109.045 44.159 36.449 1.00 28.67 176 LYS B CA 1
ATOM 2851 C C . LYS B 1 176 ? 109.947 42.941 36.401 1.00 29.48 176 LYS B C 1
ATOM 2852 O O . LYS B 1 176 ? 110.754 42.789 35.480 1.00 35.62 176 LYS B O 1
ATOM 2858 N N . GLU B 1 177 ? 109.818 42.067 37.396 1.00 22.77 177 GLU B N 1
ATOM 2859 C CA . GLU B 1 177 ? 110.719 40.929 37.501 1.00 23.86 177 GLU B CA 1
ATOM 2860 C C . GLU B 1 177 ? 110.422 39.848 36.467 1.00 25.71 177 GLU B C 1
ATOM 2861 O O . GLU B 1 177 ? 111.323 39.144 36.033 1.00 28.02 177 GLU B O 1
ATOM 2867 N N . ILE B 1 178 ? 109.164 39.749 36.045 1.00 22.53 178 ILE B N 1
ATOM 2868 C CA . ILE B 1 178 ? 108.798 38.824 34.977 1.00 21.44 178 ILE B CA 1
ATOM 2869 C C . ILE B 1 178 ? 109.130 39.404 33.596 1.00 20.74 178 ILE B C 1
ATOM 2870 O O . ILE B 1 178 ? 109.785 38.748 32.792 1.00 28.33 178 ILE B O 1
ATOM 2875 N N . ALA B 1 179 ? 108.679 40.625 33.326 1.00 21.92 179 ALA B N 1
ATOM 2876 C CA . ALA B 1 179 ? 108.884 41.234 32.011 1.00 19.14 179 ALA B CA 1
ATOM 2877 C C . ALA B 1 179 ? 110.348 41.609 31.740 1.00 21.15 179 ALA B C 1
ATOM 2878 O O . ALA B 1 179 ? 110.839 41.422 30.627 1.00 23.44 179 ALA B O 1
ATOM 2880 N N . GLU B 1 180 ? 111.035 42.131 32.757 1.00 18.98 180 GLU B N 1
ATOM 2881 C CA . GLU B 1 180 ? 112.403 42.650 32.606 1.00 21.91 180 GLU B CA 1
ATOM 2882 C C . GLU B 1 180 ? 112.477 43.705 31.495 1.00 19.02 180 GLU B C 1
ATOM 2883 O O . GLU B 1 180 ? 113.463 43.804 30.770 1.00 20.10 180 GLU B O 1
ATOM 2889 N N . LEU B 1 181 ? 111.417 44.493 31.378 1.00 17.94 181 LEU B N 1
ATOM 2890 C CA . LEU B 1 181 ? 111.311 45.553 30.392 1.00 20.44 181 LEU B CA 1
ATOM 2891 C C . LEU B 1 181 ? 110.952 46.843 31.111 1.00 23.41 181 LEU B C 1
ATOM 2892 O O . LEU B 1 181 ? 110.428 46.804 32.231 1.00 20.09 181 LEU B O 1
ATOM 2897 N N . PRO B 1 182 ? 111.209 47.993 30.467 1.00 15.37 182 PRO B N 1
ATOM 2898 C CA . PRO B 1 182 ? 110.688 49.255 31.003 1.00 17.62 182 PRO B CA 1
ATOM 2899 C C . PRO B 1 182 ? 109.178 49.206 31.241 1.00 16.04 182 PRO B C 1
ATOM 2900 O O . PRO B 1 182 ? 108.435 48.600 30.459 1.00 15.47 182 PRO B O 1
ATOM 2904 N N . VAL B 1 183 ? 108.742 49.844 32.323 1.00 14.43 183 VAL B N 1
ATOM 2905 C CA . VAL B 1 183 ? 107.337 49.899 32.678 1.00 13.42 183 VAL B CA 1
ATOM 2906 C C . VAL B 1 183 ? 106.899 51.349 32.664 1.00 13.18 183 VAL B C 1
ATOM 2907 O O . VAL B 1 183 ? 107.662 52.246 33.066 1.00 15.74 183 VAL B O 1
ATOM 2911 N N . ILE B 1 184 ? 105.681 51.559 32.175 1.00 13.62 184 ILE B N 1
ATOM 2912 C CA . ILE B 1 184 ? 104.998 52.846 32.182 1.00 13.80 184 ILE B CA 1
ATOM 2913 C C . ILE B 1 184 ? 103.812 52.687 33.141 1.00 11.94 184 ILE B C 1
ATOM 2914 O O . ILE B 1 184 ? 102.942 51.839 32.924 1.00 15.27 184 ILE B O 1
ATOM 2919 N N . THR B 1 185 ? 103.799 53.471 34.213 1.00 11.23 185 THR B N 1
ATOM 2920 C CA . THR B 1 185 ? 102.852 53.246 35.305 1.00 11.63 185 THR B CA 1
ATOM 2921 C C . THR B 1 185 ? 102.451 54.577 35.956 1.00 11.30 185 THR B C 1
ATOM 2922 O O . THR B 1 185 ? 103.208 55.543 35.913 1.00 13.25 185 THR B O 1
ATOM 2926 N N . PRO B 1 186 ? 101.253 54.652 36.554 1.00 13.39 186 PRO B N 1
ATOM 2927 C CA . PRO B 1 186 ? 100.918 55.944 37.171 1.00 15.22 186 PRO B CA 1
ATOM 2928 C C . PRO B 1 186 ? 101.833 56.295 38.332 1.00 16.18 186 PRO B C 1
ATOM 2929 O O . PRO B 1 186 ? 102.161 55.432 39.144 1.00 15.06 186 PRO B O 1
ATOM 2933 N N . GLY B 1 187 ? 102.224 57.563 38.419 1.00 12.93 187 GLY B N 1
ATOM 2934 C CA . GLY B 1 187 ? 103.122 58.005 39.468 1.00 14.04 187 GLY B CA 1
ATOM 2935 C C . GLY B 1 187 ? 102.380 58.694 40.593 1.00 16.81 187 GLY B C 1
ATOM 2936 O O . GLY B 1 187 ? 102.954 58.989 41.645 1.00 19.75 187 GLY B O 1
ATOM 2937 N N . VAL B 1 188 ? 101.098 58.955 40.364 1.00 15.05 188 VAL B N 1
ATOM 2938 C CA . VAL B 1 188 ? 100.259 59.573 41.376 1.00 13.95 188 VAL B CA 1
ATOM 2939 C C . VAL B 1 188 ? 98.948 58.821 41.496 1.00 15.74 188 VAL B C 1
ATOM 2940 O O . VAL B 1 188 ? 98.537 58.129 40.562 1.00 18.65 188 VAL B O 1
ATOM 2944 N N . GLY B 1 189 ? 98.303 58.968 42.649 1.00 17.10 189 GLY B N 1
ATOM 2945 C CA . GLY B 1 189 ? 97.025 58.337 42.905 1.00 18.08 189 GLY B CA 1
ATOM 2946 C C . GLY B 1 189 ? 95.867 59.151 42.359 1.00 18.88 189 GLY B C 1
ATOM 2947 O O . GLY B 1 189 ? 96.046 60.134 41.630 1.00 19.62 189 GLY B O 1
ATOM 2948 N N . ALA B 1 190 ? 94.664 58.734 42.722 1.00 16.71 190 ALA B N 1
ATOM 2949 C CA . ALA B 1 190 ? 93.451 59.350 42.195 1.00 22.52 190 ALA B CA 1
ATOM 2950 C C . ALA B 1 190 ? 93.301 60.819 42.585 1.00 24.37 190 ALA B C 1
ATOM 2951 O O . ALA B 1 190 ? 92.562 61.558 41.937 1.00 27.41 190 ALA B O 1
ATOM 2953 N N . GLN B 1 191 ? 93.984 61.234 43.649 1.00 17.85 191 GLN B N 1
ATOM 2954 C CA . GLN B 1 191 ? 93.864 62.594 44.163 1.00 16.40 191 GLN B CA 1
ATOM 2955 C C . GLN B 1 191 ? 95.002 63.474 43.661 1.00 16.96 191 GLN B C 1
ATOM 2956 O O . GLN B 1 191 ? 94.990 64.690 43.880 1.00 16.94 191 GLN B O 1
ATOM 2962 N N . GLY B 1 192 ? 95.972 62.854 43.003 1.00 17.77 192 GLY B N 1
ATOM 2963 C CA . GLY B 1 192 ? 97.128 63.567 42.482 1.00 17.75 192 GLY B CA 1
ATOM 2964 C C . GLY B 1 192 ? 98.311 63.592 43.433 1.00 22.72 192 GLY B C 1
ATOM 2965 O O . GLY B 1 192 ? 99.261 64.362 43.244 1.00 17.68 192 GLY B O 1
ATOM 2966 N N . GLY B 1 193 ? 98.259 62.764 44.473 1.00 16.09 193 GLY B N 1
ATOM 2967 C CA . GLY B 1 193 ? 99.348 62.717 45.435 1.00 16.80 193 GLY B CA 1
ATOM 2968 C C . GLY B 1 193 ? 100.360 61.655 45.045 1.00 16.23 193 GLY B C 1
ATOM 2969 O O . GLY B 1 193 ? 100.053 60.738 44.302 1.00 17.58 193 GLY B O 1
ATOM 2970 N N . LYS B 1 194 ? 101.567 61.783 45.575 1.00 16.78 194 LYS B N 1
ATOM 2971 C CA . LYS B 1 194 ? 102.618 60.797 45.323 1.00 16.47 194 LYS B CA 1
ATOM 2972 C C . LYS B 1 194 ? 102.206 59.384 45.709 1.00 22.10 194 LYS B C 1
ATOM 2973 O O . LYS B 1 194 ? 101.554 59.163 46.731 1.00 18.61 194 LYS B O 1
ATOM 2979 N N . ILE B 1 195 ? 102.594 58.426 44.880 1.00 20.09 195 ILE B N 1
ATOM 2980 C CA . ILE B 1 195 ? 102.425 57.022 45.235 1.00 19.69 195 ILE B CA 1
ATOM 2981 C C . ILE B 1 195 ? 103.663 56.553 45.966 1.00 22.23 195 ILE B C 1
ATOM 2982 O O . ILE B 1 195 ? 104.789 56.676 45.467 1.00 22.64 195 ILE B O 1
ATOM 2987 N N . GLU B 1 196 ? 103.455 56.034 47.166 1.00 21.85 196 GLU B N 1
ATOM 2988 C CA . GLU B 1 196 ? 104.578 55.636 47.998 1.00 24.94 196 GLU B CA 1
ATOM 2989 C C . GLU B 1 196 ? 105.167 54.291 47.567 1.00 20.36 196 GLU B C 1
ATOM 2990 O O . GLU B 1 196 ? 104.466 53.444 47.005 1.00 22.22 196 GLU B O 1
ATOM 2996 N N . ASP B 1 197 ? 106.470 54.139 47.796 1.00 22.29 197 ASP B N 1
ATOM 2997 C CA . ASP B 1 197 ? 107.168 52.867 47.639 1.00 22.49 197 ASP B CA 1
ATOM 2998 C C . ASP B 1 197 ? 107.185 52.305 46.217 1.00 25.74 197 ASP B C 1
ATOM 2999 O O . ASP B 1 197 ? 107.266 51.084 46.030 1.00 25.75 197 ASP B O 1
ATOM 3004 N N . ILE B 1 198 ? 107.117 53.178 45.215 1.00 21.30 198 ILE B N 1
ATOM 3005 C CA . ILE B 1 198 ? 107.328 52.724 43.840 1.00 20.75 198 ILE B CA 1
ATOM 3006 C C . ILE B 1 198 ? 108.583 53.299 43.191 1.00 24.01 198 ILE B C 1
ATOM 3007 O O . ILE B 1 198 ? 109.160 52.673 42.314 1.00 21.40 198 ILE B O 1
ATOM 3012 N N . LEU B 1 199 ? 109.015 54.478 43.624 1.00 24.48 199 LEU B N 1
ATOM 3013 C CA . LEU B 1 199 ? 110.186 55.104 43.016 1.00 24.12 199 LEU B CA 1
ATOM 3014 C C . LEU B 1 199 ? 111.468 54.304 43.234 1.00 30.73 199 LEU B C 1
ATOM 3015 O O . LEU B 1 199 ? 112.394 54.386 42.434 1.00 35.93 199 LEU B O 1
ATOM 3020 N N . ASN B 1 200 ? 111.520 53.527 44.309 1.00 26.80 200 ASN B N 1
ATOM 3021 C CA . ASN B 1 200 ? 112.682 52.675 44.562 1.00 30.84 200 ASN B CA 1
ATOM 3022 C C . ASN B 1 200 ? 112.663 51.395 43.728 1.00 28.99 200 ASN B C 1
ATOM 3023 O O . ASN B 1 200 ? 113.661 50.675 43.652 1.00 34.40 200 ASN B O 1
ATOM 3028 N N . ILE B 1 201 ? 111.515 51.128 43.109 1.00 26.09 201 ILE B N 1
ATOM 3029 C CA . ILE B 1 201 ? 111.319 49.979 42.233 1.00 22.36 201 ILE B CA 1
ATOM 3030 C C . ILE B 1 201 ? 111.672 50.357 40.802 1.00 27.33 201 ILE B C 1
ATOM 3031 O O . ILE B 1 201 ? 112.149 49.534 40.031 1.00 27.83 201 ILE B O 1
ATOM 3036 N N . LEU B 1 202 ? 111.451 51.622 40.463 1.00 26.26 202 LEU B N 1
ATOM 3037 C CA . LEU B 1 202 ? 111.625 52.100 39.098 1.00 23.22 202 LEU B CA 1
ATOM 3038 C C . LEU B 1 202 ? 113.027 52.648 38.849 1.00 21.40 202 LEU B C 1
ATOM 3039 O O . LEU B 1 202 ? 113.750 52.975 39.792 1.00 28.18 202 LEU B O 1
ATOM 3044 N N . ASP B 1 203 ? 113.426 52.719 37.581 1.00 19.95 203 ASP B N 1
ATOM 3045 C CA . ASP B 1 203 ? 114.693 53.358 37.223 1.00 21.71 203 ASP B CA 1
ATOM 3046 C C . ASP B 1 203 ? 114.530 54.333 36.061 1.00 22.75 203 ASP B C 1
ATOM 3047 O O . ASP B 1 203 ? 113.393 54.653 35.659 1.00 18.23 203 ASP B O 1
ATOM 3052 N N . GLU B 1 204 ? 115.658 54.782 35.519 1.00 22.89 204 GLU B N 1
ATOM 3053 C CA . GLU B 1 204 ? 115.677 55.860 34.531 1.00 18.76 204 GLU B CA 1
ATOM 3054 C C . GLU B 1 204 ? 115.106 55.432 33.185 1.00 19.69 204 GLU B C 1
ATOM 3055 O O . GLU B 1 204 ? 114.848 56.272 32.314 1.00 21.99 204 GLU B O 1
ATOM 3061 N N . ASN B 1 205 ? 114.889 54.129 33.015 1.00 20.77 205 ASN B N 1
ATOM 3062 C CA . ASN B 1 205 ? 114.239 53.644 31.805 1.00 16.48 205 ASN B CA 1
ATOM 3063 C C . ASN B 1 205 ? 112.746 53.396 31.953 1.00 17.97 205 ASN B C 1
ATOM 3064 O O . ASN B 1 205 ? 112.058 53.120 30.968 1.00 17.44 205 ASN B O 1
ATOM 3069 N N . ASP B 1 206 ? 112.238 53.518 33.176 1.00 16.42 206 ASP B N 1
ATOM 3070 C CA . ASP B 1 206 ? 110.790 53.468 33.396 1.00 17.30 206 ASP B CA 1
ATOM 3071 C C . ASP B 1 206 ? 110.169 54.859 33.248 1.00 17.75 206 ASP B C 1
ATOM 3072 O O . ASP B 1 206 ? 110.884 55.866 33.211 1.00 17.68 206 ASP B O 1
ATOM 3077 N N . TYR B 1 207 ? 108.842 54.904 33.155 1.00 15.22 207 TYR B N 1
ATOM 3078 C CA . TYR B 1 207 ? 108.113 56.170 33.114 1.00 15.66 207 TYR B CA 1
ATOM 3079 C C . TYR B 1 207 ? 107.031 56.167 34.180 1.00 15.55 207 TYR B C 1
ATOM 3080 O O . TYR B 1 207 ? 106.374 55.143 34.406 1.00 13.87 207 TYR B O 1
ATOM 3089 N N . VAL B 1 208 ? 106.829 57.310 34.824 1.00 13.42 208 VAL B N 1
ATOM 3090 C CA . VAL B 1 208 ? 105.633 57.496 35.633 1.00 14.49 208 VAL B CA 1
ATOM 3091 C C . VAL B 1 208 ? 104.702 58.460 34.913 1.00 14.02 208 VAL B C 1
ATOM 3092 O O . VAL B 1 208 ? 105.144 59.449 34.318 1.00 16.68 208 VAL B O 1
ATOM 3096 N N . ILE B 1 209 ? 103.416 58.148 34.962 1.00 12.12 209 ILE B N 1
ATOM 3097 C CA . ILE B 1 209 ? 102.399 58.948 34.283 1.00 13.36 209 ILE B CA 1
ATOM 3098 C C . ILE B 1 209 ? 101.731 59.895 35.265 1.00 15.67 209 ILE B C 1
ATOM 3099 O O . ILE B 1 209 ? 101.340 59.498 36.362 1.00 14.77 209 ILE B O 1
ATOM 3104 N N . VAL B 1 210 ? 101.578 61.145 34.852 1.00 11.99 210 VAL B N 1
ATOM 3105 C CA . VAL B 1 210 ? 100.738 62.108 35.563 1.00 13.73 210 VAL B CA 1
ATOM 3106 C C . VAL B 1 210 ? 99.805 62.709 34.528 1.00 13.23 210 VAL B C 1
ATOM 3107 O O . VAL B 1 210 ? 100.222 62.991 33.401 1.00 15.39 210 VAL B O 1
ATOM 3111 N N . GLY B 1 211 ? 98.544 62.881 34.902 1.00 15.56 211 GLY B N 1
ATOM 3112 C CA . GLY B 1 211 ? 97.545 63.374 33.972 1.00 16.30 211 GLY B CA 1
ATOM 3113 C C . GLY B 1 211 ? 96.842 64.627 34.460 1.00 15.47 211 GLY B C 1
ATOM 3114 O O . GLY B 1 211 ? 97.381 65.743 34.375 1.00 14.31 211 GLY B O 1
ATOM 3115 N N . ARG B 1 212 ? 95.638 64.443 34.995 1.00 15.44 212 ARG B N 1
ATOM 3116 C CA . ARG B 1 212 ? 94.752 65.563 35.318 1.00 15.04 212 ARG B CA 1
ATOM 3117 C C . ARG B 1 212 ? 95.340 66.585 36.286 1.00 17.32 212 ARG B C 1
ATOM 3118 O O . ARG B 1 212 ? 94.998 67.758 36.222 1.00 17.73 212 ARG B O 1
ATOM 3126 N N . ALA B 1 213 ? 96.229 66.144 37.175 1.00 15.42 213 ALA B N 1
ATOM 3127 C CA . ALA B 1 213 ? 96.814 67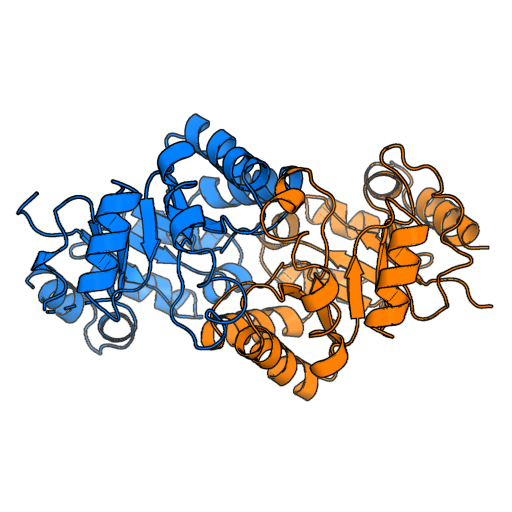.055 38.154 1.00 19.77 213 ALA B CA 1
ATOM 3128 C C . ALA B 1 213 ? 97.663 68.122 37.459 1.00 17.26 213 ALA B C 1
ATOM 3129 O O . ALA B 1 213 ? 97.882 69.202 38.000 1.00 20.52 213 ALA B O 1
ATOM 3131 N N . ILE B 1 214 ? 98.121 67.813 36.249 1.00 16.24 214 ILE B N 1
ATOM 3132 C CA . ILE B 1 214 ? 98.788 68.812 35.427 1.00 14.57 214 ILE B CA 1
ATOM 3133 C C . ILE B 1 214 ? 97.812 69.508 34.473 1.00 13.84 214 ILE B C 1
ATOM 3134 O O . ILE B 1 214 ? 97.662 70.740 34.513 1.00 16.34 214 ILE B O 1
ATOM 3139 N N . TYR B 1 215 ? 97.134 68.736 33.627 1.00 17.03 215 TYR B N 1
ATOM 3140 C CA . TYR B 1 215 ? 96.328 69.359 32.566 1.00 15.93 215 TYR B CA 1
ATOM 3141 C C . TYR B 1 215 ? 95.087 70.125 33.028 1.00 18.61 215 TYR B C 1
ATOM 3142 O O . TYR B 1 215 ? 94.572 70.955 32.281 1.00 18.28 215 TYR B O 1
ATOM 3151 N N . GLN B 1 216 ? 94.600 69.858 34.238 1.00 15.95 216 GLN B N 1
ATOM 3152 C CA . GL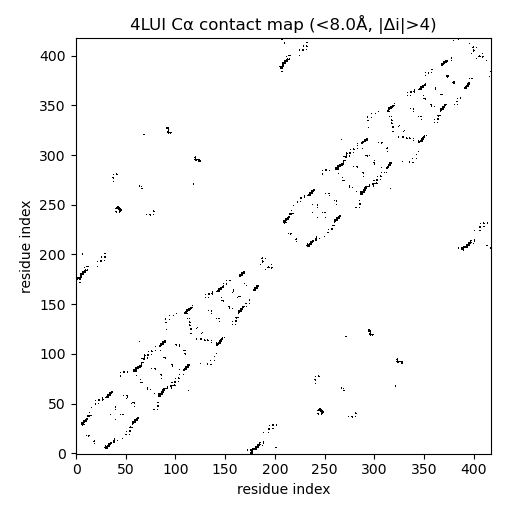N B 1 216 ? 93.453 70.618 34.756 1.00 15.77 216 GLN B CA 1
ATOM 3153 C C . GLN B 1 216 ? 93.832 71.928 35.464 1.00 18.28 216 GLN B C 1
ATOM 3154 O O . GLN B 1 216 ? 92.962 72.675 35.905 1.00 21.16 216 GLN B O 1
ATOM 3160 N N . SER B 1 217 ? 95.131 72.192 35.576 1.00 19.32 217 SER B N 1
ATOM 3161 C CA . SER B 1 217 ? 95.623 73.417 36.210 1.00 20.06 217 SER B CA 1
ATOM 3162 C C . SER B 1 217 ? 95.629 74.589 35.234 1.00 19.27 217 SER B C 1
ATOM 3163 O O . SER B 1 217 ? 95.763 74.392 34.022 1.00 22.95 217 SER B O 1
ATOM 3166 N N . GLN B 1 218 ? 95.488 75.807 35.760 1.00 25.72 218 GLN B N 1
ATOM 3167 C CA . GLN B 1 218 ? 95.703 77.009 34.956 1.00 29.93 218 GLN B CA 1
ATOM 3168 C C . GLN B 1 218 ? 97.193 77.295 34.789 1.00 30.32 218 GLN B C 1
ATOM 3169 O O . GLN B 1 218 ? 97.593 78.116 33.955 1.00 29.83 218 GLN B O 1
ATOM 3175 N N . ASN B 1 219 ? 98.014 76.602 35.574 1.00 26.09 219 ASN B N 1
ATOM 3176 C CA . ASN B 1 219 ? 99.457 76.765 35.491 1.00 25.53 219 ASN B CA 1
ATOM 3177 C C . ASN B 1 219 ? 100.136 75.413 35.363 1.00 23.64 219 ASN B C 1
ATOM 3178 O O . ASN B 1 219 ? 100.818 74.952 36.277 1.00 22.46 219 ASN B O 1
ATOM 3183 N N . PRO B 1 220 ? 99.929 74.767 34.214 1.00 19.26 220 PRO B N 1
ATOM 3184 C CA . PRO B 1 220 ? 100.468 73.418 34.040 1.00 16.33 220 PRO B CA 1
ATOM 3185 C C . PRO B 1 220 ? 101.993 73.377 34.155 1.00 17.86 220 PRO B C 1
ATOM 3186 O O . PRO B 1 220 ? 102.500 72.325 34.553 1.00 18.18 220 PRO B O 1
ATOM 3190 N N . LYS B 1 221 ? 102.699 74.460 33.820 1.00 20.33 221 LYS B N 1
ATOM 3191 C CA . LYS B 1 221 ? 104.167 74.465 33.917 1.00 19.20 221 LYS B CA 1
ATOM 3192 C C . LYS B 1 221 ? 104.619 74.196 35.348 1.00 19.92 221 LYS B C 1
ATOM 3193 O O . LYS B 1 221 ? 105.466 73.327 35.583 1.00 21.58 221 LYS B O 1
ATOM 3199 N N . GLU B 1 222 ? 104.042 74.928 36.299 1.00 21.56 222 GLU B N 1
ATOM 3200 C CA . GLU B 1 222 ? 104.378 74.766 37.714 1.00 21.66 222 GLU B CA 1
ATOM 3201 C C . GLU B 1 222 ? 104.040 73.369 38.232 1.00 19.76 222 GLU B C 1
ATOM 3202 O O . GLU B 1 222 ? 104.758 72.826 39.076 1.00 21.47 222 GLU B O 1
ATOM 3208 N N . GLU B 1 223 ? 102.924 72.813 37.765 1.00 19.42 223 GLU B N 1
ATOM 3209 C CA . GLU B 1 223 ? 102.544 71.459 38.158 1.00 18.02 223 GLU B CA 1
ATOM 3210 C C . GLU B 1 223 ? 103.530 70.438 37.606 1.00 17.44 223 GLU B C 1
ATOM 3211 O O . GLU B 1 223 ? 103.957 69.535 38.325 1.00 17.62 223 GLU B O 1
ATOM 3217 N N . ALA B 1 224 ? 103.899 70.575 36.334 1.00 17.04 224 ALA B N 1
ATOM 3218 C CA . ALA B 1 224 ? 104.843 69.635 35.729 1.00 16.98 224 ALA B CA 1
ATOM 3219 C C . ALA B 1 224 ? 106.179 69.717 36.461 1.00 18.97 224 ALA B C 1
ATOM 3220 O O . ALA B 1 224 ? 106.805 68.690 36.744 1.00 17.64 224 ALA B O 1
ATOM 3222 N N . LYS B 1 225 ? 106.600 70.939 36.778 1.00 21.12 225 LYS B N 1
ATOM 3223 C CA . LYS B 1 225 ? 107.822 71.145 37.555 1.00 17.85 225 LYS B CA 1
ATOM 3224 C C . LYS B 1 225 ? 107.751 70.410 38.887 1.00 22.32 225 LYS B C 1
ATOM 3225 O O . LYS B 1 225 ? 108.698 69.735 39.293 1.00 23.35 225 LYS B O 1
ATOM 3231 N N . LYS B 1 226 ? 106.620 70.549 39.572 1.00 19.22 226 LYS B N 1
ATOM 3232 C CA . LYS B 1 226 ? 106.418 69.887 40.859 1.00 20.41 226 LYS B CA 1
ATOM 3233 C C . LYS B 1 226 ? 106.506 68.365 40.750 1.00 19.78 226 LYS B C 1
ATOM 3234 O O . LYS B 1 226 ? 107.173 67.716 41.555 1.00 19.11 226 LYS B O 1
ATOM 3240 N N . TYR B 1 227 ? 105.841 67.797 39.752 1.00 16.42 227 TYR B N 1
ATOM 3241 C CA . TYR B 1 227 ? 105.831 66.346 39.602 1.00 15.49 227 TYR B CA 1
ATOM 3242 C C . TYR B 1 227 ? 107.175 65.805 39.119 1.00 19.78 227 TYR B C 1
ATOM 3243 O O . TYR B 1 227 ? 107.570 64.698 39.475 1.00 21.80 227 TYR B O 1
ATOM 3252 N N . LYS B 1 228 ? 107.901 66.606 38.345 1.00 15.79 228 LYS B N 1
ATOM 3253 C CA . LYS B 1 228 ? 109.247 66.218 37.935 1.00 18.44 228 LYS B CA 1
ATOM 3254 C C . LYS B 1 228 ? 110.178 66.177 39.154 1.00 23.93 228 LYS B C 1
ATOM 3255 O O . LYS B 1 228 ? 110.970 65.238 39.330 1.00 23.82 228 LYS B O 1
ATOM 3261 N N . GLU B 1 229 ? 110.064 67.184 40.010 1.00 19.65 229 GLU B N 1
ATOM 3262 C CA . GLU B 1 229 ? 110.913 67.265 41.197 1.00 22.15 229 GLU B CA 1
ATOM 3263 C C . GLU B 1 229 ? 110.539 66.212 42.247 1.00 22.37 229 GLU B C 1
ATOM 3264 O O . GLU B 1 229 ? 111.369 65.818 43.073 1.00 26.96 229 GLU B O 1
ATOM 3270 N N . MET B 1 230 ? 109.292 65.749 42.187 1.00 22.27 230 MET B N 1
ATOM 3271 C CA . MET B 1 230 ? 108.802 64.682 43.053 1.00 21.67 230 MET B CA 1
ATOM 3272 C C . MET B 1 230 ? 109.627 63.409 42.858 1.00 27.44 230 MET B C 1
ATOM 3273 O O . MET B 1 230 ? 109.796 62.614 43.784 1.00 29.05 230 MET B O 1
ATOM 3278 N N . LEU B 1 231 ? 110.155 63.238 41.647 1.00 23.56 231 LEU B N 1
ATOM 3279 C CA . LEU B 1 231 ? 110.921 62.050 41.284 1.00 27.45 231 LEU B CA 1
ATOM 3280 C C . LEU B 1 231 ? 112.368 62.167 41.767 1.00 38.58 231 LEU B C 1
ATOM 3281 O O . LEU B 1 231 ? 113.237 61.411 41.332 1.00 47.45 231 LEU B O 1
ATOM 3286 N N . ASN B 1 232 ? 112.596 63.118 42.672 1.00 37.90 232 ASN B N 1
ATOM 3287 C CA . ASN B 1 232 ? 113.917 63.449 43.219 1.00 45.73 232 ASN B CA 1
ATOM 3288 C C . ASN B 1 232 ? 114.863 64.075 42.199 1.00 43.22 232 ASN B C 1
ATOM 3289 O O . ASN B 1 232 ? 114.731 65.250 41.853 1.00 41.76 232 ASN B O 1
#

InterPro domains:
  IPR001754 Orotidine 5'-phosphate decarboxylase domain [PF00215] (2-207)
  IPR001754 Orotidine 5'-phosphate decarboxylase domain [SM00934] (3-207)
  IPR011060 Ribulose-phosphate binding barrel [SSF51366] (2-212)
  IPR013785 Aldolase-type TIM barrel [G3DSA:3.20.20.70] (1-213)
  IPR014732 Orotidine 5'-phosphate decarboxylase [PTHR32119] (3-212)
  IPR014732 Orotidine 5'-phosphate decarboxylase [TIGR01740] (4-208)
  IPR018089 Orotidine 5'-phosphate decarboxylase, active site [PS00156] (56-69)
  IPR047595 Orotidine 5'-phosphate decarboxylase, archaeal [MF_01200_A] (4-213)

B-factor: mean 24.98, std 10.78, range [9.04, 99.56]

Organism: Methanocaldococcus jannaschii (strain ATCC 43067 / DSM 2661 / JAL-1 / JCM 10045 / NBRC 100440) (NCBI:txid243232)

Foldseek 3Di:
DQAFAFAEEAQPDQDLVLSLVLLLQALVQHQEYEYECNNQVVPHCVSLQSSCVRNVHAYEYEYQAADALVVLLVCLQRNVVRHQEYEYECVNHDSNQVSNVVNNVVVVGFYEYELEDDDPVCVPPRVVCSLVSLLSCQVSVGQEYEYECPDLVVVLVSCVSNVHEYEYEDVNRVSHHHSHYHYDYCQQSVDPRNNVSSNVVSVD/DFFEFAEEAAPDQDLVLSLVLLLQALVQHQEYEYECSNQVVPHCVSLQSSCVHRVHAYEYEYQAADALVVLLVVLQRNVVRHQEYEYECPNDDSNQVSNVVNNVVVVGFYEYELEDDDPVCVPPRVVCSLVSLLSCQVNVGQEYEYEDPDLVVVLVSCVSNVHAYEYAQADPVRHGDPPNLVSGGHRHYHYDYCQQSVDPNNNVSSNVVSVVSD

Nearest PDB structures (foldseek):
  4lui-assembly1_A  TM=1.005E+00  e=5.323E-39  Methanocaldococcus jannaschii DSM 2661
  4luj-assembly1_B  TM=9.722E-01  e=4.033E-33  Methanocaldococcus jannaschii DSM 2661
  3g1s-assembly1_B  TM=9.287E-01  e=7.328E-21  Methanothermobacter thermautotrophicus str. Delta H
  1lol-assembly1_A  TM=9.357E-01  e=1.381E-20  Methanothermobacter thermautotrophicus str. Delta H
  3m41-assembly1_A  TM=9.319E-01  e=3.277E-20  Methanothermobacter thermautotrophicus str. Delta H

Solvent-accessible surface area: 17743 Å² total; per-residue (Å²): 82,108,126,106,19,61,4,0,0,7,0,62,6,108,80,80,105,87,0,27,158,6,0,93,52,0,58,95,46,1,36,0,0,20,0,11,10,13,4,0,0,44,51,0,9,51,1,0,80,44,0,58,135,58,8,120,63,33,0,1,0,18,6,23,3,4,11,64,34,49,34,1,66,78,8,0,114,33,0,1,139,48,0,26,0,0,2,0,1,0,2,0,0,46,39,0,0,109,16,0,9,56,12,1,140,181,82,146,50,64,2,2,0,0,0,8,16,72,14,105,7,2,106,71,17,2,61,94,29,2,62,116,0,0,82,5,0,89,137,26,164,3,63,4,0,26,1,16,11,105,141,34,119,29,0,106,86,0,38,102,38,0,136,30,39,0,1,0,66,74,135,25,72,139,37,8,20,64,82,1,7,20,25,12,17,170,48,0,28,95,33,183,70,16,80,106,30,0,86,101,65,60,132,125,116,120,88,4,59,0,0,0,7,0,61,18,97,77,71,96,57,0,34,131,0,0,85,40,0,59,111,58,0,38,0,0,21,0,9,10,14,3,0,0,48,48,0,8,50,0,0,73,38,0,66,139,64,8,137,61,33,0,1,0,18,6,25,4,3,10,66,36,56,33,1,66,82,9,0,118,33,0,1,134,59,0,29,0,0,1,0,1,0,0,0,0,38,35,0,0,98,16,0,10,81,14,2,150,181,84,141,50,64,2,2,0,0,0,9,18,71,14,107,9,3,108,78,13,2,52,96,29,1,55,119,0,0,72,7,0,89,135,14,168,3,61,3,0,27,1,16,3,106,136,33,129,29,0,107,89,0,42,102,41,1,133,31,40,0,1,0,52,2,18,33,88,170,13,40,101,28,110,80,1,30,123,33,6,50,74,79,1,7,0,25,1,13,143,30,0,32,107,26,150,78,5,98,108,35,0,84,105,13,66,94,33,4,137

Sequence (418 aa):
GSHMPKLMLALDVLDRDRALKIVEDVKDYVDAIKVGYPLVLSTGTEIIKEIKKLCNKEVIADFKVADIPATNEKIAKITLKYADGIIVHGFVVGEDSVKAVQDVAKKLNKKVIMVTEMSHPGAVVQFLQPIADKLSEMMAKKLKVDAIVAPSTRPERLKEIKEIAELPVITPGDILNILDENDYVIVGRAIYQSQNPKEEAKKYKEMSHMPKLMLALDVLDRDRALKIVEDVKDYVDAIKVGYPLVLSSTGTEIIKEIKKLCNKEVIADFKVADIPATNEKIAKITLKYADGIIVHGFVGEDSVKAVQDVAKKLNKKVIMVTEMSHPGAVQFLQPIADKLSSEMMAKKLKVDAIVAPSTRPERLKEIKEIAELPVITPGVGAQGGKIEDILNILDENDYVIVGRAIYQSQNPKEEAKKYKEMLN

CATH classification: 3.20.20.70